Protein AF-A0A7S0AX90-F1 (afdb_monomer_lite)

InterPro domains:
  IPR001841 Zinc finger, RING-type [PS50089] (329-374)
  IPR013083 Zinc finger, RING/FYVE/PHD-type [G3DSA:3.30.40.10] (327-376)
  IPR024766 Zinc finger, RING-H2-type [PF12678] (328-374)

pLDDT: mean 73.93, std 18.88, range [33.38, 97.88]

Foldseek 3Di:
DDDDDDDDDPDDDDPPPDQFWWAQPVVRDTARWDQDPVRFTAGPVPRDSRTDRPPVGCLLVAAKWWKAWPVRWTWIWHAHNVQWIWIGTPPLGIWTWGWDQDPPPDDQQGTWTPGRPSAQWIKTWHQDPVRKIKIWIAHPVPRDIIIIIIDHDPPPNDDLVVLLVRCCSDVVVVVLLVVLLVVLVVVVVVVVVVVPPPPPDDPDDDDDDDDDDPPDPPVVPCPPVVVSVVSVLVSLLCCCCPVSVHDNVSSVVSSVDCLVDPVVVVVVVVVVPDDPVPPPDPDCVRDPDDDDDDDDPCFFDFDPLVLLLQLLVVQWDDDCPPPDQCDAAPQPRHPPPPSKGFQDADPVRDGDHIHHSVRVSVVSNGGCADPPPRDPNSDDPVSSVVD

Structure (mmCIF, N/CA/C/O backbone):
data_AF-A0A7S0AX90-F1
#
_entry.id   AF-A0A7S0AX90-F1
#
loop_
_atom_site.group_PDB
_atom_site.id
_atom_site.type_symbol
_atom_site.label_atom_id
_atom_site.label_alt_id
_atom_site.label_comp_id
_atom_site.label_asym_id
_atom_site.label_entity_id
_atom_site.label_seq_id
_atom_site.pdbx_PDB_ins_code
_atom_site.Cartn_x
_atom_site.Cartn_y
_atom_site.Cartn_z
_atom_site.occupancy
_atom_site.B_iso_or_equiv
_atom_site.auth_seq_id
_atom_site.auth_comp_id
_atom_site.auth_asym_id
_atom_site.auth_atom_id
_atom_site.pdbx_PDB_model_num
ATOM 1 N N . MET A 1 1 ? 54.437 -19.062 28.998 1.00 43.06 1 MET A N 1
ATOM 2 C CA . MET A 1 1 ? 53.218 -18.265 28.759 1.00 43.06 1 MET A CA 1
ATOM 3 C C . MET A 1 1 ? 53.255 -17.820 27.309 1.00 43.06 1 MET A C 1
ATOM 5 O O . MET A 1 1 ? 54.041 -16.946 26.979 1.00 43.06 1 MET A O 1
ATOM 9 N N . LEU A 1 2 ? 52.539 -18.535 26.441 1.00 41.19 2 LEU A N 1
ATOM 10 C CA . LEU A 1 2 ? 52.439 -18.240 25.010 1.00 41.19 2 LEU A CA 1
ATOM 11 C C . LEU A 1 2 ? 51.259 -17.280 24.812 1.00 41.19 2 LEU A C 1
ATOM 13 O O . LEU A 1 2 ? 50.192 -17.517 25.374 1.00 41.19 2 LEU A O 1
ATOM 17 N N . ALA A 1 3 ? 51.478 -16.190 24.078 1.00 38.62 3 ALA A N 1
ATOM 18 C CA . ALA A 1 3 ? 50.433 -15.235 23.721 1.00 38.62 3 ALA A CA 1
ATOM 19 C C . ALA A 1 3 ? 49.403 -15.888 22.773 1.00 38.62 3 ALA A C 1
ATOM 21 O O . ALA A 1 3 ? 49.800 -16.723 21.954 1.00 38.62 3 ALA A O 1
ATOM 22 N N . PRO A 1 4 ? 48.105 -15.542 22.867 1.00 47.47 4 PRO A N 1
ATOM 23 C CA . PRO A 1 4 ? 47.091 -16.077 21.967 1.00 47.47 4 PRO A CA 1
ATOM 24 C C . PRO A 1 4 ? 47.218 -15.464 20.557 1.00 47.47 4 PRO A C 1
ATOM 26 O O . PRO A 1 4 ? 47.722 -14.345 20.419 1.00 47.47 4 PRO A O 1
ATOM 29 N N . PRO A 1 5 ? 46.796 -16.195 19.509 1.00 50.75 5 PRO A N 1
ATOM 30 C CA . PRO A 1 5 ? 46.908 -15.756 18.125 1.00 50.75 5 PRO A CA 1
ATOM 31 C C . PRO A 1 5 ? 45.907 -14.639 17.802 1.00 50.75 5 PRO A C 1
ATOM 33 O O . PRO A 1 5 ? 44.868 -14.506 18.443 1.00 50.75 5 PRO A O 1
ATOM 36 N N . GLY A 1 6 ? 46.297 -13.834 16.811 1.00 42.66 6 GLY A N 1
ATOM 37 C CA . GLY A 1 6 ? 45.734 -12.546 16.418 1.00 42.66 6 GLY A CA 1
ATOM 38 C C . GLY A 1 6 ? 44.212 -12.459 16.363 1.00 42.66 6 GLY A C 1
ATOM 39 O O . GLY A 1 6 ? 43.554 -13.233 15.675 1.00 42.66 6 GLY A O 1
ATOM 40 N N . ALA A 1 7 ? 43.690 -11.431 17.029 1.00 40.12 7 ALA A N 1
ATOM 41 C CA . ALA A 1 7 ? 42.418 -10.831 16.675 1.00 40.12 7 ALA A CA 1
ATOM 42 C C . ALA A 1 7 ? 42.548 -10.252 15.257 1.00 40.12 7 ALA A C 1
ATOM 44 O O . ALA A 1 7 ? 43.368 -9.359 15.022 1.00 40.12 7 ALA A O 1
ATOM 45 N N . GLU A 1 8 ? 41.790 -10.802 14.312 1.00 41.75 8 GLU A N 1
ATOM 46 C CA . GLU A 1 8 ? 41.635 -10.222 12.982 1.00 41.75 8 GLU A CA 1
ATOM 47 C C . GLU A 1 8 ? 41.028 -8.823 13.125 1.00 41.75 8 GLU A C 1
ATOM 49 O O . GLU A 1 8 ? 40.040 -8.618 13.832 1.00 41.75 8 GLU A O 1
ATOM 54 N N . ALA A 1 9 ? 41.667 -7.838 12.495 1.00 38.31 9 ALA A N 1
ATOM 55 C CA . ALA A 1 9 ? 41.138 -6.486 12.439 1.00 38.31 9 ALA A CA 1
ATOM 56 C C . ALA A 1 9 ? 39.803 -6.503 11.670 1.00 38.31 9 ALA A C 1
ATOM 58 O O . ALA A 1 9 ? 39.732 -7.168 10.633 1.00 38.31 9 ALA A O 1
ATOM 59 N N . PRO A 1 10 ? 38.765 -5.777 12.129 1.00 42.56 10 PRO A N 1
ATOM 60 C CA . PRO A 1 10 ? 37.506 -5.697 11.405 1.00 42.56 10 PRO A CA 1
ATOM 61 C C . PRO A 1 10 ? 37.773 -5.159 9.996 1.00 42.56 10 PRO A C 1
ATOM 63 O O . PRO A 1 10 ? 38.324 -4.070 9.817 1.00 42.56 10 PRO A O 1
ATOM 66 N N . SER A 1 11 ? 37.428 -5.970 8.997 1.00 42.53 11 SER A N 1
ATOM 67 C CA . SER A 1 11 ? 37.460 -5.614 7.582 1.00 42.53 11 SER A CA 1
ATOM 68 C C . SER A 1 11 ? 36.711 -4.300 7.374 1.00 42.53 11 SER A C 1
ATOM 70 O O . SER A 1 11 ? 35.565 -4.175 7.802 1.00 42.53 11 SER A O 1
ATOM 72 N N . GLY A 1 12 ? 37.374 -3.322 6.753 1.00 38.59 12 GLY A N 1
ATOM 73 C CA . GLY A 1 12 ? 36.872 -1.959 6.587 1.00 38.59 12 GLY A CA 1
ATOM 74 C C . GLY A 1 12 ? 35.459 -1.919 6.010 1.00 38.59 12 GLY A C 1
ATOM 75 O O . GLY A 1 12 ? 35.257 -2.221 4.835 1.00 38.59 12 GLY A O 1
ATOM 76 N N . GLY A 1 13 ? 34.498 -1.530 6.849 1.00 39.75 13 GLY A N 1
ATOM 77 C CA . GLY A 1 13 ? 33.126 -1.278 6.437 1.00 39.75 13 GLY A CA 1
ATOM 78 C C . GLY A 1 13 ? 33.087 -0.140 5.422 1.00 39.75 13 GLY A C 1
ATOM 79 O O . GLY A 1 13 ? 33.672 0.924 5.635 1.00 39.75 13 GLY A O 1
ATOM 80 N N . VAL A 1 14 ? 32.411 -0.375 4.300 1.00 45.88 14 VAL A N 1
ATOM 81 C CA . VAL A 1 14 ? 32.074 0.681 3.346 1.00 45.88 14 VAL A CA 1
ATOM 82 C C . VAL A 1 14 ? 31.148 1.657 4.078 1.00 45.88 14 VAL A C 1
ATOM 84 O O . VAL A 1 14 ? 30.120 1.220 4.591 1.00 45.88 14 VAL A O 1
ATOM 87 N N . PRO A 1 15 ? 31.479 2.956 4.178 1.00 45.88 15 PRO A N 1
ATOM 88 C CA . PRO A 1 15 ? 30.597 3.912 4.828 1.00 45.88 15 PRO A CA 1
ATOM 89 C C . PRO A 1 15 ? 29.297 4.014 4.025 1.00 45.88 15 PRO A C 1
ATOM 91 O O . PRO A 1 15 ? 29.285 4.576 2.927 1.00 45.88 15 PRO A O 1
ATOM 94 N N . LEU A 1 16 ? 28.208 3.476 4.577 1.00 54.28 16 LEU A N 1
ATOM 95 C CA . LEU A 1 16 ? 26.851 3.653 4.067 1.00 54.28 16 LEU A CA 1
ATOM 96 C C . LEU A 1 16 ? 26.462 5.125 4.261 1.00 54.28 16 LEU A C 1
ATOM 98 O O . LEU A 1 16 ? 25.938 5.533 5.292 1.00 54.28 16 LEU A O 1
ATOM 102 N N . ARG A 1 17 ? 26.798 5.970 3.283 1.00 52.72 17 ARG A N 1
ATOM 103 C CA . ARG A 1 17 ? 26.363 7.371 3.234 1.00 52.72 17 ARG A CA 1
ATOM 104 C C . ARG A 1 17 ? 24.984 7.441 2.584 1.00 52.72 17 ARG A C 1
ATOM 106 O O . ARG A 1 17 ? 24.855 7.898 1.456 1.00 52.72 17 ARG A O 1
ATOM 113 N N . GLY A 1 18 ? 23.974 6.964 3.296 1.00 66.56 18 GLY A N 1
ATOM 114 C CA . GLY A 1 18 ? 22.582 7.025 2.872 1.00 66.56 18 GLY A CA 1
ATOM 115 C C . GLY A 1 18 ? 21.657 6.753 4.048 1.00 66.56 18 GLY A C 1
ATOM 116 O O . GLY A 1 18 ? 21.993 5.983 4.945 1.00 66.56 18 GLY A O 1
ATOM 117 N N . SER A 1 19 ? 20.510 7.424 4.063 1.00 74.94 19 SER A N 1
ATOM 118 C CA . SER A 1 19 ? 19.399 7.078 4.946 1.00 74.94 19 SER A CA 1
ATOM 119 C C . SER A 1 19 ? 18.902 5.685 4.562 1.00 74.94 19 SER A C 1
ATOM 121 O O . SER A 1 19 ? 18.352 5.542 3.478 1.00 74.94 19 SER A O 1
ATOM 123 N N . LEU A 1 20 ? 19.110 4.678 5.414 1.00 80.19 20 LEU A N 1
ATOM 124 C CA . LEU A 1 20 ? 18.710 3.300 5.125 1.00 80.19 20 LEU A CA 1
ATOM 125 C C . LEU A 1 20 ? 17.253 3.089 5.538 1.00 80.19 20 LEU A C 1
ATOM 127 O O . LEU A 1 20 ? 16.896 3.334 6.695 1.00 80.19 20 LEU A O 1
ATOM 131 N N . ARG A 1 21 ? 16.395 2.646 4.620 1.00 80.00 21 ARG A N 1
ATOM 132 C CA . ARG A 1 21 ? 15.046 2.211 4.993 1.00 80.00 21 ARG A CA 1
ATOM 133 C C . ARG A 1 21 ? 15.073 0.819 5.612 1.00 80.00 21 ARG A C 1
ATOM 135 O O . ARG A 1 21 ? 15.726 -0.088 5.110 1.00 80.00 21 ARG A O 1
ATOM 142 N N . GLY A 1 22 ? 14.320 0.658 6.691 1.00 84.88 22 GLY A N 1
ATOM 143 C CA . GLY A 1 22 ? 14.140 -0.611 7.383 1.00 84.88 22 GLY A CA 1
ATOM 144 C C . GLY A 1 22 ? 12.697 -0.793 7.828 1.00 84.88 22 GLY A C 1
ATOM 145 O O . GLY A 1 22 ? 11.881 0.132 7.753 1.00 84.88 22 GLY A O 1
ATOM 146 N N . PHE A 1 23 ? 12.377 -1.988 8.303 1.00 85.12 23 PHE A N 1
ATOM 147 C CA . PHE A 1 23 ? 11.092 -2.282 8.920 1.00 85.12 23 PHE A CA 1
ATOM 148 C C . PHE A 1 23 ? 11.278 -2.444 10.425 1.00 85.12 23 PHE A C 1
ATOM 150 O O . PHE A 1 23 ? 12.093 -3.241 10.882 1.00 85.12 23 PHE A O 1
ATOM 157 N N . CYS A 1 24 ? 10.541 -1.661 11.206 1.00 88.50 24 CYS A N 1
ATOM 158 C CA . CYS A 1 24 ? 10.537 -1.801 12.654 1.00 88.50 24 CYS A CA 1
ATOM 159 C C . CYS A 1 24 ? 9.482 -2.829 13.060 1.00 88.50 24 CYS A C 1
ATOM 161 O O . CYS A 1 24 ? 8.288 -2.580 12.878 1.00 88.50 24 CYS A O 1
ATOM 163 N N . HIS A 1 25 ? 9.926 -3.943 13.644 1.00 82.56 25 HIS A N 1
ATOM 164 C CA . HIS A 1 25 ? 9.047 -5.029 14.090 1.00 82.56 25 HIS A CA 1
ATOM 165 C C . HIS A 1 25 ? 8.111 -4.615 15.230 1.00 82.56 25 HIS A C 1
ATOM 167 O O . HIS A 1 25 ? 6.960 -5.037 15.250 1.00 82.56 25 HIS A O 1
ATOM 173 N N . ASP A 1 26 ? 8.546 -3.712 16.112 1.00 85.25 26 ASP A N 1
ATOM 174 C CA . ASP A 1 26 ? 7.694 -3.227 17.209 1.00 85.25 26 ASP A CA 1
ATOM 175 C C . ASP A 1 26 ? 6.625 -2.240 16.731 1.00 85.25 26 ASP A C 1
ATOM 177 O O . ASP A 1 26 ? 5.489 -2.254 17.202 1.00 85.25 26 ASP A O 1
ATOM 181 N N . CYS A 1 27 ? 6.973 -1.356 15.791 1.00 84.81 27 CYS A N 1
ATOM 182 C CA . CYS A 1 27 ? 6.027 -0.370 15.269 1.00 84.81 27 CYS A CA 1
ATOM 183 C C . CYS A 1 27 ? 5.125 -0.942 14.169 1.00 84.81 27 CYS A C 1
ATOM 185 O O . CYS A 1 27 ? 4.083 -0.354 13.878 1.00 84.81 27 CYS A O 1
ATOM 187 N N . GLY A 1 28 ? 5.547 -2.016 13.497 1.00 79.44 28 GLY A N 1
ATOM 188 C CA . GLY A 1 28 ? 4.917 -2.490 12.265 1.00 79.44 28 GLY A CA 1
ATOM 189 C C . GLY A 1 28 ? 4.972 -1.448 11.139 1.00 79.44 28 GLY A C 1
ATOM 190 O O . GLY A 1 28 ? 4.036 -1.333 10.345 1.00 79.44 28 GLY A O 1
ATOM 191 N N . LEU A 1 29 ? 6.023 -0.619 11.110 1.00 79.56 29 LEU A N 1
ATOM 192 C CA . LEU A 1 29 ? 6.169 0.495 10.169 1.00 79.56 29 LEU A CA 1
ATOM 193 C C . LEU A 1 29 ? 7.475 0.396 9.381 1.00 79.56 29 LEU A C 1
ATOM 195 O O . LEU A 1 29 ? 8.539 0.114 9.929 1.00 79.56 29 LEU A O 1
ATOM 199 N N . GLU A 1 30 ? 7.386 0.743 8.098 1.00 80.75 30 GLU A N 1
ATOM 200 C CA . GLU A 1 30 ? 8.544 1.110 7.286 1.00 80.75 30 GLU A CA 1
ATOM 201 C C . GLU A 1 30 ? 9.080 2.467 7.766 1.00 80.75 30 GLU A C 1
ATOM 203 O O . GLU A 1 30 ? 8.347 3.461 7.798 1.00 80.75 30 GLU A O 1
ATOM 208 N N . ILE A 1 31 ? 10.355 2.512 8.147 1.00 87.06 31 ILE A N 1
ATOM 209 C CA . ILE A 1 31 ? 11.009 3.681 8.739 1.00 87.06 31 ILE A CA 1
ATOM 210 C C . ILE A 1 31 ? 12.346 3.970 8.057 1.00 87.06 31 ILE A C 1
ATOM 212 O O . ILE A 1 31 ? 12.921 3.123 7.379 1.00 87.06 31 ILE A O 1
ATOM 216 N N . ILE A 1 32 ? 12.841 5.196 8.225 1.00 88.50 32 ILE A N 1
ATOM 217 C CA . ILE A 1 32 ? 14.229 5.541 7.910 1.00 88.50 32 ILE A CA 1
ATOM 218 C C . ILE A 1 32 ? 15.039 5.249 9.165 1.00 88.50 32 ILE A C 1
ATOM 220 O O . ILE A 1 32 ? 14.923 5.970 10.156 1.00 88.50 32 ILE A O 1
ATOM 224 N N . ALA A 1 33 ? 15.797 4.163 9.143 1.00 88.12 33 ALA A N 1
ATOM 225 C CA . ALA A 1 33 ? 16.518 3.691 10.303 1.00 88.12 33 ALA A CA 1
ATOM 226 C C . ALA A 1 33 ? 17.676 4.626 10.645 1.00 88.12 33 ALA A C 1
ATOM 228 O O . ALA A 1 33 ? 18.388 5.118 9.764 1.00 88.12 33 ALA A O 1
ATOM 229 N N . ARG A 1 34 ? 17.887 4.863 11.940 1.00 90.31 34 ARG A N 1
ATOM 230 C CA . ARG A 1 34 ? 19.082 5.559 12.412 1.00 90.31 34 ARG A CA 1
ATOM 231 C C . ARG A 1 34 ? 20.188 4.531 12.617 1.00 90.31 34 ARG A C 1
ATOM 233 O O . ARG A 1 34 ? 20.021 3.590 13.383 1.00 90.31 34 ARG A O 1
ATOM 240 N N . HIS A 1 35 ? 21.312 4.716 11.934 1.00 88.06 35 HIS A N 1
ATOM 241 C CA . HIS A 1 35 ? 22.492 3.876 12.121 1.00 88.06 35 HIS A CA 1
ATOM 242 C C . HIS A 1 35 ? 23.149 4.184 13.474 1.00 88.06 35 HIS A C 1
ATOM 244 O O . HIS A 1 35 ? 23.410 5.351 13.783 1.00 88.06 35 HIS A O 1
ATOM 250 N N . LEU A 1 36 ? 23.429 3.150 14.264 1.00 88.94 36 LEU A N 1
ATOM 251 C CA . LEU A 1 36 ? 24.114 3.240 15.554 1.00 88.94 36 LEU A CA 1
ATOM 252 C C . LEU A 1 36 ? 25.620 2.970 15.399 1.00 88.94 36 LEU A C 1
ATOM 254 O O . LEU A 1 36 ? 26.073 2.422 14.396 1.00 88.94 36 LEU A O 1
ATOM 258 N N . GLU A 1 37 ? 26.433 3.387 16.371 1.00 88.88 37 GLU A N 1
ATOM 259 C CA . GLU A 1 37 ? 27.900 3.232 16.301 1.00 88.88 37 GLU A CA 1
ATOM 260 C C . GLU A 1 37 ? 28.360 1.765 16.334 1.00 88.88 37 GLU A C 1
ATOM 262 O O . GLU A 1 37 ? 29.441 1.443 15.844 1.00 88.88 37 GLU A O 1
ATOM 267 N N . ASP A 1 38 ? 27.538 0.873 16.883 1.00 88.19 38 ASP A N 1
ATOM 268 C CA . ASP A 1 38 ? 27.786 -0.568 16.980 1.00 88.19 38 ASP A CA 1
ATOM 269 C C . ASP A 1 38 ? 27.417 -1.345 15.701 1.00 88.19 38 ASP A C 1
ATOM 271 O O . ASP A 1 38 ? 27.611 -2.558 15.645 1.00 88.19 38 ASP A O 1
ATOM 275 N N . GLY A 1 39 ? 26.915 -0.652 14.671 1.00 84.38 39 GLY A N 1
ATOM 276 C CA . GLY A 1 39 ? 26.459 -1.246 13.413 1.00 84.38 39 GLY A CA 1
ATOM 277 C C . GLY A 1 39 ? 25.005 -1.727 13.426 1.00 84.38 39 GLY A C 1
ATOM 278 O O . GLY A 1 39 ? 24.552 -2.268 12.419 1.00 84.38 39 GLY A O 1
ATOM 279 N N . ASN A 1 40 ? 24.270 -1.529 14.525 1.00 88.12 40 ASN A N 1
ATOM 280 C CA . ASN A 1 40 ? 22.835 -1.796 14.584 1.00 88.12 40 ASN A CA 1
ATOM 281 C C . ASN A 1 40 ? 22.014 -0.614 14.048 1.00 88.12 40 ASN A C 1
ATOM 283 O O . ASN A 1 40 ? 22.521 0.476 13.765 1.00 88.12 40 ASN A O 1
ATOM 287 N N . PHE A 1 41 ? 20.708 -0.839 13.929 1.00 90.00 41 PHE A N 1
ATOM 288 C CA . PHE A 1 41 ? 19.746 0.140 13.446 1.00 90.00 41 PHE A CA 1
ATOM 289 C C . PHE A 1 41 ? 18.676 0.413 14.503 1.00 90.00 41 PHE A C 1
ATOM 291 O O . PHE A 1 41 ? 18.129 -0.510 15.099 1.00 90.00 41 PHE A O 1
ATOM 298 N N . GLU A 1 42 ? 18.372 1.688 14.722 1.00 94.38 42 GLU A N 1
ATOM 299 C CA . GLU A 1 42 ? 17.362 2.164 15.668 1.00 94.38 42 GLU A CA 1
ATOM 300 C C . GLU A 1 42 ? 16.145 2.712 14.916 1.00 94.38 42 GLU A C 1
ATOM 302 O O . GLU A 1 42 ? 16.271 3.453 13.930 1.00 94.38 42 GLU A O 1
ATOM 307 N N . CYS A 1 43 ? 14.947 2.380 15.399 1.00 93.50 43 CYS A N 1
ATOM 308 C CA . CYS A 1 43 ? 13.714 2.963 14.896 1.00 93.50 43 CYS A CA 1
ATOM 309 C C . CYS A 1 43 ? 13.562 4.387 15.450 1.00 93.50 43 CYS A C 1
ATOM 311 O O . CYS A 1 43 ? 13.427 4.551 16.660 1.00 93.50 43 CYS A O 1
ATOM 313 N N . PRO A 1 44 ? 13.480 5.439 14.616 1.00 91.88 44 PRO A N 1
ATOM 314 C CA . PRO A 1 44 ? 13.326 6.807 15.113 1.00 91.88 44 PRO A CA 1
ATOM 315 C C . PRO A 1 44 ? 11.961 7.062 15.772 1.00 91.88 44 PRO A C 1
ATOM 317 O O . PRO A 1 44 ? 11.775 8.107 16.391 1.00 91.88 44 PRO A O 1
ATOM 320 N N . THR A 1 45 ? 10.994 6.152 15.601 1.00 90.44 45 THR A N 1
ATOM 321 C CA . THR A 1 45 ? 9.643 6.278 16.158 1.00 90.44 45 THR A CA 1
ATOM 322 C C . THR A 1 45 ? 9.543 5.717 17.574 1.00 90.44 45 THR A C 1
ATOM 324 O O . THR A 1 45 ? 9.004 6.408 18.434 1.00 90.44 45 THR A O 1
ATOM 327 N N . CYS A 1 46 ? 10.051 4.507 17.836 1.00 93.50 46 CYS A N 1
ATOM 328 C CA . CYS A 1 46 ? 10.005 3.900 19.176 1.00 93.50 46 CYS A CA 1
ATOM 329 C C . CYS A 1 46 ? 11.335 3.951 19.943 1.00 93.50 46 CYS A C 1
ATOM 331 O O . CYS A 1 46 ? 11.313 3.799 21.158 1.00 93.50 46 CYS A O 1
ATOM 333 N N . GLY A 1 47 ? 12.467 4.188 19.274 1.00 93.31 47 GLY A N 1
ATOM 334 C CA . GLY A 1 47 ? 13.806 4.164 19.879 1.00 93.31 47 GLY A CA 1
ATOM 335 C C . GLY A 1 47 ? 14.393 2.761 20.072 1.00 93.31 47 GLY A C 1
ATOM 336 O O . GLY A 1 47 ? 15.493 2.624 20.593 1.00 93.31 47 GLY A O 1
ATOM 337 N N . GLU A 1 48 ? 13.679 1.715 19.654 1.00 94.12 48 GLU A N 1
ATOM 338 C CA . GLU A 1 48 ? 14.125 0.330 19.816 1.00 94.12 48 GLU A CA 1
ATOM 339 C C . GLU A 1 48 ? 15.028 -0.117 18.655 1.00 94.12 48 GLU A C 1
ATOM 341 O O . GLU A 1 48 ? 14.880 0.324 17.507 1.00 94.12 48 GLU A O 1
ATOM 346 N N . SER A 1 49 ? 15.950 -1.040 18.945 1.00 88.06 49 SER A N 1
ATOM 347 C CA . SER A 1 49 ? 16.879 -1.641 17.970 1.00 88.06 49 SER A CA 1
ATOM 348 C C . SER A 1 49 ? 16.303 -2.876 17.263 1.00 88.06 49 SER A C 1
ATOM 350 O O . SER A 1 49 ? 17.028 -3.781 16.863 1.00 88.06 49 SER A O 1
ATOM 352 N N . CYS A 1 50 ? 14.981 -2.933 17.121 1.00 85.56 50 CYS A N 1
ATOM 353 C CA . CYS A 1 50 ? 14.236 -4.007 16.460 1.00 85.56 50 CYS A CA 1
ATOM 354 C C . CYS A 1 50 ? 14.013 -3.730 14.962 1.00 85.56 50 CYS A C 1
ATOM 356 O O . CYS A 1 50 ? 13.016 -4.164 14.375 1.00 85.56 50 CYS A O 1
ATOM 358 N N . VAL A 1 51 ? 14.898 -2.939 14.349 1.00 86.69 51 VAL A N 1
ATOM 359 C CA . VAL A 1 51 ? 14.792 -2.597 12.933 1.00 86.69 51 VAL A CA 1
ATOM 360 C C . VAL A 1 51 ? 15.492 -3.655 12.109 1.00 86.69 51 VAL A C 1
ATOM 362 O O . VAL A 1 51 ? 16.715 -3.787 12.139 1.00 86.69 51 VAL A O 1
ATOM 365 N N . GLU A 1 52 ? 14.706 -4.368 11.317 1.00 84.88 52 GLU A N 1
ATOM 366 C CA . GLU A 1 52 ? 15.242 -5.172 10.241 1.00 84.88 52 GLU A CA 1
ATOM 367 C C . GLU A 1 52 ? 15.542 -4.253 9.062 1.00 84.88 52 GLU A C 1
ATOM 369 O O . GLU A 1 52 ? 14.661 -3.799 8.326 1.00 84.88 52 GLU A O 1
ATOM 374 N N . CYS A 1 53 ? 16.821 -3.936 8.929 1.00 76.00 53 CYS A N 1
ATOM 375 C CA . CYS A 1 53 ? 17.365 -3.332 7.734 1.00 76.00 53 CYS A CA 1
ATOM 376 C C . CYS A 1 53 ? 17.906 -4.463 6.868 1.00 76.00 53 CYS A C 1
ATOM 378 O O . CYS A 1 53 ? 18.963 -5.017 7.190 1.00 76.00 53 CYS A O 1
ATOM 380 N N . PRO A 1 54 ? 17.209 -4.852 5.793 1.00 63.69 54 PRO A N 1
ATOM 381 C CA . PRO A 1 54 ? 17.795 -5.797 4.870 1.00 63.69 54 PRO A CA 1
ATOM 382 C C . PRO A 1 54 ? 19.085 -5.181 4.328 1.00 63.69 54 PRO A C 1
ATOM 384 O O . PRO A 1 54 ? 19.095 -4.049 3.848 1.00 63.69 54 PRO A O 1
ATOM 387 N N . TYR A 1 55 ? 20.168 -5.958 4.325 1.00 57.50 55 TYR A N 1
ATOM 388 C CA . TYR A 1 55 ? 21.332 -5.659 3.481 1.00 57.50 55 TYR A CA 1
ATOM 389 C C . TYR A 1 55 ? 20.930 -5.537 1.987 1.00 57.50 55 TYR A C 1
ATOM 391 O O . TYR A 1 55 ? 21.698 -5.040 1.172 1.00 57.50 55 TYR A O 1
ATOM 399 N N . GLU A 1 56 ? 19.707 -5.964 1.646 1.00 58.06 56 GLU A N 1
ATOM 400 C CA . GLU A 1 56 ? 19.015 -5.848 0.361 1.00 58.06 56 GLU A CA 1
ATOM 401 C C . GLU A 1 56 ? 17.925 -4.756 0.359 1.00 58.06 56 GLU A C 1
ATOM 403 O O . GLU A 1 56 ? 16.854 -4.940 -0.229 1.00 58.06 56 GLU A O 1
ATOM 408 N N . SER A 1 57 ? 18.141 -3.623 1.027 1.00 65.12 57 SER A N 1
ATOM 409 C CA . SER A 1 57 ? 17.234 -2.481 0.894 1.00 65.12 57 SER A CA 1
ATOM 410 C C . SER A 1 57 ? 17.092 -2.086 -0.585 1.00 65.12 57 SER A C 1
ATOM 412 O O . SER A 1 57 ? 18.016 -2.236 -1.393 1.00 65.12 57 SER A O 1
ATOM 414 N N . PHE A 1 58 ? 15.908 -1.607 -0.984 1.00 68.44 58 PHE A N 1
ATOM 415 C CA . PHE A 1 58 ? 15.626 -1.298 -2.394 1.00 68.44 58 PHE A CA 1
ATOM 416 C C . PHE A 1 58 ? 16.532 -0.197 -2.967 1.00 68.44 58 PHE A C 1
ATOM 418 O O . PHE A 1 58 ? 16.568 -0.003 -4.181 1.00 68.44 58 PHE A O 1
ATOM 425 N N . GLU A 1 59 ? 17.276 0.517 -2.119 1.00 69.69 59 GLU A N 1
ATOM 426 C CA . GLU A 1 59 ? 18.304 1.466 -2.545 1.00 69.69 59 GLU A CA 1
ATOM 427 C C . GLU A 1 59 ? 19.363 0.776 -3.433 1.00 69.69 59 GLU A C 1
ATOM 429 O O . GLU A 1 59 ? 19.893 1.387 -4.357 1.00 69.69 59 GLU A O 1
ATOM 434 N N . HIS A 1 60 ? 19.591 -0.532 -3.253 1.00 74.75 60 HIS A N 1
ATOM 435 C CA . HIS A 1 60 ? 20.450 -1.349 -4.122 1.00 74.75 60 HIS A CA 1
ATOM 436 C C . HIS A 1 60 ? 19.756 -1.882 -5.383 1.00 74.75 60 HIS A C 1
ATOM 438 O O . HIS A 1 60 ? 20.401 -2.458 -6.256 1.00 74.75 60 HIS A O 1
ATOM 444 N N . TRP A 1 61 ? 18.444 -1.689 -5.492 1.00 84.44 61 TRP A N 1
ATOM 445 C CA . TRP A 1 61 ? 17.631 -2.155 -6.610 1.00 84.44 61 TRP A CA 1
ATOM 446 C C . TRP A 1 61 ? 17.389 -1.045 -7.636 1.00 84.44 61 TRP A C 1
ATOM 448 O O . TRP A 1 61 ? 16.712 -1.270 -8.642 1.00 84.44 61 TRP A O 1
ATOM 458 N N . GLN A 1 62 ? 17.910 0.162 -7.391 1.00 88.44 62 GLN A N 1
ATOM 459 C CA . GLN A 1 62 ? 17.744 1.296 -8.286 1.00 88.44 62 GLN A CA 1
ATOM 460 C C . GLN A 1 62 ? 18.258 0.961 -9.686 1.00 88.44 62 GLN A C 1
ATOM 462 O O . GLN A 1 62 ? 19.363 0.454 -9.875 1.00 88.44 62 GLN A O 1
ATOM 467 N N . GLY A 1 63 ? 17.459 1.306 -10.689 1.00 91.62 63 GLY A N 1
ATOM 468 C CA . GLY A 1 63 ? 17.837 1.129 -12.079 1.00 91.62 63 GLY A CA 1
ATOM 469 C C . GLY A 1 63 ? 16.677 0.680 -12.939 1.00 91.62 63 GLY A C 1
ATOM 470 O O . GLY A 1 63 ? 15.509 0.775 -12.570 1.00 91.62 63 GLY A O 1
ATOM 471 N N . THR A 1 64 ? 17.015 0.232 -14.137 1.00 92.88 64 THR A N 1
ATOM 472 C CA . THR A 1 64 ? 16.064 -0.353 -15.076 1.00 92.88 64 THR A CA 1
ATOM 473 C C . THR A 1 64 ? 16.408 -1.822 -15.245 1.00 92.88 64 THR A C 1
ATOM 475 O O . THR A 1 64 ? 17.584 -2.165 -15.354 1.00 92.88 64 THR A O 1
ATOM 478 N N . TRP A 1 65 ? 15.386 -2.666 -15.243 1.00 94.44 65 TRP A N 1
ATOM 479 C CA . TRP A 1 65 ? 15.496 -4.113 -15.240 1.00 94.44 65 TRP A CA 1
ATOM 480 C C . TRP A 1 65 ? 14.696 -4.689 -16.404 1.00 94.44 65 TRP A C 1
ATOM 482 O O . TRP A 1 65 ? 13.484 -4.480 -16.496 1.00 94.44 65 TRP A O 1
ATOM 492 N N . ASP A 1 66 ? 15.370 -5.434 -17.274 1.00 94.75 66 ASP A N 1
ATOM 493 C CA . ASP A 1 66 ? 14.753 -6.215 -18.339 1.00 94.75 66 ASP A CA 1
ATOM 494 C C . ASP A 1 66 ? 14.176 -7.495 -17.714 1.00 94.75 66 ASP A C 1
ATOM 496 O O . ASP A 1 66 ? 14.920 -8.371 -17.267 1.00 94.75 66 ASP A O 1
ATOM 500 N N . ILE A 1 67 ? 12.847 -7.590 -17.644 1.00 95.12 67 ILE A N 1
ATOM 501 C CA . ILE A 1 67 ? 12.118 -8.709 -17.040 1.00 95.12 67 ILE A CA 1
ATOM 502 C C . ILE A 1 67 ? 11.767 -9.742 -18.100 1.00 95.12 67 ILE A C 1
ATOM 504 O O . ILE A 1 67 ? 11.206 -9.404 -19.140 1.00 95.12 67 ILE A O 1
ATOM 508 N N . THR A 1 68 ? 12.007 -11.013 -17.788 1.00 95.25 68 THR A N 1
ATOM 509 C CA . THR A 1 68 ? 11.495 -12.166 -18.535 1.00 95.25 68 THR A CA 1
ATOM 510 C C . THR A 1 68 ? 10.856 -13.166 -17.573 1.00 95.25 68 THR A C 1
ATOM 512 O O . THR A 1 68 ? 11.482 -13.579 -16.597 1.00 95.25 68 THR A O 1
ATOM 515 N N . LEU A 1 69 ? 9.611 -13.553 -17.841 1.00 95.38 69 LEU A N 1
ATOM 516 C CA . LEU A 1 69 ? 8.876 -14.583 -17.107 1.00 95.38 69 LEU A CA 1
ATOM 517 C C . LEU A 1 69 ? 8.888 -15.915 -17.874 1.00 95.38 69 LEU A C 1
ATOM 519 O O . LEU A 1 69 ? 9.052 -15.942 -19.093 1.00 95.38 69 LEU A O 1
ATOM 523 N N . GLU A 1 70 ? 8.685 -17.025 -17.167 1.00 95.81 70 GLU A N 1
ATOM 524 C CA . GLU A 1 70 ? 8.678 -18.382 -17.739 1.00 95.81 70 GLU A CA 1
ATOM 525 C C . GLU A 1 70 ? 7.554 -18.625 -18.753 1.00 95.81 70 GLU A C 1
ATOM 527 O O . GLU A 1 70 ? 7.691 -19.469 -19.637 1.00 95.81 70 GLU A O 1
ATOM 532 N N . ASP A 1 71 ? 6.466 -17.859 -18.679 1.00 93.81 71 ASP A N 1
ATOM 533 C CA . ASP A 1 71 ? 5.379 -17.904 -19.662 1.00 93.81 71 ASP A CA 1
ATOM 534 C C . ASP A 1 71 ? 5.699 -17.142 -20.965 1.00 93.81 71 ASP A C 1
ATOM 536 O O . ASP A 1 71 ? 4.845 -17.022 -21.844 1.00 93.81 71 ASP A O 1
ATOM 540 N N . GLY A 1 72 ? 6.922 -16.617 -21.094 1.00 94.56 72 GLY A N 1
ATOM 541 C CA . GLY A 1 72 ? 7.387 -15.838 -22.239 1.00 94.56 72 GLY A CA 1
ATOM 542 C C . GLY A 1 72 ? 7.028 -14.353 -22.178 1.00 94.56 72 GLY A C 1
ATOM 543 O O . GLY A 1 72 ? 7.411 -13.604 -23.079 1.00 94.56 72 GLY A O 1
ATOM 544 N N . SER A 1 73 ? 6.324 -13.897 -21.136 1.00 91.56 73 SER A N 1
ATOM 545 C CA . SER A 1 73 ? 6.063 -12.471 -20.932 1.00 91.56 73 SER A CA 1
ATOM 546 C C . SER A 1 73 ? 7.369 -11.726 -20.669 1.00 91.56 73 SER A C 1
ATOM 548 O O . SER A 1 73 ? 8.182 -12.147 -19.847 1.00 91.56 73 SER A O 1
ATOM 550 N N . ALA A 1 74 ? 7.547 -10.580 -21.323 1.00 93.56 74 ALA A N 1
ATOM 551 C CA . ALA A 1 74 ? 8.706 -9.719 -21.130 1.00 93.56 74 ALA A CA 1
ATOM 552 C C . ALA A 1 74 ? 8.286 -8.273 -20.858 1.00 93.56 74 ALA A C 1
ATOM 554 O O . ALA A 1 74 ? 7.287 -7.782 -21.397 1.00 93.56 74 ALA A O 1
ATOM 555 N N . GLY A 1 75 ? 9.056 -7.591 -20.017 1.00 93.00 75 GLY A N 1
ATOM 556 C CA . GLY A 1 75 ? 8.753 -6.239 -19.573 1.00 93.00 75 GLY A CA 1
ATOM 557 C C . GLY A 1 75 ? 9.983 -5.469 -19.123 1.00 93.00 75 GLY A C 1
ATOM 558 O O . GLY A 1 75 ? 11.102 -5.972 -19.146 1.00 93.00 75 GLY A O 1
ATOM 559 N N . LEU A 1 76 ? 9.752 -4.230 -18.713 1.00 94.31 76 LEU A N 1
ATOM 560 C CA . LEU A 1 76 ? 10.752 -3.332 -18.164 1.00 94.31 76 LEU A CA 1
ATOM 561 C C . LEU A 1 76 ? 10.276 -2.859 -16.794 1.00 94.31 76 LEU A C 1
ATOM 563 O O . LEU A 1 76 ? 9.177 -2.314 -16.686 1.00 94.31 76 LEU A O 1
ATOM 567 N N . LEU A 1 77 ? 11.097 -3.039 -15.768 1.00 94.56 77 LEU A N 1
ATOM 568 C CA . LEU A 1 77 ? 10.855 -2.507 -14.432 1.00 94.56 77 LEU A CA 1
ATOM 569 C C . LEU A 1 77 ? 11.889 -1.433 -14.132 1.00 94.56 77 LEU A C 1
ATOM 571 O O . LEU A 1 77 ? 13.078 -1.715 -14.074 1.00 94.56 77 LEU A O 1
ATOM 575 N N . ALA A 1 78 ? 11.443 -0.200 -13.945 1.00 92.88 78 ALA A N 1
ATOM 576 C CA . ALA A 1 78 ? 12.285 0.882 -13.464 1.00 92.88 78 ALA A CA 1
ATOM 577 C C . ALA A 1 78 ? 12.025 1.089 -11.972 1.00 92.88 78 ALA A C 1
ATOM 579 O O . ALA A 1 78 ? 10.875 1.255 -11.577 1.00 92.88 78 ALA A O 1
ATOM 580 N N . ILE A 1 79 ? 13.077 1.085 -11.159 1.00 91.75 79 ILE A N 1
ATOM 581 C CA . ILE A 1 79 ? 13.025 1.302 -9.711 1.00 91.75 79 ILE A CA 1
ATOM 582 C C . ILE A 1 79 ? 13.801 2.581 -9.406 1.00 91.75 79 ILE A C 1
ATOM 584 O O . ILE A 1 79 ? 14.978 2.703 -9.753 1.00 91.75 79 ILE A O 1
ATOM 588 N N . ALA A 1 80 ? 13.132 3.545 -8.782 1.00 87.44 80 ALA A N 1
ATOM 589 C CA . ALA A 1 80 ? 13.741 4.779 -8.309 1.00 87.44 80 ALA A CA 1
ATOM 590 C C . ALA A 1 80 ? 14.347 4.596 -6.909 1.00 87.44 80 ALA A C 1
ATOM 592 O O . ALA A 1 80 ? 13.939 3.713 -6.155 1.00 87.44 80 ALA A O 1
ATOM 593 N N . GLU A 1 81 ? 15.255 5.498 -6.535 1.00 80.06 81 GLU A N 1
ATOM 594 C CA . GLU A 1 81 ? 15.944 5.513 -5.234 1.00 80.06 81 GLU A CA 1
ATOM 595 C C . GLU A 1 81 ? 14.985 5.537 -4.032 1.00 80.06 81 GLU A C 1
ATOM 597 O O . GLU A 1 81 ? 15.343 5.067 -2.968 1.00 80.06 81 GLU A O 1
ATOM 602 N N . GLY A 1 82 ? 13.750 6.032 -4.197 1.00 76.75 82 GLY A N 1
ATOM 603 C CA . GLY A 1 82 ? 12.717 6.057 -3.151 1.00 76.75 82 GLY A CA 1
ATOM 604 C C . GLY A 1 82 ? 11.754 4.861 -3.140 1.00 76.75 82 GLY A C 1
ATOM 605 O O . GLY A 1 82 ? 10.698 4.952 -2.517 1.00 76.75 82 GLY A O 1
ATOM 606 N N . GLY A 1 83 ? 12.033 3.786 -3.888 1.00 81.94 83 GLY A N 1
ATOM 607 C CA . GLY A 1 83 ? 11.181 2.586 -3.961 1.00 81.94 83 GLY A CA 1
ATOM 608 C C . GLY A 1 83 ? 9.922 2.749 -4.825 1.00 81.94 83 GLY A C 1
ATOM 609 O O . GLY A 1 83 ? 9.135 1.814 -4.990 1.00 81.94 83 GLY A O 1
ATOM 610 N N . SER A 1 84 ? 9.728 3.931 -5.419 1.00 85.62 84 SER A N 1
ATOM 611 C CA . SER A 1 84 ? 8.755 4.113 -6.500 1.00 85.62 84 SER A CA 1
ATOM 612 C C . SER A 1 84 ? 9.204 3.296 -7.705 1.00 85.62 84 SER A C 1
ATOM 614 O O . SER A 1 84 ? 10.381 3.319 -8.065 1.00 85.62 84 SER A O 1
ATOM 616 N N . ALA A 1 85 ? 8.275 2.577 -8.322 1.00 91.00 85 ALA A N 1
ATOM 617 C CA . ALA A 1 85 ? 8.576 1.681 -9.419 1.00 91.00 85 ALA A CA 1
ATOM 618 C C . ALA A 1 85 ? 7.635 1.920 -10.600 1.00 91.00 85 ALA A C 1
ATOM 620 O O . ALA A 1 85 ? 6.514 2.401 -10.460 1.00 91.00 85 ALA A O 1
ATOM 621 N N . VAL A 1 86 ? 8.092 1.580 -11.793 1.00 90.56 86 VAL A N 1
ATOM 622 C CA . VAL A 1 86 ? 7.298 1.659 -13.013 1.00 90.56 86 VAL A CA 1
ATOM 623 C C . VAL A 1 86 ? 7.490 0.368 -13.775 1.00 90.56 86 VAL A C 1
ATOM 625 O O . VAL A 1 86 ? 8.615 0.006 -14.107 1.00 90.56 86 VAL A O 1
ATOM 628 N N . LEU A 1 87 ? 6.389 -0.315 -14.058 1.00 91.44 87 LEU A N 1
ATOM 629 C CA . LEU A 1 87 ? 6.388 -1.580 -14.774 1.00 91.44 87 LEU A CA 1
ATOM 630 C C . LEU A 1 87 ? 5.747 -1.390 -16.146 1.00 91.44 87 LEU A C 1
ATOM 632 O O . LEU A 1 87 ? 4.617 -0.914 -16.250 1.00 91.44 87 LEU A O 1
ATOM 636 N N . THR A 1 88 ? 6.468 -1.763 -17.197 1.00 90.81 88 THR A N 1
ATOM 637 C CA . THR A 1 88 ? 6.005 -1.703 -18.588 1.00 90.81 88 THR A CA 1
ATOM 638 C C . THR A 1 88 ? 6.001 -3.104 -19.178 1.00 90.81 88 THR A C 1
ATOM 640 O O . THR A 1 88 ? 7.038 -3.759 -19.203 1.00 90.81 88 THR A O 1
ATOM 643 N N . TRP A 1 89 ? 4.859 -3.566 -19.684 1.00 89.81 89 TRP A N 1
ATOM 644 C CA . TRP A 1 89 ? 4.723 -4.904 -20.273 1.00 89.81 89 TRP A CA 1
ATOM 645 C C . TRP A 1 89 ? 4.483 -4.815 -21.777 1.00 89.81 89 TRP A C 1
ATOM 647 O O . TRP A 1 89 ? 3.349 -4.597 -22.200 1.00 89.81 89 TRP A O 1
ATOM 657 N N . GLY A 1 90 ? 5.520 -5.018 -22.595 1.00 83.69 90 GLY A N 1
ATOM 658 C CA . GLY A 1 90 ? 5.401 -5.009 -24.059 1.00 83.69 90 GLY A CA 1
ATOM 659 C C . GLY A 1 90 ? 4.533 -3.855 -24.587 1.00 83.69 90 GLY A C 1
ATOM 660 O O . GLY A 1 90 ? 4.795 -2.690 -24.306 1.00 83.69 90 GLY A O 1
ATOM 661 N N . SER A 1 91 ? 3.464 -4.181 -25.321 1.00 77.88 91 SER A N 1
ATOM 662 C CA . SER A 1 91 ? 2.494 -3.210 -25.855 1.00 77.88 91 SER A CA 1
ATOM 663 C C . SER A 1 91 ? 1.323 -2.881 -24.918 1.00 77.88 91 SER A C 1
ATOM 665 O O . SER A 1 91 ? 0.430 -2.134 -25.309 1.00 77.88 91 SER A O 1
ATOM 667 N N . ARG A 1 92 ? 1.261 -3.470 -23.717 1.00 77.12 92 ARG A N 1
ATOM 668 C CA . ARG A 1 92 ? 0.118 -3.333 -22.793 1.00 77.12 92 ARG A CA 1
ATOM 669 C C . ARG A 1 92 ? 0.107 -2.007 -22.039 1.00 77.12 92 ARG A C 1
ATOM 671 O O . ARG A 1 92 ? -0.907 -1.672 -21.439 1.00 77.12 92 ARG A O 1
ATOM 678 N N . GLY A 1 93 ? 1.190 -1.242 -22.138 1.00 82.81 93 GLY A N 1
ATOM 679 C CA . GLY A 1 93 ? 1.337 0.059 -21.510 1.00 82.81 93 GLY A CA 1
ATOM 680 C C . GLY A 1 93 ? 2.218 0.013 -20.269 1.00 82.81 93 GLY A C 1
ATOM 681 O O . GLY A 1 93 ? 2.893 -0.981 -19.979 1.00 82.81 93 GLY A O 1
ATOM 682 N N . THR A 1 94 ? 2.231 1.146 -19.581 1.00 85.25 94 THR A N 1
ATOM 683 C CA . THR A 1 94 ? 3.075 1.411 -18.425 1.00 85.25 94 THR A CA 1
ATOM 684 C C . THR A 1 94 ? 2.192 1.661 -17.214 1.00 85.25 94 THR A C 1
ATOM 686 O O . THR A 1 94 ? 1.306 2.514 -17.251 1.00 85.25 94 THR A O 1
ATOM 689 N N . THR A 1 95 ? 2.465 0.949 -16.127 1.00 86.69 95 THR A N 1
ATOM 690 C CA . THR A 1 95 ? 1.807 1.136 -14.833 1.00 86.69 95 THR A CA 1
ATOM 691 C C . THR A 1 95 ? 2.789 1.657 -13.805 1.00 86.69 95 THR A C 1
ATOM 693 O O . THR A 1 95 ? 3.864 1.080 -13.620 1.00 86.69 95 THR A O 1
ATOM 696 N N . ALA A 1 96 ? 2.394 2.724 -13.114 1.00 86.25 96 ALA A N 1
ATOM 697 C CA . ALA A 1 96 ? 3.042 3.124 -11.876 1.00 86.25 96 ALA A CA 1
ATOM 698 C C . ALA A 1 96 ? 2.825 2.036 -10.821 1.00 86.25 96 ALA A C 1
ATOM 700 O O . ALA A 1 96 ? 1.764 1.419 -10.755 1.00 86.25 96 ALA A O 1
ATOM 701 N N . ALA A 1 97 ? 3.844 1.802 -10.013 1.00 88.50 97 ALA A N 1
ATOM 702 C CA . ALA A 1 97 ? 3.836 0.813 -8.963 1.00 88.50 97 ALA A CA 1
ATOM 703 C C . ALA A 1 97 ? 4.694 1.281 -7.782 1.00 88.50 97 ALA A C 1
ATOM 705 O O . ALA A 1 97 ? 5.437 2.262 -7.858 1.00 88.50 97 ALA A O 1
ATOM 706 N N . ARG A 1 98 ? 4.603 0.568 -6.668 1.00 86.62 98 ARG A N 1
ATOM 707 C CA . ARG A 1 98 ? 5.419 0.823 -5.484 1.00 86.62 98 ARG A CA 1
ATOM 708 C C . ARG A 1 98 ? 5.976 -0.484 -4.953 1.00 86.62 98 ARG A C 1
ATOM 710 O O . ARG A 1 98 ? 5.236 -1.455 -4.829 1.00 86.62 98 ARG A O 1
ATOM 717 N N . LEU A 1 99 ? 7.269 -0.499 -4.650 1.00 86.75 99 LEU A N 1
ATOM 718 C CA . LEU A 1 99 ? 7.879 -1.586 -3.894 1.00 86.75 99 LEU A CA 1
ATOM 719 C C . LEU A 1 99 ? 7.522 -1.416 -2.422 1.00 86.75 99 LEU A C 1
ATOM 721 O O . LEU A 1 99 ? 7.734 -0.353 -1.838 1.00 86.75 99 LEU A O 1
ATOM 725 N N . LEU A 1 100 ? 6.954 -2.467 -1.851 1.00 84.06 100 LEU A N 1
ATOM 726 C CA . LEU A 1 100 ? 6.641 -2.583 -0.440 1.00 84.06 100 LEU A CA 1
ATOM 727 C C . LEU A 1 100 ? 7.427 -3.744 0.147 1.00 84.06 100 LEU A C 1
ATOM 729 O O . LEU A 1 100 ? 7.508 -4.807 -0.464 1.00 84.06 100 LEU A O 1
ATOM 733 N N . TRP A 1 101 ? 7.957 -3.544 1.346 1.00 81.81 101 TRP A N 1
ATOM 734 C CA . TRP A 1 101 ? 8.529 -4.626 2.136 1.00 81.81 101 TRP A CA 1
ATOM 735 C C . TRP A 1 101 ? 7.431 -5.628 2.515 1.00 81.81 101 TRP A C 1
ATOM 737 O O . TRP A 1 101 ? 6.375 -5.220 3.005 1.00 81.81 101 TRP A O 1
ATOM 747 N N . ALA A 1 102 ? 7.658 -6.913 2.244 1.00 81.81 102 ALA A N 1
ATOM 748 C CA . ALA A 1 102 ? 6.674 -7.977 2.446 1.00 81.81 102 ALA A CA 1
ATOM 749 C C . ALA A 1 102 ? 7.340 -9.337 2.766 1.00 81.81 102 ALA A C 1
ATOM 751 O O . ALA A 1 102 ? 7.151 -10.298 2.019 1.00 81.81 102 ALA A O 1
ATOM 752 N N . PRO A 1 103 ? 8.137 -9.434 3.847 1.00 72.38 103 PRO A N 1
ATOM 753 C CA . PRO A 1 103 ? 8.945 -10.617 4.160 1.00 72.38 103 PRO A CA 1
ATOM 754 C C . PRO A 1 103 ? 8.094 -11.844 4.512 1.00 72.38 103 PRO A C 1
ATOM 756 O O . PRO A 1 103 ? 8.517 -12.973 4.275 1.00 72.38 103 PRO A O 1
ATOM 759 N N . ASP A 1 104 ? 6.889 -11.618 5.036 1.00 76.44 104 ASP A N 1
ATOM 760 C CA . ASP A 1 104 ? 5.973 -12.673 5.472 1.00 76.44 104 ASP A CA 1
ATOM 761 C C . ASP A 1 104 ? 5.082 -13.206 4.343 1.00 76.44 104 ASP A C 1
ATOM 763 O O . ASP A 1 104 ? 4.410 -14.221 4.520 1.00 76.44 104 ASP A O 1
ATOM 767 N N . ASP A 1 105 ? 5.055 -12.540 3.181 1.00 69.94 105 ASP A N 1
ATOM 768 C CA . ASP A 1 105 ? 4.124 -12.909 2.115 1.00 69.94 105 ASP A CA 1
ATOM 769 C C . ASP A 1 105 ? 4.536 -14.244 1.469 1.00 69.94 105 ASP A C 1
ATOM 771 O O . ASP A 1 105 ? 3.692 -15.126 1.305 1.00 69.94 105 ASP A O 1
ATOM 775 N N . HIS A 1 106 ? 5.819 -14.431 1.114 1.00 69.19 106 HIS A N 1
ATOM 776 C CA . HIS A 1 106 ? 6.290 -15.664 0.465 1.00 69.19 106 HIS A CA 1
ATOM 777 C C . HIS A 1 106 ? 7.766 -15.986 0.724 1.00 69.19 106 HIS A C 1
ATOM 779 O O . HIS A 1 106 ? 8.617 -15.102 0.690 1.00 69.19 106 HIS A O 1
ATOM 785 N N . GLU A 1 107 ? 8.068 -17.284 0.867 1.00 74.44 107 GLU A N 1
ATOM 786 C CA . GLU A 1 107 ? 9.387 -17.855 1.189 1.00 74.44 107 GLU A CA 1
ATOM 787 C C . GLU A 1 107 ? 10.552 -17.197 0.424 1.00 74.44 107 GLU A C 1
ATOM 789 O O . GLU A 1 107 ? 10.864 -17.524 -0.724 1.00 74.44 107 GLU A O 1
ATOM 794 N N . GLY A 1 108 ? 11.213 -16.256 1.099 1.00 76.38 108 GLY A N 1
ATOM 795 C CA . GLY A 1 108 ? 12.408 -15.571 0.625 1.00 76.38 108 GLY A CA 1
ATOM 796 C C . GLY A 1 108 ? 12.166 -14.382 -0.303 1.00 76.38 108 GLY A C 1
ATOM 797 O O . GLY A 1 108 ? 13.135 -13.694 -0.597 1.00 76.38 108 GLY A O 1
ATOM 798 N N . PHE A 1 109 ? 10.944 -14.098 -0.760 1.00 79.56 109 PHE A N 1
ATOM 799 C CA . PHE A 1 109 ? 10.675 -12.882 -1.533 1.00 79.56 109 PHE A CA 1
ATOM 800 C C . PHE A 1 109 ? 10.393 -11.719 -0.595 1.00 79.56 109 PHE A C 1
ATOM 802 O O . PHE A 1 109 ? 9.365 -11.668 0.066 1.00 79.56 109 PHE A O 1
ATOM 809 N N . THR A 1 110 ? 11.318 -10.774 -0.564 1.00 82.94 110 THR A N 1
ATOM 810 C CA . THR A 1 110 ? 11.341 -9.704 0.430 1.00 82.94 110 THR A CA 1
ATOM 811 C C . THR A 1 110 ? 10.502 -8.491 0.035 1.00 82.94 110 THR A C 1
ATOM 813 O O . THR A 1 110 ? 10.114 -7.695 0.891 1.00 82.94 110 THR A O 1
ATOM 816 N N . MET A 1 111 ? 10.181 -8.354 -1.254 1.00 86.75 111 MET A N 1
ATOM 817 C CA . MET A 1 111 ? 9.470 -7.197 -1.794 1.00 86.75 111 MET A CA 1
ATOM 818 C C . MET A 1 111 ? 8.184 -7.600 -2.512 1.00 86.75 111 MET A C 1
ATOM 820 O O . MET A 1 111 ? 8.156 -8.586 -3.245 1.00 86.75 111 MET A O 1
ATOM 824 N N . ARG A 1 112 ? 7.142 -6.775 -2.390 1.00 90.94 112 ARG A N 1
ATOM 825 C CA . ARG A 1 112 ? 5.898 -6.840 -3.165 1.00 90.94 112 ARG A CA 1
ATOM 826 C C . ARG A 1 112 ? 5.736 -5.580 -4.009 1.00 90.94 112 ARG A C 1
ATOM 828 O O . ARG A 1 112 ? 5.910 -4.470 -3.517 1.00 90.94 112 ARG A O 1
ATOM 835 N N . LEU A 1 113 ? 5.365 -5.738 -5.274 1.00 90.38 113 LEU A N 1
ATOM 836 C CA . LEU A 1 113 ? 5.067 -4.632 -6.179 1.00 90.38 113 LEU A CA 1
ATOM 837 C C . LEU A 1 113 ? 3.561 -4.347 -6.185 1.00 90.38 113 LEU A C 1
ATOM 839 O O . LEU A 1 113 ? 2.775 -5.118 -6.734 1.00 90.38 113 LEU A O 1
ATOM 843 N N . GLU A 1 114 ? 3.148 -3.228 -5.601 1.00 88.69 114 GLU A N 1
ATOM 844 C CA . GLU A 1 114 ? 1.743 -2.821 -5.501 1.00 88.69 114 GLU A CA 1
ATOM 845 C C . GLU A 1 114 ? 1.380 -1.764 -6.557 1.00 88.69 114 GLU A C 1
ATOM 847 O O . GLU A 1 114 ? 2.228 -0.983 -6.982 1.00 88.69 114 GLU A O 1
ATOM 852 N N . GLY A 1 115 ? 0.117 -1.729 -6.992 1.00 83.56 115 GLY A N 1
ATOM 853 C CA . GLY A 1 115 ? -0.411 -0.681 -7.877 1.00 83.56 115 GLY A CA 1
ATOM 854 C C . GLY A 1 115 ? -0.261 -0.939 -9.379 1.00 83.56 115 GLY A C 1
ATOM 855 O O . GLY A 1 115 ? -0.783 -0.163 -10.174 1.00 83.56 115 GLY A O 1
ATOM 856 N N . HIS A 1 116 ? 0.370 -2.041 -9.793 1.00 81.69 116 HIS A N 1
ATOM 857 C CA . HIS A 1 116 ? 0.407 -2.432 -11.201 1.00 81.69 116 HIS A CA 1
ATOM 858 C C . HIS A 1 116 ? -0.952 -3.037 -11.610 1.00 81.69 116 HIS A C 1
ATOM 860 O O . HIS A 1 116 ? -1.351 -4.090 -11.128 1.00 81.69 116 HIS A O 1
ATOM 866 N N . THR A 1 117 ? -1.720 -2.340 -12.453 1.00 65.75 117 THR A N 1
ATOM 867 C CA . THR A 1 117 ? -3.168 -2.598 -12.633 1.00 65.75 117 THR A CA 1
ATOM 868 C C . THR A 1 117 ? -3.545 -3.438 -13.850 1.00 65.75 117 THR A C 1
ATOM 870 O O . THR A 1 117 ? -4.728 -3.706 -14.057 1.00 65.75 117 THR A O 1
ATOM 873 N N . HIS A 1 118 ? -2.591 -3.847 -14.688 1.00 70.25 118 HIS A N 1
ATOM 874 C CA . HIS A 1 118 ? -2.942 -4.490 -15.959 1.00 70.25 118 HIS A CA 1
ATOM 875 C C . HIS A 1 118 ? -3.539 -5.893 -15.801 1.00 70.25 118 HIS A C 1
ATOM 877 O O . HIS A 1 118 ? -4.315 -6.314 -16.657 1.00 70.25 118 HIS A O 1
ATOM 883 N N . GLU A 1 119 ? -3.217 -6.602 -14.720 1.00 76.69 119 GLU A N 1
ATOM 884 C CA . GLU A 1 119 ? -3.774 -7.917 -14.405 1.00 76.69 119 GLU A CA 1
ATOM 885 C C . GLU A 1 119 ? -3.979 -8.033 -12.889 1.00 76.69 119 GLU A C 1
ATOM 887 O O . GLU A 1 119 ? -3.184 -7.472 -12.135 1.00 76.69 119 GLU A O 1
ATOM 892 N N . PRO A 1 120 ? -5.016 -8.753 -12.415 1.00 84.62 120 PRO A N 1
ATOM 893 C CA . PRO A 1 120 ? -5.186 -9.055 -10.999 1.00 84.62 120 PRO A CA 1
ATOM 894 C C . PRO A 1 120 ? -4.136 -10.095 -10.593 1.00 84.62 120 PRO A C 1
ATOM 896 O O . PRO A 1 120 ? -4.425 -11.286 -10.483 1.00 84.62 120 PRO A O 1
ATOM 899 N N . ALA A 1 121 ? -2.895 -9.651 -10.445 1.00 88.31 121 ALA A N 1
ATOM 900 C CA . ALA A 1 121 ? -1.762 -10.456 -10.036 1.00 88.31 121 ALA A CA 1
ATOM 901 C C . ALA A 1 121 ? -0.992 -9.739 -8.926 1.00 88.31 121 ALA A C 1
ATOM 903 O O . ALA A 1 121 ? -0.951 -8.512 -8.863 1.00 88.31 121 ALA A O 1
ATOM 904 N N . GLN A 1 122 ? -0.384 -10.523 -8.048 1.00 91.88 122 GLN A N 1
ATOM 905 C CA . GLN A 1 122 ? 0.598 -10.053 -7.088 1.00 91.88 122 GLN A CA 1
ATOM 906 C C . GLN A 1 122 ? 1.984 -10.388 -7.625 1.00 91.88 122 GLN A C 1
ATOM 908 O O . GLN A 1 122 ? 2.223 -11.483 -8.135 1.00 91.88 122 GLN A O 1
ATOM 913 N N . MET A 1 123 ? 2.897 -9.427 -7.548 1.00 93.06 123 MET A N 1
ATOM 914 C CA . MET A 1 123 ? 4.282 -9.617 -7.954 1.00 93.06 123 MET A CA 1
ATOM 915 C C . MET A 1 123 ? 5.177 -9.468 -6.740 1.00 93.06 123 MET A C 1
ATOM 917 O O . MET A 1 123 ? 5.160 -8.433 -6.078 1.00 93.06 123 MET A O 1
ATOM 921 N N . HIS A 1 124 ? 5.972 -10.497 -6.496 1.00 92.88 124 HIS A N 1
ATOM 922 C CA . HIS A 1 124 ? 6.959 -10.556 -5.439 1.00 92.88 124 HIS A CA 1
ATOM 923 C C . HIS A 1 124 ? 8.347 -10.606 -6.054 1.00 92.88 124 HIS A C 1
ATOM 925 O O . HIS A 1 124 ? 8.556 -11.228 -7.101 1.00 92.88 124 HIS A O 1
ATOM 931 N N . LEU A 1 125 ? 9.290 -9.920 -5.425 1.00 92.62 125 LEU A N 1
ATOM 932 C CA . LEU A 1 125 ? 10.635 -9.750 -5.934 1.00 92.62 125 LEU A CA 1
ATOM 933 C C . LEU A 1 125 ? 11.657 -10.041 -4.837 1.00 92.62 125 LEU A C 1
ATOM 935 O O . LEU A 1 125 ? 11.404 -9.808 -3.656 1.00 92.62 125 LEU A O 1
ATOM 939 N N . ARG A 1 126 ? 12.816 -10.546 -5.252 1.00 91.69 126 ARG A N 1
ATOM 940 C CA . ARG A 1 126 ? 13.988 -10.791 -4.404 1.00 91.69 126 ARG A CA 1
ATOM 941 C C . ARG A 1 126 ? 15.244 -10.458 -5.197 1.00 91.69 126 ARG A C 1
ATOM 943 O O . ARG A 1 126 ? 15.280 -10.785 -6.383 1.00 91.69 126 ARG A O 1
ATOM 950 N N . LEU A 1 127 ? 16.276 -9.885 -4.583 1.00 88.69 127 LEU A N 1
ATOM 951 C CA . LEU A 1 127 ? 17.582 -9.856 -5.241 1.00 88.69 127 LEU A CA 1
ATOM 952 C C . LEU A 1 127 ? 18.140 -11.277 -5.347 1.00 88.69 127 LEU A C 1
ATOM 954 O O . LEU A 1 127 ? 17.979 -12.116 -4.463 1.00 88.69 127 LEU A O 1
ATOM 958 N N . ASP A 1 128 ? 18.765 -11.565 -6.476 1.00 86.88 128 ASP A N 1
ATOM 959 C CA . ASP A 1 128 ? 19.549 -12.776 -6.669 1.00 86.88 128 ASP A CA 1
ATOM 960 C C . ASP A 1 128 ? 21.032 -12.408 -6.561 1.00 86.88 128 ASP A C 1
ATOM 962 O O . ASP A 1 128 ? 21.439 -11.326 -6.996 1.00 86.88 128 ASP A O 1
ATOM 966 N N . GLY A 1 129 ? 21.853 -13.303 -6.006 1.00 77.62 129 GLY A N 1
ATOM 967 C CA . GLY A 1 129 ? 23.273 -13.037 -5.719 1.00 77.62 129 GLY A CA 1
ATOM 968 C C . GLY A 1 129 ? 24.105 -12.632 -6.947 1.00 77.62 129 GLY A C 1
ATOM 969 O O . GLY A 1 129 ? 25.151 -12.003 -6.809 1.00 77.62 129 GLY A O 1
ATOM 970 N N . ASP A 1 130 ? 23.603 -12.919 -8.151 1.00 78.31 130 ASP A N 1
ATOM 971 C CA . ASP A 1 130 ? 24.195 -12.555 -9.443 1.00 78.31 130 ASP A CA 1
ATOM 972 C C . ASP A 1 130 ? 23.847 -11.119 -9.907 1.00 78.31 130 ASP A C 1
ATOM 974 O O . ASP A 1 130 ? 23.906 -10.818 -11.102 1.00 78.31 130 ASP A O 1
ATOM 978 N N . ALA A 1 131 ? 23.447 -10.230 -8.988 1.00 78.94 131 ALA A N 1
ATOM 979 C CA . ALA A 1 131 ? 22.952 -8.876 -9.279 1.00 78.94 131 ALA A CA 1
ATOM 980 C C . ALA A 1 131 ? 21.707 -8.847 -10.193 1.00 78.94 131 ALA A C 1
ATOM 982 O O . ALA A 1 131 ? 21.467 -7.873 -10.910 1.00 78.94 131 ALA A O 1
ATOM 983 N N . GLY A 1 132 ? 20.925 -9.930 -10.190 1.00 91.06 132 GLY A N 1
ATOM 984 C CA . GLY A 1 132 ? 19.619 -10.024 -10.842 1.00 91.06 132 GLY A CA 1
ATOM 985 C C . GLY A 1 132 ? 18.477 -9.828 -9.846 1.00 91.06 132 GLY A C 1
ATOM 986 O O . GLY A 1 132 ? 18.695 -9.788 -8.640 1.00 91.06 132 GLY A O 1
ATOM 987 N N . ILE A 1 133 ? 17.244 -9.759 -10.343 1.00 93.06 133 ILE A N 1
ATOM 988 C CA . ILE A 1 133 ? 16.035 -9.831 -9.513 1.00 93.06 133 ILE A CA 1
ATOM 989 C C . ILE A 1 133 ? 15.301 -11.129 -9.847 1.00 93.06 133 ILE A C 1
ATOM 991 O O . ILE A 1 133 ? 14.932 -11.355 -10.997 1.00 93.06 133 ILE A O 1
ATOM 995 N N . ALA A 1 134 ? 15.054 -11.981 -8.860 1.00 93.69 134 ALA A N 1
ATOM 996 C CA . ALA A 1 134 ? 14.104 -13.078 -8.985 1.00 93.69 134 ALA A CA 1
ATOM 997 C C . ALA A 1 134 ? 12.678 -12.531 -8.853 1.00 93.69 134 ALA A C 1
ATOM 999 O O . ALA A 1 134 ? 12.393 -11.718 -7.973 1.00 93.69 134 ALA A O 1
ATOM 1000 N N . ILE A 1 135 ? 11.777 -12.974 -9.728 1.00 94.31 135 ILE A N 1
ATOM 1001 C CA . ILE A 1 135 ? 10.403 -12.473 -9.806 1.00 94.31 135 ILE A CA 1
ATOM 1002 C C . ILE A 1 135 ? 9.444 -13.648 -9.667 1.00 94.31 135 ILE A C 1
ATOM 1004 O O . ILE A 1 135 ? 9.577 -14.652 -10.364 1.00 94.31 135 ILE A O 1
ATOM 1008 N N . ARG A 1 136 ? 8.450 -13.505 -8.796 1.00 94.38 136 ARG A N 1
ATOM 1009 C CA . ARG A 1 136 ? 7.322 -14.424 -8.639 1.00 94.38 136 ARG A CA 1
ATOM 1010 C C . ARG A 1 136 ? 6.040 -13.648 -8.891 1.00 94.38 136 ARG A C 1
ATOM 1012 O O . ARG A 1 136 ? 5.740 -12.704 -8.170 1.00 94.38 136 ARG A O 1
ATOM 1019 N N . ARG A 1 137 ? 5.279 -14.033 -9.910 1.00 93.56 137 ARG A N 1
ATOM 1020 C CA . ARG A 1 137 ? 3.975 -13.448 -10.234 1.00 93.56 137 ARG A CA 1
ATOM 1021 C C . ARG A 1 137 ? 2.881 -14.466 -9.943 1.00 93.56 137 ARG A C 1
ATOM 1023 O O . ARG A 1 137 ? 2.850 -15.514 -10.575 1.00 93.56 137 ARG A O 1
ATOM 1030 N N . GLU A 1 138 ? 1.975 -14.147 -9.033 1.00 92.81 138 GLU A N 1
ATOM 1031 C CA . GLU A 1 138 ? 0.827 -14.979 -8.672 1.00 92.81 138 GLU A CA 1
ATOM 1032 C C . GLU A 1 138 ? -0.468 -14.329 -9.161 1.00 92.81 138 GLU A C 1
ATOM 1034 O O . GLU A 1 138 ? -0.775 -13.192 -8.808 1.00 92.81 138 GLU A O 1
ATOM 1039 N N . ARG A 1 139 ? -1.238 -15.025 -10.000 1.00 92.00 139 ARG A N 1
ATOM 1040 C CA . ARG A 1 139 ? -2.542 -14.535 -10.467 1.00 92.00 139 ARG A CA 1
ATOM 1041 C C . ARG A 1 139 ? -3.591 -14.726 -9.374 1.00 92.00 139 ARG A C 1
ATOM 1043 O O . ARG A 1 139 ? -3.854 -15.844 -8.955 1.00 92.00 139 ARG A O 1
ATOM 1050 N N . ILE A 1 140 ? -4.273 -13.649 -8.990 1.00 87.50 140 ILE A N 1
ATOM 1051 C CA . ILE A 1 140 ? -5.286 -13.640 -7.920 1.00 87.50 140 ILE A CA 1
ATOM 1052 C C . ILE A 1 140 ? -6.498 -14.517 -8.280 1.00 87.50 140 ILE A C 1
ATOM 1054 O O . ILE A 1 140 ? -7.137 -15.087 -7.405 1.00 87.50 140 ILE A O 1
ATOM 1058 N N . GLN A 1 141 ? -6.837 -14.624 -9.569 1.00 90.88 141 GLN A N 1
ATOM 1059 C CA . GLN A 1 141 ? -8.039 -15.341 -10.015 1.00 90.88 141 GLN A CA 1
ATOM 1060 C C . GLN A 1 141 ? -7.957 -16.859 -9.836 1.00 90.88 141 GLN A C 1
ATOM 1062 O O . GLN A 1 141 ? -8.966 -17.484 -9.524 1.00 90.88 141 GLN A O 1
ATOM 1067 N N . ASP A 1 142 ? -6.791 -17.449 -10.096 1.00 93.06 142 ASP A N 1
ATOM 1068 C CA . ASP A 1 142 ? -6.617 -18.904 -10.172 1.00 93.06 142 ASP A CA 1
ATOM 1069 C C . ASP A 1 142 ? -5.428 -19.424 -9.349 1.00 93.06 142 ASP A C 1
ATOM 1071 O O . ASP A 1 142 ? -5.184 -20.628 -9.330 1.00 93.06 142 ASP A O 1
ATOM 1075 N N . GLY A 1 143 ? -4.698 -18.540 -8.660 1.00 92.56 143 GLY A N 1
ATOM 1076 C CA . GLY A 1 143 ? -3.508 -18.886 -7.883 1.00 92.56 143 GLY A CA 1
ATOM 1077 C C . GLY A 1 143 ? -2.326 -19.334 -8.743 1.00 92.56 143 GLY A C 1
ATOM 1078 O O . GLY A 1 143 ? -1.354 -19.871 -8.215 1.00 92.56 143 GLY A O 1
ATOM 1079 N N . THR A 1 144 ? -2.383 -19.162 -10.070 1.00 94.12 144 THR A N 1
ATOM 1080 C CA . THR A 1 144 ? -1.293 -19.595 -10.950 1.00 94.12 144 THR A CA 1
ATOM 1081 C C . THR A 1 144 ? -0.051 -18.770 -10.664 1.00 94.12 144 THR A C 1
ATOM 1083 O O . THR A 1 144 ? -0.065 -17.542 -10.786 1.00 94.12 144 THR A O 1
ATOM 1086 N N . VAL A 1 145 ? 1.039 -19.459 -10.343 1.00 94.12 145 VAL A N 1
ATOM 1087 C CA . VAL A 1 145 ? 2.344 -18.852 -10.098 1.00 94.12 145 VAL A CA 1
ATOM 1088 C C . VAL A 1 145 ? 3.203 -18.976 -11.352 1.00 94.12 145 VAL A C 1
ATOM 1090 O O . VAL A 1 145 ? 3.352 -20.060 -11.908 1.00 94.12 145 VAL A O 1
ATOM 1093 N N . VAL A 1 146 ? 3.781 -17.858 -11.782 1.00 94.31 146 VAL A N 1
ATOM 1094 C CA . VAL A 1 146 ? 4.779 -17.781 -12.850 1.00 94.31 146 VAL A CA 1
ATOM 1095 C C . VAL A 1 146 ? 6.030 -17.134 -12.281 1.00 94.31 146 VAL A C 1
ATOM 1097 O O . VAL A 1 146 ? 5.976 -16.021 -11.754 1.00 94.31 146 VAL A O 1
ATOM 1100 N N . THR A 1 147 ? 7.160 -17.817 -12.390 1.00 96.06 147 THR A N 1
ATOM 1101 C CA . THR A 1 147 ? 8.463 -17.288 -11.988 1.00 96.06 147 THR A CA 1
ATOM 1102 C C . THR A 1 147 ? 9.183 -16.628 -13.158 1.00 96.06 147 THR A C 1
ATOM 1104 O O . THR A 1 147 ? 8.830 -16.799 -14.325 1.00 96.06 147 THR A O 1
ATOM 1107 N N . GLY A 1 148 ? 10.173 -15.800 -12.849 1.00 95.12 148 GLY A N 1
ATOM 1108 C CA . GLY A 1 148 ? 10.951 -15.079 -13.840 1.00 95.12 148 GLY A CA 1
ATOM 1109 C C . GLY A 1 148 ? 12.183 -14.418 -13.253 1.00 95.12 148 GLY A C 1
ATOM 1110 O O . GLY A 1 148 ? 12.488 -14.551 -12.065 1.00 95.12 148 GLY A O 1
ATOM 1111 N N . ARG A 1 149 ? 12.901 -13.700 -14.113 1.00 96.25 149 ARG A N 1
ATOM 1112 C CA . ARG A 1 149 ? 14.121 -12.976 -13.760 1.00 96.25 149 ARG A CA 1
ATOM 1113 C C . ARG A 1 149 ? 14.126 -11.583 -14.377 1.00 96.25 149 ARG A C 1
ATOM 1115 O O . ARG A 1 149 ? 13.688 -11.394 -15.509 1.00 96.25 149 ARG A O 1
ATOM 1122 N N . GLY A 1 150 ? 14.630 -10.623 -13.618 1.00 95.19 150 GLY A N 1
ATOM 1123 C CA . GLY A 1 150 ? 15.008 -9.291 -14.056 1.00 95.19 150 GLY A CA 1
ATOM 1124 C C . GLY A 1 150 ? 16.525 -9.198 -14.144 1.00 95.19 150 GLY A C 1
ATOM 1125 O O . GLY A 1 150 ? 17.223 -9.542 -13.191 1.00 95.19 150 GLY A O 1
ATOM 1126 N N . HIS A 1 151 ? 17.041 -8.722 -15.270 1.00 95.19 151 HIS A N 1
ATOM 1127 C CA . HIS A 1 151 ? 18.458 -8.401 -15.425 1.00 95.19 151 HIS A CA 1
ATOM 1128 C C . HIS A 1 151 ? 18.634 -6.888 -15.535 1.00 95.19 151 HIS A C 1
ATOM 1130 O O . HIS A 1 151 ? 17.791 -6.251 -16.165 1.00 95.19 151 HIS A O 1
ATOM 1136 N N . PRO A 1 152 ? 19.708 -6.295 -14.985 1.00 93.62 152 PRO A N 1
ATOM 1137 C CA . PRO A 1 152 ? 19.983 -4.879 -15.192 1.00 93.62 152 PRO A CA 1
ATOM 1138 C C . PRO A 1 152 ? 20.017 -4.560 -16.689 1.00 93.62 152 PRO A C 1
ATOM 1140 O O . PRO A 1 152 ? 20.806 -5.144 -17.442 1.00 93.62 152 PRO A O 1
ATOM 1143 N N . SER A 1 153 ? 19.160 -3.642 -17.133 1.00 91.50 153 SER A N 1
ATOM 1144 C CA . SER A 1 153 ? 19.130 -3.204 -18.523 1.00 91.50 153 SER A CA 1
ATOM 1145 C C . SER A 1 153 ? 20.483 -2.588 -18.859 1.00 91.50 153 SER A C 1
ATOM 1147 O O . SER A 1 153 ? 20.963 -1.673 -18.183 1.00 91.50 153 SER A O 1
ATOM 1149 N N . ARG A 1 154 ? 21.127 -3.075 -19.923 1.00 87.31 154 ARG A N 1
ATOM 1150 C CA . ARG A 1 154 ? 22.386 -2.484 -20.388 1.00 87.31 154 ARG A CA 1
ATOM 1151 C C . ARG A 1 154 ? 22.138 -1.018 -20.726 1.00 87.31 154 ARG A C 1
ATOM 1153 O O . ARG A 1 154 ? 21.197 -0.709 -21.453 1.00 87.31 154 ARG A O 1
ATOM 1160 N N . AL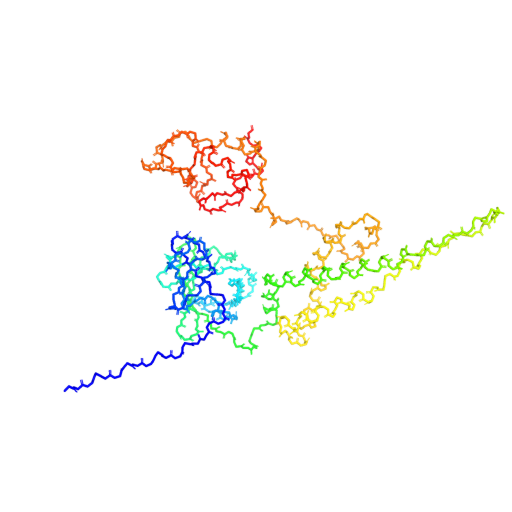A A 1 155 ? 22.996 -0.120 -20.241 1.00 66.75 155 ALA A N 1
ATOM 1161 C CA . ALA A 1 155 ? 22.933 1.299 -20.575 1.00 66.75 155 ALA A CA 1
ATOM 1162 C C . ALA A 1 155 ? 22.913 1.472 -22.111 1.00 66.75 155 ALA A C 1
ATOM 1164 O O . ALA A 1 155 ? 23.933 1.311 -22.777 1.00 66.75 155 ALA A O 1
ATOM 1165 N N . GLY A 1 156 ? 21.723 1.719 -22.675 1.00 60.22 156 GLY A N 1
ATOM 1166 C CA . GLY A 1 156 ? 21.479 1.814 -24.120 1.00 60.22 156 GLY A CA 1
ATOM 1167 C C . GLY A 1 156 ? 20.433 0.857 -24.717 1.00 60.22 156 GLY A C 1
ATOM 1168 O O . GLY A 1 156 ? 20.061 1.076 -25.867 1.00 60.22 156 GLY A O 1
ATOM 1169 N N . SER A 1 157 ? 19.935 -0.158 -23.994 1.00 56.06 157 SER A N 1
ATOM 1170 C CA . SER A 1 157 ? 18.901 -1.085 -24.508 1.00 56.06 157 SER A CA 1
ATOM 1171 C C . SER A 1 157 ? 17.466 -0.585 -24.318 1.00 56.06 157 SER A C 1
ATOM 1173 O O . SER A 1 157 ? 16.594 -0.911 -25.121 1.00 56.06 157 SER A O 1
ATOM 1175 N N . ALA A 1 158 ? 17.211 0.235 -23.295 1.00 56.38 158 ALA A N 1
ATOM 1176 C CA . ALA A 1 158 ? 15.878 0.773 -23.045 1.00 56.38 158 ALA A CA 1
ATOM 1177 C C . ALA A 1 158 ? 15.508 1.845 -24.085 1.00 56.38 158 ALA A C 1
ATOM 1179 O O . ALA A 1 158 ? 16.264 2.806 -24.309 1.00 56.38 158 ALA A O 1
ATOM 1180 N N . SER A 1 159 ? 14.320 1.715 -24.689 1.00 60.25 159 SER A N 1
ATOM 1181 C CA . SER A 1 159 ? 13.799 2.733 -25.606 1.00 60.25 159 SER A CA 1
ATOM 1182 C C . SER A 1 159 ? 13.766 4.098 -24.907 1.00 60.25 159 SER A C 1
ATOM 1184 O O . SER A 1 159 ? 13.576 4.194 -23.689 1.00 60.25 159 SER A O 1
ATOM 1186 N N . ALA A 1 160 ? 14.011 5.167 -25.666 1.00 55.75 160 ALA A N 1
ATOM 1187 C CA . ALA A 1 160 ? 13.956 6.529 -25.136 1.00 55.75 160 ALA A CA 1
ATOM 1188 C C . ALA A 1 160 ? 12.595 6.818 -24.471 1.00 55.75 160 ALA A C 1
ATOM 1190 O O . ALA A 1 160 ? 12.550 7.465 -23.427 1.00 55.75 160 ALA A O 1
ATOM 1191 N N . ASP A 1 161 ? 11.517 6.248 -25.015 1.00 54.19 161 ASP A N 1
ATOM 1192 C CA . ASP A 1 161 ? 10.148 6.406 -24.518 1.00 54.19 161 ASP A CA 1
ATOM 1193 C C . ASP A 1 161 ? 9.942 5.760 -23.144 1.00 54.19 161 ASP A C 1
ATOM 1195 O O . ASP A 1 161 ? 9.322 6.358 -22.264 1.00 54.19 161 ASP A O 1
ATOM 1199 N N . ALA A 1 162 ? 10.505 4.570 -22.914 1.00 56.06 162 ALA A N 1
ATOM 1200 C CA . ALA A 1 162 ? 10.393 3.893 -21.625 1.00 56.06 162 ALA A CA 1
ATOM 1201 C C . ALA A 1 162 ? 11.151 4.651 -20.522 1.00 56.06 162 ALA A C 1
ATOM 1203 O O . ALA A 1 162 ? 10.650 4.800 -19.407 1.00 56.06 162 ALA A O 1
ATOM 1204 N N . ARG A 1 163 ? 12.323 5.211 -20.857 1.00 58.16 163 ARG A N 1
ATOM 1205 C CA . ARG A 1 163 ? 13.107 6.057 -19.942 1.00 58.16 163 ARG A CA 1
ATOM 1206 C C . ARG A 1 163 ? 12.408 7.384 -19.643 1.00 58.16 163 ARG A C 1
ATOM 1208 O O . ARG A 1 163 ? 12.338 7.778 -18.484 1.00 58.16 163 ARG A O 1
ATOM 1215 N N . ALA A 1 164 ? 11.834 8.035 -20.655 1.00 56.56 164 ALA A N 1
ATOM 1216 C CA . ALA A 1 164 ? 11.066 9.268 -20.480 1.00 56.56 164 ALA A CA 1
ATOM 1217 C C . ALA A 1 164 ? 9.788 9.053 -19.646 1.00 56.56 164 ALA A C 1
ATOM 1219 O O . ALA A 1 164 ? 9.438 9.894 -18.820 1.00 56.56 164 ALA A O 1
ATOM 1220 N N . THR A 1 165 ? 9.118 7.910 -19.813 1.00 55.88 165 THR A N 1
ATOM 1221 C CA . THR A 1 165 ? 7.902 7.571 -19.055 1.00 55.88 165 THR A CA 1
ATOM 1222 C C . THR A 1 165 ? 8.219 7.244 -17.594 1.00 55.88 165 THR A C 1
ATOM 1224 O O . THR A 1 165 ? 7.543 7.742 -16.696 1.00 55.88 165 THR A O 1
ATOM 1227 N N . ALA A 1 166 ? 9.283 6.474 -17.335 1.00 53.94 166 ALA A N 1
ATOM 1228 C CA . ALA A 1 166 ? 9.748 6.198 -15.974 1.00 53.94 166 ALA A CA 1
ATOM 1229 C C . ALA A 1 166 ? 10.182 7.481 -15.241 1.00 53.94 166 ALA A C 1
ATOM 1231 O O . ALA A 1 166 ? 9.856 7.675 -14.073 1.00 53.94 166 ALA A O 1
ATOM 1232 N N . ALA A 1 167 ? 10.852 8.389 -15.953 1.00 56.66 167 ALA A N 1
ATOM 1233 C CA . ALA A 1 167 ? 11.216 9.710 -15.455 1.00 56.66 167 ALA A CA 1
ATOM 1234 C C . ALA A 1 167 ? 9.999 10.568 -15.064 1.00 56.66 167 ALA A C 1
ATOM 1236 O O . ALA A 1 167 ? 10.009 11.194 -14.006 1.00 56.66 167 ALA A O 1
ATOM 1237 N N . ALA A 1 168 ? 8.944 10.580 -15.884 1.00 55.22 168 ALA A N 1
ATOM 1238 C CA . ALA A 1 168 ? 7.730 11.358 -15.621 1.00 55.22 168 ALA A CA 1
ATOM 1239 C C . ALA A 1 168 ? 6.917 10.848 -14.414 1.00 55.22 168 ALA A C 1
ATOM 1241 O O . ALA A 1 168 ? 6.147 11.603 -13.827 1.00 55.22 168 ALA A O 1
ATOM 1242 N N . ALA A 1 169 ? 7.092 9.583 -14.021 1.00 51.59 169 ALA A N 1
ATOM 1243 C CA . ALA A 1 169 ? 6.443 8.999 -12.847 1.00 51.59 169 ALA A CA 1
ATOM 1244 C C . ALA A 1 169 ? 7.215 9.234 -11.530 1.00 51.59 169 ALA A C 1
ATOM 1246 O O . ALA A 1 169 ? 6.735 8.852 -10.463 1.00 51.59 169 ALA A O 1
ATOM 1247 N N . ASN A 1 170 ? 8.405 9.847 -11.578 1.00 55.22 170 ASN A N 1
ATOM 1248 C CA . ASN A 1 170 ? 9.211 10.112 -10.389 1.00 55.22 170 ASN A CA 1
ATOM 1249 C C . ASN A 1 170 ? 8.594 11.264 -9.552 1.00 55.22 170 ASN A C 1
ATOM 1251 O O . ASN A 1 170 ? 8.407 12.362 -10.066 1.00 55.22 170 ASN A O 1
ATOM 1255 N N . PRO A 1 171 ? 8.311 11.108 -8.247 1.00 49.84 171 PRO A N 1
ATOM 1256 C CA . PRO A 1 171 ? 7.808 12.210 -7.416 1.00 49.84 171 PRO A CA 1
ATOM 1257 C C . PRO A 1 171 ? 8.774 13.410 -7.301 1.00 49.84 171 PRO A C 1
ATOM 1259 O O . PRO A 1 171 ? 8.342 14.531 -7.030 1.00 49.84 171 PRO A O 1
ATOM 1262 N N . GLU A 1 172 ? 10.075 13.228 -7.547 1.00 51.62 172 GLU A N 1
ATOM 1263 C CA . GLU A 1 172 ? 11.029 14.340 -7.701 1.00 51.62 172 GLU A CA 1
ATOM 1264 C C . GLU A 1 172 ? 10.841 15.135 -8.984 1.00 51.62 172 GLU A C 1
ATOM 1266 O O . GLU A 1 172 ? 11.081 16.344 -8.989 1.00 51.62 172 GLU A O 1
ATOM 1271 N N . TRP A 1 173 ? 10.337 14.493 -10.037 1.00 61.44 173 TRP A N 1
ATOM 1272 C CA . TRP A 1 173 ? 9.912 15.181 -11.248 1.00 61.44 173 TRP A CA 1
ATOM 1273 C C . TRP A 1 173 ? 8.757 16.134 -10.931 1.00 61.44 173 TRP A C 1
ATOM 1275 O O . TRP A 1 173 ? 8.840 17.313 -11.259 1.00 61.44 173 TRP A O 1
ATOM 1285 N N . ALA A 1 174 ? 7.741 15.683 -10.187 1.00 56.31 174 ALA A N 1
ATOM 1286 C CA . ALA A 1 174 ? 6.634 16.547 -9.770 1.00 56.31 174 ALA A CA 1
ATOM 1287 C C . ALA A 1 174 ? 7.108 17.721 -8.887 1.00 56.31 174 ALA A C 1
ATOM 1289 O O . ALA A 1 174 ? 6.675 18.856 -9.084 1.00 56.31 174 ALA A O 1
ATOM 1290 N N . ARG A 1 175 ? 8.045 17.482 -7.955 1.00 54.06 175 ARG A N 1
ATOM 1291 C CA . ARG A 1 175 ? 8.649 18.545 -7.126 1.00 54.06 175 ARG A CA 1
ATOM 1292 C C . ARG A 1 175 ? 9.459 19.549 -7.953 1.00 54.06 175 ARG A C 1
ATOM 1294 O O . ARG A 1 175 ? 9.293 20.751 -7.757 1.00 54.06 175 ARG A O 1
ATOM 1301 N N . SER A 1 176 ? 10.283 19.080 -8.890 1.00 59.25 176 SER A N 1
ATOM 1302 C CA . SER A 1 176 ? 11.043 19.952 -9.799 1.00 59.25 176 SER A CA 1
ATOM 1303 C C . SER A 1 176 ? 10.125 20.762 -10.709 1.00 59.25 176 SER A C 1
ATOM 1305 O O . SER A 1 176 ? 10.333 21.961 -10.867 1.00 59.25 176 SER A O 1
ATOM 1307 N N . MET A 1 177 ? 9.069 20.145 -11.245 1.00 62.41 177 MET A N 1
ATOM 1308 C CA . MET A 1 177 ? 8.061 20.835 -12.050 1.00 62.41 177 MET A CA 1
ATOM 1309 C C . MET A 1 177 ? 7.342 21.918 -11.243 1.00 62.41 177 MET A C 1
ATOM 1311 O O . MET A 1 177 ? 7.219 23.045 -11.713 1.00 62.41 177 MET A O 1
ATOM 1315 N N . ASN A 1 178 ? 6.944 21.624 -10.003 1.00 58.72 178 ASN A N 1
ATOM 1316 C CA . ASN A 1 178 ? 6.326 22.613 -9.119 1.00 58.72 178 ASN A CA 1
ATOM 1317 C C . ASN A 1 178 ? 7.278 23.771 -8.786 1.00 58.72 178 ASN A C 1
ATOM 1319 O O . ASN A 1 178 ? 6.849 24.921 -8.781 1.00 58.72 178 ASN A O 1
ATOM 1323 N N . SER A 1 179 ? 8.568 23.499 -8.560 1.00 61.00 179 SER A N 1
ATOM 1324 C CA . SER A 1 179 ? 9.571 24.551 -8.348 1.00 61.00 179 SER A CA 1
ATOM 1325 C C . SER A 1 179 ? 9.793 25.395 -9.605 1.00 61.00 179 SER A C 1
ATOM 1327 O O . SER A 1 179 ? 9.883 26.617 -9.504 1.00 61.00 179 SER A O 1
ATOM 1329 N N . MET A 1 180 ? 9.821 24.775 -10.789 1.00 69.25 180 MET A N 1
ATOM 1330 C CA . MET A 1 180 ? 9.908 25.486 -12.065 1.00 69.25 180 MET A CA 1
ATOM 1331 C C . MET A 1 180 ? 8.700 26.408 -12.264 1.00 69.25 180 MET A C 1
ATOM 1333 O O . MET A 1 180 ? 8.872 27.576 -12.601 1.00 69.25 180 MET A O 1
ATOM 1337 N N . PHE A 1 181 ? 7.485 25.918 -12.004 1.00 64.75 181 PHE A N 1
ATOM 1338 C CA . PHE A 1 181 ? 6.273 26.729 -12.114 1.00 64.75 181 PHE A CA 1
ATOM 1339 C C . PHE A 1 181 ? 6.205 27.844 -11.074 1.00 64.75 181 PHE A C 1
ATOM 1341 O O . PHE A 1 181 ? 5.799 28.947 -11.423 1.00 64.75 181 PHE A O 1
ATOM 1348 N N . ALA A 1 182 ? 6.664 27.604 -9.844 1.00 60.88 182 ALA A N 1
ATOM 1349 C CA . ALA A 1 182 ? 6.776 28.648 -8.829 1.00 60.88 182 ALA A CA 1
ATOM 1350 C C . ALA A 1 182 ? 7.749 29.759 -9.259 1.00 60.88 182 ALA A C 1
ATOM 1352 O O . ALA A 1 182 ? 7.445 30.935 -9.088 1.00 60.88 182 ALA A O 1
ATOM 1353 N N . ASN A 1 183 ? 8.877 29.403 -9.883 1.00 61.53 183 ASN A N 1
ATOM 1354 C CA . ASN A 1 183 ? 9.837 30.378 -10.403 1.00 61.53 183 ASN A CA 1
ATOM 1355 C C . ASN A 1 183 ? 9.276 31.164 -11.599 1.00 61.53 183 ASN A C 1
ATOM 1357 O O . ASN A 1 183 ? 9.481 32.371 -11.678 1.00 61.53 183 ASN A O 1
ATOM 1361 N N . ILE A 1 184 ? 8.536 30.510 -12.502 1.00 62.94 184 ILE A N 1
ATOM 1362 C CA . ILE A 1 184 ? 7.848 31.187 -13.614 1.00 62.94 184 ILE A CA 1
ATOM 1363 C C . ILE A 1 184 ? 6.773 32.140 -13.074 1.00 62.94 184 ILE A C 1
ATOM 1365 O O . ILE A 1 184 ? 6.690 33.279 -13.520 1.00 62.94 184 ILE A O 1
ATOM 1369 N N . ALA A 1 185 ? 5.982 31.708 -12.090 1.00 59.91 185 ALA A N 1
ATOM 1370 C CA . ALA A 1 185 ? 4.972 32.547 -11.452 1.00 59.91 185 ALA A CA 1
ATOM 1371 C C . ALA A 1 185 ? 5.596 33.755 -10.732 1.00 59.91 185 ALA A C 1
ATOM 1373 O O . ALA A 1 185 ? 5.089 34.865 -10.862 1.00 59.91 185 ALA A O 1
ATOM 1374 N N . ALA A 1 186 ? 6.716 33.562 -10.029 1.00 60.28 186 ALA A N 1
ATOM 1375 C CA . ALA A 1 186 ? 7.457 34.645 -9.387 1.00 60.28 186 ALA A CA 1
ATOM 1376 C C . ALA A 1 186 ? 8.031 35.639 -10.409 1.00 60.28 186 ALA A C 1
ATOM 1378 O O . ALA A 1 186 ? 7.916 36.843 -10.207 1.00 60.28 186 ALA A O 1
ATOM 1379 N N . ALA A 1 187 ? 8.580 35.152 -11.528 1.00 60.06 187 ALA A N 1
ATOM 1380 C CA . ALA A 1 187 ? 9.056 36.011 -12.609 1.00 60.06 187 ALA A CA 1
ATOM 1381 C C . ALA A 1 187 ? 7.913 36.850 -13.205 1.00 60.06 187 ALA A C 1
ATOM 1383 O O . ALA A 1 187 ? 8.056 38.059 -13.367 1.00 60.06 187 ALA A O 1
ATOM 1384 N N . LEU A 1 188 ? 6.751 36.240 -13.461 1.00 61.75 188 LEU A N 1
ATOM 1385 C CA . LEU A 1 188 ? 5.565 36.957 -13.941 1.00 61.75 188 LEU A CA 1
ATOM 1386 C C . LEU A 1 188 ? 5.064 38.004 -12.932 1.00 61.75 188 LEU A C 1
ATOM 1388 O O . LEU A 1 188 ? 4.640 39.075 -13.350 1.00 61.75 188 LEU A O 1
ATOM 1392 N N . ALA A 1 189 ? 5.157 37.735 -11.625 1.00 61.28 189 ALA A N 1
ATOM 1393 C CA . ALA A 1 189 ? 4.788 38.694 -10.582 1.00 61.28 189 ALA A CA 1
ATOM 1394 C C . ALA A 1 189 ? 5.748 39.896 -10.510 1.00 61.28 189 ALA A C 1
ATOM 1396 O O . ALA A 1 189 ? 5.296 41.025 -10.359 1.00 61.28 189 ALA A O 1
ATOM 1397 N N . THR A 1 190 ? 7.059 39.688 -10.686 1.00 64.75 190 THR A N 1
ATOM 1398 C CA . THR A 1 190 ? 8.031 40.799 -10.709 1.00 64.75 190 THR A CA 1
ATOM 1399 C C . THR A 1 190 ? 7.841 41.742 -11.899 1.00 64.75 190 THR A C 1
ATOM 1401 O O . THR A 1 190 ? 8.127 42.929 -11.787 1.00 64.75 190 THR A O 1
ATOM 1404 N N . PHE A 1 191 ? 7.308 41.246 -13.022 1.00 59.12 191 PHE A N 1
ATOM 1405 C CA . PHE A 1 191 ? 6.964 42.101 -14.163 1.00 59.12 191 PHE A CA 1
ATOM 1406 C C . PHE A 1 191 ? 5.779 43.037 -13.873 1.00 59.12 191 PHE A C 1
ATOM 1408 O O . PHE A 1 191 ? 5.724 44.122 -14.450 1.00 59.12 191 PHE A O 1
ATOM 1415 N N . ASP A 1 192 ? 4.862 42.645 -12.984 1.00 52.78 192 ASP A N 1
ATOM 1416 C CA . ASP A 1 192 ? 3.679 43.433 -12.605 1.00 52.78 192 ASP A CA 1
ATOM 1417 C C . ASP A 1 192 ? 4.056 44.622 -11.696 1.00 52.78 192 ASP A C 1
ATOM 1419 O O . ASP A 1 192 ? 3.538 45.728 -11.848 1.00 52.78 192 ASP A O 1
ATOM 1423 N N . GLU A 1 193 ? 5.029 44.431 -10.797 1.00 61.19 193 GLU A N 1
ATOM 1424 C CA . GLU A 1 193 ? 5.474 45.466 -9.850 1.00 61.19 193 GLU A CA 1
ATOM 1425 C C . GLU A 1 193 ? 6.261 46.603 -10.525 1.00 61.19 193 GLU A C 1
ATOM 1427 O O . GLU A 1 193 ? 6.046 47.773 -10.199 1.00 61.19 193 GLU A O 1
ATOM 1432 N N . ASP A 1 194 ? 7.107 46.293 -11.514 1.00 55.09 194 ASP A N 1
ATOM 1433 C CA . ASP A 1 194 ? 7.900 47.304 -12.236 1.00 55.09 194 ASP A CA 1
ATOM 1434 C C . ASP A 1 194 ? 7.040 48.229 -13.120 1.00 55.09 194 ASP A C 1
ATOM 1436 O O . ASP A 1 194 ? 7.457 49.343 -13.431 1.00 55.09 194 ASP A O 1
ATOM 1440 N N . HIS A 1 195 ? 5.814 47.825 -13.475 1.00 55.12 195 HIS A N 1
ATOM 1441 C CA . HIS A 1 195 ? 4.904 48.624 -14.310 1.00 55.12 195 HIS A CA 1
ATOM 1442 C C . HIS A 1 195 ? 3.802 49.337 -13.504 1.00 55.12 195 HIS A C 1
ATOM 1444 O O . HIS A 1 195 ? 3.019 50.098 -14.068 1.00 55.12 195 HIS A O 1
ATOM 1450 N N . SER A 1 196 ? 3.761 49.144 -12.179 1.00 51.94 196 SER A N 1
ATOM 1451 C CA . SER A 1 196 ? 2.804 49.791 -11.268 1.00 51.94 196 SER A CA 1
ATOM 1452 C C . SER A 1 196 ? 3.305 51.128 -10.689 1.00 51.94 196 SER A C 1
ATOM 1454 O O . SER A 1 196 ? 2.600 51.735 -9.881 1.00 51.94 196 SER A O 1
ATOM 1456 N N . THR A 1 197 ? 4.508 51.598 -11.043 1.00 51.03 197 THR A N 1
ATOM 1457 C CA . THR A 1 197 ? 5.125 52.781 -10.402 1.00 51.03 197 THR A CA 1
ATOM 1458 C C . THR A 1 197 ? 5.033 54.094 -11.188 1.00 51.03 197 THR A C 1
ATOM 1460 O O . THR A 1 197 ? 5.393 55.133 -10.641 1.00 51.03 197 THR A O 1
ATOM 1463 N N . ASP A 1 198 ? 4.431 54.107 -12.381 1.00 53.34 198 ASP A N 1
ATOM 1464 C CA . ASP A 1 198 ? 4.191 55.334 -13.165 1.00 53.34 198 ASP A CA 1
ATOM 1465 C C . ASP A 1 198 ? 2.855 56.029 -12.818 1.00 53.34 198 ASP A C 1
ATOM 1467 O O . ASP A 1 198 ? 2.109 56.476 -13.687 1.00 53.34 198 ASP A O 1
ATOM 1471 N N . ASP A 1 199 ? 2.563 56.165 -11.521 1.00 49.91 199 ASP A N 1
ATOM 1472 C CA . ASP A 1 199 ? 1.464 56.997 -11.000 1.00 49.91 199 ASP A CA 1
ATOM 1473 C C . ASP A 1 199 ? 2.009 58.352 -10.485 1.00 49.91 199 ASP A C 1
ATOM 1475 O O . ASP A 1 199 ? 1.631 58.874 -9.431 1.00 49.91 199 ASP A O 1
ATOM 1479 N N . GLU A 1 200 ? 2.946 58.956 -11.232 1.00 47.62 200 GLU A N 1
ATOM 1480 C CA . GLU A 1 200 ? 3.307 60.365 -11.046 1.00 47.62 200 GLU A CA 1
ATOM 1481 C C . GLU A 1 200 ? 2.181 61.266 -11.581 1.00 47.62 200 GLU A C 1
ATOM 1483 O O . GLU A 1 200 ? 2.102 61.604 -12.759 1.00 47.62 200 GLU A O 1
ATOM 1488 N N . VAL A 1 201 ? 1.294 61.656 -10.660 1.00 52.97 201 VAL A N 1
ATOM 1489 C CA . VAL A 1 201 ? 0.597 62.953 -10.566 1.00 52.97 201 VAL A CA 1
ATOM 1490 C C . VAL A 1 201 ? 0.529 63.745 -11.884 1.00 52.97 201 VAL A C 1
ATOM 1492 O O . VAL A 1 201 ? 1.285 64.691 -12.116 1.00 52.97 201 VAL A O 1
ATOM 1495 N N . LEU A 1 202 ? -0.460 63.431 -12.724 1.00 50.62 202 LEU A N 1
ATOM 1496 C CA . LEU A 1 202 ? -0.842 64.312 -13.827 1.00 50.62 202 LEU A CA 1
ATOM 1497 C C . LEU A 1 202 ? -1.438 65.620 -13.269 1.00 50.62 202 LEU A C 1
ATOM 1499 O O . LEU A 1 202 ? -2.396 65.582 -12.488 1.00 50.62 202 LEU A O 1
ATOM 1503 N N . PRO A 1 203 ? -0.936 66.802 -13.669 1.00 49.34 203 PRO A N 1
ATOM 1504 C CA . PRO A 1 203 ? -1.540 68.061 -13.272 1.00 49.34 203 PRO A CA 1
ATOM 1505 C C . PRO A 1 203 ? -2.898 68.220 -13.963 1.00 49.34 203 PRO A C 1
ATOM 1507 O O . PRO A 1 203 ? -3.009 68.209 -15.187 1.00 49.34 203 PRO A O 1
ATOM 1510 N N . SER A 1 204 ? -3.933 68.409 -13.144 1.00 48.44 204 SER A N 1
ATOM 1511 C CA . SER A 1 204 ? -5.295 68.772 -13.539 1.00 48.44 204 SER A CA 1
ATOM 1512 C C . SER A 1 204 ? -5.303 69.977 -14.492 1.00 48.44 204 SER A C 1
ATOM 1514 O O . SER A 1 204 ? -5.288 71.131 -14.058 1.00 48.44 204 SER A O 1
ATOM 1516 N N . MET A 1 205 ? -5.395 69.711 -15.793 1.00 41.59 205 MET A N 1
ATOM 1517 C CA . MET A 1 205 ? -5.708 70.698 -16.822 1.00 41.59 205 MET A CA 1
ATOM 1518 C C . MET A 1 205 ? -7.162 70.501 -17.247 1.00 41.59 205 MET A C 1
ATOM 1520 O O . MET A 1 205 ? -7.522 69.557 -17.944 1.00 41.59 205 MET A O 1
ATOM 1524 N N . THR A 1 206 ? -8.012 71.408 -16.777 1.00 51.09 206 THR A N 1
ATOM 1525 C CA . THR A 1 206 ? -9.391 71.561 -17.229 1.00 51.09 206 THR A CA 1
ATOM 1526 C C . THR A 1 206 ? -9.376 72.205 -18.613 1.00 51.09 206 THR A C 1
ATOM 1528 O O . THR A 1 206 ? -9.048 73.378 -18.769 1.00 51.09 206 THR A O 1
ATOM 1531 N N . GLY A 1 207 ? -9.713 71.421 -19.633 1.00 42.09 207 GLY A N 1
ATOM 1532 C CA . GLY A 1 207 ? -9.813 71.887 -21.009 1.00 42.09 207 GLY A CA 1
ATOM 1533 C C . GLY A 1 207 ? -10.739 70.984 -21.804 1.00 42.09 207 GLY A C 1
ATOM 1534 O O . GLY A 1 207 ? -10.375 69.878 -22.185 1.00 42.09 207 GLY A O 1
ATOM 1535 N N . THR A 1 208 ? -11.960 71.457 -22.008 1.00 57.38 208 THR A N 1
ATOM 1536 C CA . THR A 1 208 ? -12.942 70.914 -22.941 1.00 57.38 208 THR A CA 1
ATOM 1537 C C . THR A 1 208 ? -12.424 71.037 -24.372 1.00 57.38 208 THR A C 1
ATOM 1539 O O . THR A 1 208 ? -12.082 72.137 -24.792 1.00 57.38 208 THR A O 1
ATOM 1542 N N . ASP A 1 209 ? -12.349 69.924 -25.100 1.00 44.94 209 ASP A N 1
ATOM 1543 C CA . ASP A 1 209 ? -13.055 69.706 -26.371 1.00 44.94 209 ASP A CA 1
ATOM 1544 C C . ASP A 1 209 ? -12.399 68.589 -27.194 1.00 44.94 209 ASP A C 1
ATOM 1546 O O . ASP A 1 209 ? -11.206 68.599 -27.472 1.00 44.94 209 ASP A O 1
ATOM 1550 N N . GLY A 1 210 ? -13.245 67.664 -27.652 1.00 51.66 210 GLY A N 1
ATOM 1551 C CA . GLY A 1 210 ? -13.144 67.101 -28.996 1.00 51.66 210 GLY A CA 1
ATOM 1552 C C . GLY A 1 210 ? -12.042 66.079 -29.288 1.00 51.66 210 GLY A C 1
ATOM 1553 O O . GLY A 1 210 ? -10.972 66.420 -29.769 1.00 51.66 210 GLY A O 1
ATOM 1554 N N . ASN A 1 211 ? -12.449 64.809 -29.253 1.00 57.56 211 ASN A N 1
ATOM 1555 C CA . ASN A 1 211 ? -12.121 63.821 -30.287 1.00 57.56 211 ASN A CA 1
ATOM 1556 C C . ASN A 1 211 ? -10.644 63.397 -30.447 1.00 57.56 211 ASN A C 1
ATOM 1558 O O . ASN A 1 211 ? -9.974 63.826 -31.378 1.00 57.56 211 ASN A O 1
ATOM 1562 N N . ALA A 1 212 ? -10.194 62.451 -29.620 1.00 50.00 212 ALA A N 1
ATOM 1563 C CA . ALA A 1 212 ? -9.281 61.354 -29.979 1.00 50.00 212 ALA A CA 1
ATOM 1564 C C . ALA A 1 212 ? -9.035 60.511 -28.719 1.00 50.00 212 ALA A C 1
ATOM 1566 O O . ALA A 1 212 ? -8.563 61.033 -27.716 1.00 50.00 212 ALA A O 1
ATOM 1567 N N . GLY A 1 213 ? -9.382 59.224 -28.741 1.00 40.69 213 GLY A N 1
ATOM 1568 C CA . GLY A 1 213 ? -9.268 58.387 -27.544 1.00 40.69 213 GLY A CA 1
ATOM 1569 C C . GLY A 1 213 ? -9.439 56.893 -27.784 1.00 40.69 213 GLY A C 1
ATOM 1570 O O . GLY A 1 213 ? -9.960 56.201 -26.922 1.00 40.69 213 GLY A O 1
ATOM 1571 N N . ALA A 1 214 ? -9.002 56.381 -28.937 1.00 42.47 214 ALA A N 1
ATOM 1572 C CA . ALA A 1 214 ? -8.518 55.003 -29.005 1.00 42.47 214 ALA A CA 1
ATOM 1573 C C . ALA A 1 214 ? -7.047 55.032 -28.561 1.00 42.47 214 ALA A C 1
ATOM 1575 O O . ALA A 1 214 ? -6.135 54.899 -29.372 1.00 42.47 214 ALA A O 1
ATOM 1576 N N . ALA A 1 215 ? -6.824 55.353 -27.284 1.00 41.47 215 ALA A N 1
ATOM 1577 C CA . ALA A 1 215 ? -5.512 55.280 -26.667 1.00 41.47 215 ALA A CA 1
ATOM 1578 C C . ALA A 1 215 ? -5.197 53.799 -26.438 1.00 41.47 215 ALA A C 1
ATOM 1580 O O . ALA A 1 215 ? -5.738 53.155 -25.546 1.00 41.47 215 ALA A O 1
ATOM 1581 N N . ASP A 1 216 ? -4.444 53.252 -27.382 1.00 46.06 216 ASP A N 1
ATOM 1582 C CA . ASP A 1 216 ? -3.295 52.380 -27.168 1.00 46.06 216 ASP A CA 1
ATOM 1583 C C . ASP A 1 216 ? -3.303 51.463 -25.926 1.00 46.06 216 ASP A C 1
ATOM 1585 O O . ASP A 1 216 ? -2.409 51.492 -25.089 1.00 46.06 216 ASP A O 1
ATOM 1589 N N . TYR A 1 217 ? -4.282 50.562 -25.849 1.00 41.00 217 TYR A N 1
ATOM 1590 C CA . TYR A 1 217 ? -4.188 49.361 -25.005 1.00 41.00 217 TYR A CA 1
ATOM 1591 C C . TYR A 1 217 ? -3.198 48.316 -25.572 1.00 41.00 217 TYR A C 1
ATOM 1593 O O . TYR A 1 217 ? -3.075 47.226 -25.018 1.00 41.00 217 TYR A O 1
ATOM 1601 N N . SER A 1 218 ? -2.489 48.618 -26.671 1.00 48.88 218 SER A N 1
ATOM 1602 C CA . SER A 1 218 ? -1.603 47.660 -27.347 1.00 48.88 218 SER A CA 1
ATOM 1603 C C . SER A 1 218 ? -0.234 47.515 -26.673 1.00 48.88 218 SER A C 1
ATOM 1605 O O . SER A 1 218 ? 0.366 46.444 -26.748 1.00 48.88 218 SER A O 1
ATOM 1607 N N . ALA A 1 219 ? 0.220 48.539 -25.941 1.00 45.12 219 ALA A N 1
ATOM 1608 C CA . ALA A 1 219 ? 1.496 48.512 -25.225 1.00 45.12 219 ALA A CA 1
ATOM 1609 C C . ALA A 1 219 ? 1.464 47.638 -23.953 1.00 45.12 219 ALA A C 1
ATOM 1611 O O . ALA A 1 219 ? 2.467 47.021 -23.616 1.00 45.12 219 ALA A O 1
ATOM 1612 N N . LEU A 1 220 ? 0.303 47.506 -23.296 1.00 42.03 220 LEU A N 1
ATOM 1613 C CA . LEU A 1 220 ? 0.113 46.628 -22.126 1.00 42.03 220 LEU A CA 1
ATOM 1614 C C . LEU A 1 220 ? -0.132 45.151 -22.497 1.00 42.03 220 LEU A C 1
ATOM 1616 O O . LEU A 1 220 ? -0.208 44.300 -21.615 1.00 42.03 220 LEU A O 1
ATOM 1620 N N . GLN A 1 221 ? -0.270 44.825 -23.788 1.00 49.88 221 GLN A N 1
ATOM 1621 C CA . GLN A 1 221 ? -0.644 43.480 -24.252 1.00 49.88 221 GLN A CA 1
ATOM 1622 C C . GLN A 1 221 ? 0.497 42.657 -24.858 1.00 49.88 221 GLN A C 1
ATOM 1624 O O . GLN A 1 221 ? 0.287 41.493 -25.195 1.00 49.88 221 GLN A O 1
ATOM 1629 N N . GLN A 1 222 ? 1.707 43.202 -24.973 1.00 51.84 222 GLN A N 1
ATOM 1630 C CA . GLN A 1 222 ? 2.868 42.424 -25.405 1.00 51.84 222 GLN A CA 1
ATOM 1631 C C . GLN A 1 222 ? 3.685 41.981 -24.195 1.00 51.84 222 GLN A C 1
ATOM 1633 O O . GLN A 1 222 ? 4.828 42.386 -24.014 1.00 51.84 222 GLN A O 1
ATOM 1638 N N . ILE A 1 223 ? 3.113 41.079 -23.391 1.00 55.94 223 ILE A N 1
ATOM 1639 C CA . ILE A 1 223 ? 3.968 40.113 -22.696 1.00 55.94 223 ILE A CA 1
ATOM 1640 C C . ILE A 1 223 ? 4.808 39.469 -23.799 1.00 55.94 223 ILE A C 1
ATOM 1642 O O . ILE A 1 223 ? 4.243 38.947 -24.766 1.00 55.94 223 ILE A O 1
ATOM 1646 N N . ASP A 1 224 ? 6.135 39.556 -23.699 1.00 67.62 224 ASP A N 1
ATOM 1647 C CA . ASP A 1 224 ? 7.033 38.942 -24.670 1.00 67.62 224 ASP A CA 1
ATOM 1648 C C . ASP A 1 224 ? 6.913 37.417 -24.556 1.00 67.62 224 ASP A C 1
ATOM 1650 O O . ASP A 1 224 ? 7.647 36.730 -23.843 1.00 67.62 224 ASP A O 1
ATOM 1654 N N . MET A 1 225 ? 5.915 36.879 -25.253 1.00 58.16 225 MET A N 1
ATOM 1655 C CA . MET A 1 225 ? 5.601 35.458 -25.300 1.00 58.16 225 MET A CA 1
ATOM 1656 C C . MET A 1 225 ? 6.794 34.642 -25.797 1.00 58.16 225 MET A C 1
ATOM 1658 O O . MET A 1 225 ? 6.896 33.461 -25.465 1.00 58.16 225 MET A O 1
ATOM 1662 N N . SER A 1 226 ? 7.712 35.260 -26.549 1.00 63.12 226 SER A N 1
ATOM 1663 C CA . SER A 1 226 ? 8.939 34.602 -26.980 1.00 63.12 226 SER A CA 1
ATOM 1664 C C . SER A 1 226 ? 9.899 34.380 -25.808 1.00 63.12 226 SER A C 1
ATOM 1666 O O . SER A 1 226 ? 10.414 33.272 -25.668 1.00 63.12 226 SER A O 1
ATOM 1668 N N . ALA A 1 227 ? 10.028 35.345 -24.892 1.00 68.19 227 ALA A N 1
ATOM 1669 C CA . ALA A 1 227 ? 10.851 35.224 -23.689 1.00 68.19 227 ALA A CA 1
ATOM 1670 C C . ALA A 1 227 ? 10.300 34.183 -22.696 1.00 68.19 227 ALA A C 1
ATOM 1672 O O . ALA A 1 227 ? 11.059 33.392 -22.125 1.00 68.19 227 ALA A O 1
ATOM 1673 N N . LEU A 1 228 ? 8.974 34.118 -22.520 1.00 68.50 228 LEU A N 1
ATOM 1674 C CA . LEU A 1 228 ? 8.344 33.094 -21.674 1.00 68.50 228 LEU A CA 1
ATOM 1675 C C . LEU A 1 228 ? 8.538 31.689 -22.263 1.00 68.50 228 LEU A C 1
ATOM 1677 O O . LEU A 1 228 ? 8.853 30.735 -21.547 1.00 68.50 228 LEU A O 1
ATOM 1681 N N . GLN A 1 229 ? 8.371 31.561 -23.579 1.00 70.62 229 GLN A N 1
ATOM 1682 C CA . GLN A 1 229 ? 8.527 30.296 -24.284 1.00 70.62 229 GLN A CA 1
ATOM 1683 C C . GLN A 1 229 ? 9.988 29.830 -24.309 1.00 70.62 229 GLN A C 1
ATOM 1685 O O . GLN A 1 229 ? 10.249 28.640 -24.130 1.00 70.62 229 GLN A O 1
ATOM 1690 N N . GLU A 1 230 ? 10.935 30.758 -24.441 1.00 76.81 230 GLU A N 1
ATOM 1691 C CA . GLU A 1 230 ? 12.364 30.482 -24.319 1.00 76.81 230 GLU A CA 1
ATOM 1692 C C . GLU A 1 230 ? 12.731 30.035 -22.898 1.00 76.81 230 GLU A C 1
ATOM 1694 O O . GLU A 1 230 ? 13.423 29.033 -22.731 1.00 76.81 230 GLU A O 1
ATOM 1699 N N . THR A 1 231 ? 12.203 30.698 -21.866 1.00 73.69 231 THR A N 1
ATOM 1700 C CA . THR A 1 231 ? 12.426 30.310 -20.462 1.00 73.69 231 THR A CA 1
ATOM 1701 C C . THR A 1 231 ? 11.886 28.906 -20.177 1.00 73.69 231 THR A C 1
ATOM 1703 O O . THR A 1 231 ? 12.558 28.086 -19.546 1.00 73.69 231 THR A O 1
ATOM 1706 N N . LEU A 1 232 ? 10.694 28.589 -20.693 1.00 78.62 232 LEU A N 1
ATOM 1707 C CA . LEU A 1 232 ? 10.110 27.253 -20.592 1.00 78.62 232 LEU A CA 1
ATOM 1708 C C . LEU A 1 232 ? 10.966 26.207 -21.323 1.00 78.62 232 LEU A C 1
ATOM 1710 O O . LEU A 1 232 ? 11.189 25.117 -20.798 1.00 78.62 232 LEU A O 1
ATOM 1714 N N . ASP A 1 233 ? 11.485 26.529 -22.508 1.00 79.25 233 ASP A N 1
ATOM 1715 C CA . ASP A 1 233 ? 12.360 25.636 -23.269 1.00 79.25 233 ASP A CA 1
ATOM 1716 C C . ASP A 1 233 ? 13.700 25.387 -22.590 1.00 79.25 233 ASP A C 1
ATOM 1718 O O . ASP A 1 233 ? 14.178 24.249 -22.580 1.00 79.25 233 ASP A O 1
ATOM 1722 N N . GLN A 1 234 ? 14.299 26.427 -22.014 1.00 79.38 234 GLN A N 1
ATOM 1723 C CA . GLN A 1 234 ? 15.534 26.320 -21.250 1.00 79.38 234 GLN A CA 1
ATOM 1724 C C . GLN A 1 234 ? 15.313 25.470 -19.990 1.00 79.38 234 GLN A C 1
ATOM 1726 O O . GLN A 1 234 ? 16.113 24.572 -19.718 1.00 79.38 234 GLN A O 1
ATOM 1731 N N . GLY A 1 235 ? 14.193 25.662 -19.281 1.00 79.12 235 GLY A N 1
ATOM 1732 C CA . GLY A 1 235 ? 13.811 24.856 -18.117 1.00 79.12 235 GLY A CA 1
ATOM 1733 C C . GLY A 1 235 ? 13.579 23.380 -18.458 1.00 79.12 235 GLY A C 1
ATOM 1734 O O . GLY A 1 235 ? 14.176 22.492 -17.845 1.00 79.12 235 GLY A O 1
ATOM 1735 N N . LEU A 1 236 ? 12.780 23.100 -19.493 1.00 81.88 236 LEU A N 1
ATOM 1736 C CA . LEU A 1 236 ? 12.536 21.735 -19.970 1.00 81.88 236 LEU A CA 1
ATOM 1737 C C . LEU A 1 236 ? 13.815 21.076 -20.512 1.00 81.88 236 LEU A C 1
ATOM 1739 O O . LEU A 1 236 ? 14.013 19.876 -20.325 1.00 81.88 236 LEU A O 1
ATOM 1743 N N . GLY A 1 237 ? 14.686 21.848 -21.168 1.00 80.31 237 GLY A N 1
ATOM 1744 C CA . GLY A 1 237 ? 15.985 21.392 -21.657 1.00 80.31 237 GLY A CA 1
ATOM 1745 C C . GLY A 1 237 ? 16.925 21.005 -20.518 1.00 80.31 237 GLY A C 1
ATOM 1746 O O . GLY A 1 237 ? 17.444 19.890 -20.517 1.00 80.31 237 GLY A O 1
ATOM 1747 N N . HIS A 1 238 ? 17.081 21.881 -19.523 1.00 77.00 238 HIS A N 1
ATOM 1748 C CA . HIS A 1 238 ? 17.899 21.618 -18.341 1.00 77.00 238 HIS A CA 1
ATOM 1749 C C . HIS A 1 238 ? 17.387 20.407 -17.555 1.00 77.00 238 HIS A C 1
ATOM 1751 O O . HIS A 1 238 ? 18.172 19.548 -17.165 1.00 77.00 238 HIS A O 1
ATOM 1757 N N . MET A 1 239 ? 16.071 20.285 -17.373 1.00 69.44 239 MET A N 1
ATOM 1758 C CA . MET A 1 239 ? 15.476 19.124 -16.713 1.00 69.44 239 MET A CA 1
ATOM 1759 C C . MET A 1 239 ? 15.761 17.829 -17.484 1.00 69.44 239 MET A C 1
ATOM 1761 O O . MET A 1 239 ? 16.197 16.840 -16.894 1.00 69.44 239 MET A O 1
ATOM 1765 N N . ALA A 1 240 ? 15.574 17.834 -18.805 1.00 72.62 240 ALA A N 1
ATOM 1766 C CA . ALA A 1 240 ? 15.820 16.664 -19.636 1.00 72.62 240 ALA A CA 1
ATOM 1767 C C . ALA A 1 240 ? 17.279 16.189 -19.565 1.00 72.62 240 ALA A C 1
ATOM 1769 O O . ALA A 1 240 ? 17.527 14.993 -19.430 1.00 72.62 240 ALA A O 1
ATOM 1770 N N . THR A 1 241 ? 18.251 17.100 -19.630 1.00 69.69 241 THR A N 1
ATOM 1771 C CA . THR A 1 241 ? 19.670 16.719 -19.670 1.00 69.69 241 THR A CA 1
ATOM 1772 C C . THR A 1 241 ? 20.273 16.492 -18.291 1.00 69.69 241 THR A C 1
ATOM 1774 O O . THR A 1 241 ? 21.072 15.577 -18.124 1.00 69.69 241 THR A O 1
ATOM 1777 N N . THR A 1 242 ? 19.912 17.315 -17.307 1.00 61.03 242 THR A N 1
ATOM 1778 C CA . THR A 1 242 ? 20.577 17.346 -15.996 1.00 61.03 242 THR A CA 1
ATOM 1779 C C . THR A 1 242 ? 19.889 16.435 -14.991 1.00 61.03 242 THR A C 1
ATOM 1781 O O . THR A 1 242 ? 20.563 15.724 -14.256 1.00 61.03 242 THR A O 1
ATOM 1784 N N . ILE A 1 243 ? 18.553 16.433 -14.968 1.00 60.56 243 ILE A N 1
ATOM 1785 C CA . ILE A 1 243 ? 17.776 15.655 -13.992 1.00 60.56 243 ILE A CA 1
ATOM 1786 C C . ILE A 1 243 ? 17.502 14.254 -14.540 1.00 60.56 243 ILE A C 1
ATOM 1788 O O . ILE A 1 243 ? 17.637 13.265 -13.828 1.00 60.56 243 ILE A O 1
ATOM 1792 N N . LEU A 1 244 ? 17.146 14.157 -15.824 1.00 64.50 244 LEU A N 1
ATOM 1793 C CA . LEU A 1 244 ? 16.764 12.888 -16.448 1.00 64.50 244 LEU A CA 1
ATOM 1794 C C . LEU A 1 244 ? 17.904 12.204 -17.218 1.00 64.50 244 LEU A C 1
ATOM 1796 O O . LEU A 1 244 ? 17.726 11.088 -17.706 1.00 64.50 244 LEU A O 1
ATOM 1800 N N . GLY A 1 245 ? 19.063 12.860 -17.353 1.00 71.19 245 GLY A N 1
ATOM 1801 C CA . GLY A 1 245 ? 20.231 12.307 -18.048 1.00 71.19 245 GLY A CA 1
ATOM 1802 C C . GLY A 1 245 ? 19.988 11.988 -19.529 1.00 71.19 245 GLY A C 1
ATOM 1803 O O . GLY A 1 245 ? 20.670 11.131 -20.096 1.00 71.19 245 GLY A O 1
ATOM 1804 N N . LEU A 1 246 ? 18.996 12.622 -20.163 1.00 76.31 246 LEU A N 1
ATOM 1805 C CA . LEU A 1 246 ? 18.643 12.360 -21.556 1.00 76.31 246 LEU A CA 1
ATOM 1806 C C . LEU A 1 246 ? 19.714 12.919 -22.493 1.00 76.31 246 LEU A C 1
ATOM 1808 O O . LEU A 1 246 ? 20.231 14.023 -22.303 1.00 76.31 246 LEU A O 1
ATOM 1812 N N . ARG A 1 247 ? 20.015 12.180 -23.566 1.00 79.00 247 ARG A N 1
ATOM 1813 C CA . ARG A 1 247 ? 20.902 12.684 -24.623 1.00 79.00 247 ARG A CA 1
ATOM 1814 C C . ARG A 1 247 ? 20.229 13.851 -25.355 1.00 79.00 247 ARG A C 1
ATOM 1816 O O . ARG A 1 247 ? 19.001 13.898 -25.400 1.00 79.00 247 ARG A O 1
ATOM 1823 N N . PRO A 1 248 ? 20.983 14.739 -26.028 1.00 80.62 248 PRO A N 1
ATOM 1824 C CA . PRO A 1 248 ? 20.413 15.925 -26.676 1.00 80.62 248 PRO A CA 1
ATOM 1825 C C . PRO A 1 248 ? 19.218 15.642 -27.607 1.00 80.62 248 PRO A C 1
ATOM 1827 O O . PRO A 1 248 ? 18.197 16.317 -27.522 1.00 80.62 248 PRO A O 1
ATOM 1830 N N . ALA A 1 249 ? 19.288 14.580 -28.418 1.00 71.81 249 ALA A N 1
ATOM 1831 C CA . ALA A 1 249 ? 18.193 14.185 -29.312 1.00 71.81 249 ALA A CA 1
ATOM 1832 C C . ALA A 1 249 ? 16.943 13.657 -28.570 1.00 71.81 249 ALA A C 1
ATOM 1834 O O . ALA A 1 249 ? 15.816 13.842 -29.033 1.00 71.81 249 ALA A O 1
ATOM 1835 N N . GLU A 1 250 ? 17.130 13.017 -27.413 1.00 67.94 250 GLU A N 1
ATOM 1836 C CA . GLU A 1 250 ? 16.050 12.535 -26.539 1.00 67.94 250 GLU A CA 1
ATOM 1837 C C . GLU A 1 250 ? 15.434 13.709 -25.758 1.00 67.94 250 GLU A C 1
ATOM 1839 O O . GLU A 1 250 ? 14.216 13.789 -25.627 1.00 67.94 250 GLU A O 1
ATOM 1844 N N . ALA A 1 251 ? 16.255 14.675 -25.334 1.00 79.00 251 ALA A N 1
ATOM 1845 C CA . ALA A 1 251 ? 15.815 15.915 -24.701 1.00 79.00 251 ALA A CA 1
ATOM 1846 C C . ALA A 1 251 ? 14.978 16.796 -25.648 1.00 79.00 251 ALA A C 1
ATOM 1848 O O . ALA A 1 251 ? 13.988 17.394 -25.227 1.00 79.00 251 ALA A O 1
ATOM 1849 N N . ASP A 1 252 ? 15.331 16.852 -26.936 1.00 78.88 252 ASP A N 1
ATOM 1850 C CA . ASP A 1 252 ? 14.517 17.507 -27.970 1.00 78.88 252 ASP A CA 1
ATOM 1851 C C . ASP A 1 252 ? 13.152 16.824 -28.147 1.00 78.88 252 ASP A C 1
ATOM 1853 O O . ASP A 1 252 ? 12.129 17.492 -28.306 1.00 78.88 252 ASP A O 1
ATOM 1857 N N . HIS A 1 253 ? 13.117 15.488 -28.131 1.00 75.00 253 HIS A N 1
ATOM 1858 C CA . HIS A 1 253 ? 11.867 14.734 -28.226 1.00 75.00 253 HIS A CA 1
ATOM 1859 C C . HIS A 1 253 ? 10.991 14.932 -26.980 1.00 75.00 253 HIS A C 1
ATOM 1861 O O . HIS A 1 253 ? 9.800 15.216 -27.107 1.00 75.00 253 HIS A O 1
ATOM 1867 N N . PHE A 1 254 ? 11.599 14.898 -25.793 1.00 75.88 254 PHE A N 1
ATOM 1868 C CA . PHE A 1 254 ? 10.948 15.200 -24.522 1.00 75.88 254 PHE A CA 1
ATOM 1869 C C . PHE A 1 254 ? 10.324 16.603 -24.512 1.00 75.88 254 PHE A C 1
ATOM 1871 O O . PHE A 1 254 ? 9.153 16.743 -24.166 1.00 75.88 254 PHE A O 1
ATOM 1878 N N . ARG A 1 255 ? 11.046 17.634 -24.976 1.00 81.31 255 ARG A N 1
ATOM 1879 C CA . ARG A 1 255 ? 10.510 19.002 -25.102 1.00 81.31 255 ARG A CA 1
ATOM 1880 C C . ARG A 1 255 ? 9.267 19.061 -25.993 1.00 81.31 255 ARG A C 1
ATOM 1882 O O . ARG A 1 255 ? 8.299 19.738 -25.654 1.00 81.31 255 ARG A O 1
ATOM 1889 N N . ARG A 1 256 ? 9.248 18.318 -27.105 1.00 77.88 256 ARG A N 1
ATOM 1890 C CA . ARG A 1 256 ? 8.074 18.238 -27.997 1.00 77.88 256 ARG A CA 1
ATOM 1891 C C . ARG A 1 256 ? 6.879 17.526 -27.349 1.00 77.88 256 ARG A C 1
ATOM 1893 O O . ARG A 1 256 ? 5.747 17.973 -27.526 1.00 77.88 256 ARG A O 1
ATOM 1900 N N . LEU A 1 257 ? 7.114 16.463 -26.578 1.00 65.19 257 LEU A N 1
ATOM 1901 C CA . LEU A 1 257 ? 6.065 15.748 -25.835 1.00 65.19 257 LEU A CA 1
ATOM 1902 C C . LEU A 1 257 ? 5.493 16.582 -24.681 1.00 65.19 257 LEU A C 1
ATOM 1904 O O . LEU A 1 257 ? 4.279 16.688 -24.530 1.00 65.19 257 LEU A O 1
ATOM 1908 N N . ALA A 1 258 ? 6.359 17.242 -23.913 1.00 71.00 258 ALA A N 1
ATOM 1909 C CA . ALA A 1 258 ? 5.975 18.157 -22.839 1.00 71.00 258 ALA A CA 1
ATOM 1910 C C . ALA A 1 258 ? 5.057 19.288 -23.340 1.00 71.00 258 ALA A C 1
ATOM 1912 O O . ALA A 1 258 ? 4.095 19.657 -22.670 1.00 71.00 258 ALA A O 1
ATOM 1913 N N . ARG A 1 259 ? 5.307 19.772 -24.563 1.00 69.00 259 ARG A N 1
ATOM 1914 C CA . ARG A 1 259 ? 4.488 20.774 -25.263 1.00 69.00 259 ARG A CA 1
ATOM 1915 C C . ARG A 1 259 ? 3.179 20.242 -25.857 1.00 69.00 259 ARG A C 1
ATOM 1917 O O . ARG A 1 259 ? 2.381 21.042 -26.322 1.00 69.00 259 ARG A O 1
ATOM 1924 N N . SER A 1 260 ? 2.955 18.932 -25.903 1.00 59.94 260 SER A N 1
ATOM 1925 C CA . SER A 1 260 ? 1.766 18.331 -26.536 1.00 59.94 260 SER A CA 1
ATOM 1926 C C . SER A 1 260 ? 0.890 17.527 -25.567 1.00 59.94 260 SER A C 1
ATOM 1928 O O . SER A 1 260 ? -0.074 16.898 -25.998 1.00 59.94 260 SER A O 1
ATOM 1930 N N . GLY A 1 261 ? 1.192 17.549 -24.262 1.00 58.00 261 GLY A N 1
ATOM 1931 C CA . GLY A 1 261 ? 0.635 16.601 -23.293 1.00 58.00 261 GLY A CA 1
ATOM 1932 C C . GLY A 1 261 ? 0.200 17.172 -21.926 1.00 58.00 261 GLY A C 1
ATOM 1933 O O . GLY A 1 261 ? 0.018 18.381 -21.775 1.00 58.00 261 GLY A O 1
ATOM 1934 N N . PRO A 1 262 ? 0.040 16.295 -20.905 1.00 50.66 262 PRO A N 1
ATOM 1935 C CA . PRO A 1 262 ? -0.528 16.578 -19.570 1.00 50.66 262 PRO A CA 1
ATOM 1936 C C . PRO A 1 262 ? 0.120 17.725 -18.779 1.00 50.66 262 PRO A C 1
ATOM 1938 O O . PRO A 1 262 ? -0.486 18.254 -17.851 1.00 50.66 262 PRO A O 1
ATOM 1941 N N . LEU A 1 263 ? 1.335 18.130 -19.149 1.00 52.06 263 LEU A N 1
ATOM 1942 C CA . LEU A 1 263 ? 2.052 19.253 -18.551 1.00 52.06 263 LEU A CA 1
ATOM 1943 C C . LEU A 1 263 ? 1.309 20.583 -18.752 1.00 5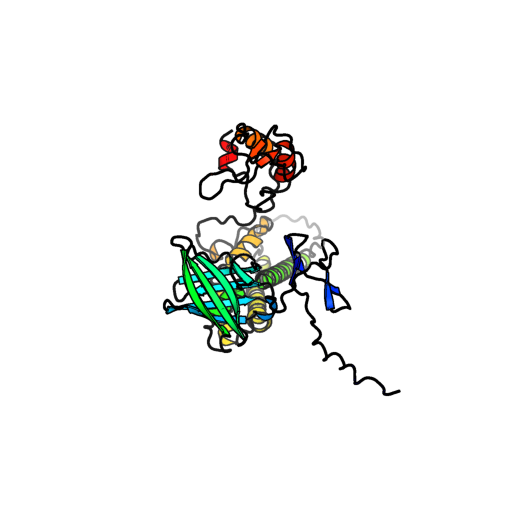2.06 263 LEU A C 1
ATOM 1945 O O . LEU A 1 263 ? 1.134 21.346 -17.808 1.00 52.06 263 LEU A O 1
ATOM 1949 N N . LEU A 1 264 ? 0.808 20.827 -19.968 1.00 52.25 264 LEU A N 1
ATOM 1950 C CA . LEU A 1 264 ? 0.023 22.023 -20.296 1.00 52.25 264 LEU A CA 1
ATOM 1951 C C . LEU A 1 264 ? -1.314 22.054 -19.547 1.00 52.25 264 LEU A C 1
ATOM 1953 O O . LEU A 1 264 ? -1.813 23.129 -19.230 1.00 52.25 264 LEU A O 1
ATOM 1957 N N . ARG A 1 265 ? -1.864 20.879 -19.210 1.00 51.62 265 ARG A N 1
ATOM 1958 C CA . ARG A 1 265 ? -3.074 20.745 -18.387 1.00 51.62 265 ARG A CA 1
ATOM 1959 C C . ARG A 1 265 ? -2.826 21.233 -16.956 1.00 51.62 265 ARG A C 1
ATOM 1961 O O . ARG A 1 265 ? -3.584 22.067 -16.481 1.00 51.62 265 ARG A O 1
ATOM 1968 N N . ALA A 1 266 ? -1.736 20.797 -16.319 1.00 49.84 266 ALA A N 1
ATOM 1969 C CA . ALA A 1 266 ? -1.366 21.234 -14.968 1.00 49.84 266 ALA A CA 1
ATOM 1970 C C . ALA A 1 266 ? -1.052 22.741 -14.898 1.00 49.84 266 ALA A C 1
ATOM 1972 O O . ALA A 1 266 ? -1.442 23.416 -13.946 1.00 49.84 266 ALA A O 1
ATOM 1973 N N . VAL A 1 267 ? -0.412 23.284 -15.940 1.00 52.34 267 VAL A N 1
ATOM 1974 C CA . VAL A 1 267 ? -0.162 24.728 -16.080 1.00 52.34 267 VAL A CA 1
ATOM 1975 C C . VAL A 1 267 ? -1.466 25.507 -16.220 1.00 52.34 267 VAL A C 1
ATOM 1977 O O . VAL A 1 267 ? -1.672 26.488 -15.512 1.00 52.34 267 VAL A O 1
ATOM 1980 N N . ALA A 1 268 ? -2.380 25.052 -17.079 1.00 53.06 268 ALA A N 1
ATOM 1981 C CA . ALA A 1 268 ? -3.682 25.687 -17.255 1.00 53.06 268 ALA A CA 1
ATOM 1982 C C . ALA A 1 268 ? -4.534 25.648 -15.971 1.00 53.06 268 ALA A C 1
ATOM 1984 O O . ALA A 1 268 ? -5.218 26.623 -15.662 1.00 53.06 268 ALA A O 1
ATOM 1985 N N . GLU A 1 269 ? -4.476 24.558 -15.198 1.00 49.75 269 GLU A N 1
ATOM 1986 C CA . GLU A 1 269 ? -5.139 24.430 -13.891 1.00 49.75 269 GLU A CA 1
ATOM 1987 C C . GLU A 1 269 ? -4.603 25.450 -12.873 1.00 49.75 269 GLU A C 1
ATOM 1989 O O . GLU A 1 269 ? -5.381 26.083 -12.160 1.00 49.75 269 GLU A O 1
ATOM 1994 N N . HIS A 1 270 ? -3.282 25.641 -12.830 1.00 50.31 270 HIS A N 1
ATOM 1995 C CA . HIS A 1 270 ? -2.639 26.584 -11.918 1.00 50.31 270 HIS A CA 1
ATOM 1996 C C . HIS A 1 270 ? -2.962 28.042 -12.287 1.00 50.31 270 HIS A C 1
ATOM 1998 O O . HIS A 1 270 ? -3.282 28.852 -11.418 1.00 50.31 270 HIS A O 1
ATOM 2004 N N . LEU A 1 271 ? -2.992 28.357 -13.587 1.00 49.09 271 LEU A N 1
ATOM 2005 C CA . LEU A 1 271 ? -3.350 29.686 -14.097 1.00 49.09 271 LEU A CA 1
ATOM 2006 C C . LEU A 1 271 ? -4.827 30.050 -13.847 1.00 49.09 271 LEU A C 1
ATOM 2008 O O . LEU A 1 271 ? -5.140 31.222 -13.644 1.00 49.09 271 LEU A O 1
ATOM 2012 N N . ARG A 1 272 ? -5.744 29.071 -13.766 1.00 52.34 272 ARG A N 1
ATOM 2013 C CA . ARG A 1 272 ? -7.152 29.313 -13.375 1.00 52.34 272 ARG A CA 1
ATOM 2014 C C . ARG A 1 272 ? -7.304 29.835 -11.940 1.00 52.34 272 ARG A C 1
ATOM 2016 O O . ARG A 1 272 ? -8.330 30.439 -11.630 1.00 52.34 272 ARG A O 1
ATOM 2023 N N . GLY A 1 273 ? -6.307 29.639 -11.076 1.00 48.19 273 GLY A N 1
ATOM 2024 C CA . GLY A 1 273 ? -6.290 30.164 -9.708 1.00 48.19 273 GLY A CA 1
ATOM 2025 C C . GLY A 1 273 ? -6.049 31.676 -9.603 1.00 48.19 273 GLY A C 1
ATOM 2026 O O . GLY A 1 273 ? -6.281 32.242 -8.538 1.00 48.19 273 GLY A O 1
ATOM 2027 N N . LEU A 1 274 ? -5.630 32.342 -10.685 1.00 47.66 274 LEU A N 1
ATOM 2028 C CA . LEU A 1 274 ? -5.280 33.767 -10.681 1.00 47.66 274 LEU A CA 1
ATOM 2029 C C . LEU A 1 274 ? -6.519 34.693 -10.757 1.00 47.66 274 LEU A C 1
ATOM 2031 O O . LEU A 1 274 ? -7.583 34.245 -11.203 1.00 47.66 274 LEU A O 1
ATOM 2035 N N . PRO A 1 275 ? -6.421 35.967 -10.316 1.00 46.88 275 PRO A N 1
ATOM 2036 C CA . PRO A 1 275 ? -7.531 36.927 -10.294 1.00 46.88 275 PRO A CA 1
ATOM 2037 C C . PRO A 1 275 ? -8.155 37.196 -11.675 1.00 46.88 275 PRO A C 1
ATOM 2039 O O . PRO A 1 275 ? -7.501 37.103 -12.710 1.00 46.88 275 PRO A O 1
ATOM 2042 N N . ILE A 1 276 ? -9.440 37.571 -11.678 1.00 45.19 276 ILE A N 1
ATOM 2043 C CA . ILE A 1 276 ? -10.326 37.631 -12.860 1.00 45.19 276 ILE A CA 1
ATOM 2044 C C . ILE A 1 276 ? -9.802 38.536 -13.993 1.00 45.19 276 ILE A C 1
ATOM 2046 O O . ILE A 1 276 ? -10.049 38.235 -15.155 1.00 45.19 276 ILE A O 1
ATOM 2050 N N . GLY A 1 277 ? -8.999 39.562 -13.691 1.00 46.75 277 GLY A N 1
ATOM 2051 C CA . GLY A 1 277 ? -8.436 40.476 -14.697 1.00 46.75 277 GLY A CA 1
ATOM 2052 C C . GLY A 1 277 ? -7.485 39.833 -15.722 1.00 46.75 277 GLY A C 1
ATOM 2053 O O . GLY A 1 277 ? -7.348 40.365 -16.816 1.00 46.75 277 GLY A O 1
ATOM 2054 N N . MET A 1 278 ? -6.881 38.676 -15.416 1.00 45.28 278 MET A N 1
ATOM 2055 C CA . MET A 1 278 ? -6.009 37.928 -16.345 1.00 45.28 278 MET A CA 1
ATOM 2056 C C . MET A 1 278 ? -6.729 36.795 -17.098 1.00 45.28 278 MET A C 1
ATOM 2058 O O . MET A 1 278 ? -6.123 36.119 -17.930 1.00 45.28 278 MET A O 1
ATOM 2062 N N . ARG A 1 279 ? -8.005 36.523 -16.789 1.00 48.25 279 ARG A N 1
ATOM 2063 C CA . ARG A 1 279 ? -8.674 35.279 -17.211 1.00 48.25 279 ARG A CA 1
ATOM 2064 C C . ARG A 1 279 ? -9.211 35.300 -18.643 1.00 48.25 279 ARG A C 1
ATOM 2066 O O . ARG A 1 279 ? -9.279 34.241 -19.265 1.00 48.25 279 ARG A O 1
ATOM 2073 N N . ASP A 1 280 ? -9.559 36.469 -19.175 1.00 38.31 280 ASP A N 1
ATOM 2074 C CA . ASP A 1 280 ? -10.532 36.543 -20.275 1.00 38.31 280 ASP A CA 1
ATOM 2075 C C . ASP A 1 280 ? -9.956 36.563 -21.703 1.00 38.31 280 ASP A C 1
ATOM 2077 O O . ASP A 1 280 ? -10.733 36.636 -22.652 1.00 38.31 280 ASP A O 1
ATOM 2081 N N . LEU A 1 281 ? -8.636 36.437 -21.913 1.00 44.12 281 LEU A N 1
ATOM 2082 C CA . LEU A 1 281 ? -8.072 36.579 -23.271 1.00 44.12 281 LEU A CA 1
ATOM 2083 C C . LEU A 1 281 ? -7.270 35.410 -23.859 1.00 44.12 281 LEU A C 1
ATOM 2085 O O . LEU A 1 281 ? -6.973 35.464 -25.049 1.00 44.12 281 LEU A O 1
ATOM 2089 N N . HIS A 1 282 ? -6.947 34.338 -23.125 1.00 51.44 282 HIS A N 1
ATOM 2090 C CA . HIS A 1 282 ? -5.898 33.423 -23.622 1.00 51.44 282 HIS A CA 1
ATOM 2091 C C . HIS A 1 282 ? -6.135 31.912 -23.522 1.00 51.44 282 HIS A C 1
ATOM 2093 O O . HIS A 1 282 ? -5.353 31.159 -24.100 1.00 51.44 282 HIS A O 1
ATOM 2099 N N . LEU A 1 283 ? -7.194 31.418 -22.871 1.00 40.97 283 LEU A N 1
ATOM 2100 C CA . LEU A 1 283 ? -7.323 29.965 -22.666 1.00 40.97 283 LEU A CA 1
ATOM 2101 C C . LEU A 1 283 ? -7.938 29.198 -23.854 1.00 40.97 283 LEU A C 1
ATOM 2103 O O . LEU A 1 283 ? -7.503 28.084 -24.142 1.00 40.97 283 LEU A O 1
ATOM 2107 N N . GLU A 1 284 ? -8.920 29.765 -24.566 1.00 36.12 284 GLU A N 1
ATOM 2108 C CA . GLU A 1 284 ? -9.618 29.042 -25.649 1.00 36.12 284 GLU A CA 1
ATOM 2109 C C . GLU A 1 284 ? -8.788 28.906 -26.934 1.00 36.12 284 GLU A C 1
ATOM 2111 O O . GLU A 1 284 ? -8.869 27.875 -27.602 1.00 36.12 284 GLU A O 1
ATOM 2116 N N . GLN A 1 285 ? -7.932 29.885 -27.252 1.00 45.97 285 GLN A N 1
ATOM 2117 C CA . GLN A 1 285 ? -7.008 29.793 -28.393 1.00 45.97 285 GLN A CA 1
ATOM 2118 C C . GLN A 1 285 ? -5.865 28.794 -28.156 1.00 45.97 285 GLN A C 1
ATOM 2120 O O . GLN A 1 285 ? -5.283 28.299 -29.120 1.00 45.97 285 GLN A O 1
ATOM 2125 N N . LEU A 1 286 ? -5.552 28.482 -26.893 1.00 43.06 286 LEU A N 1
ATOM 2126 C CA . LEU A 1 286 ? -4.424 27.625 -26.529 1.00 43.06 286 LEU A CA 1
ATOM 2127 C C . LEU A 1 286 ? -4.813 26.142 -26.353 1.00 43.06 286 LEU A C 1
ATOM 2129 O O . LEU A 1 286 ? -3.936 25.290 -26.474 1.00 43.06 286 LEU A O 1
ATOM 2133 N N . LEU A 1 287 ? -6.083 25.810 -26.052 1.00 44.94 287 LEU A N 1
ATOM 2134 C CA . LEU A 1 287 ? -6.429 24.487 -25.488 1.00 44.94 287 LEU A CA 1
ATOM 2135 C C . LEU A 1 287 ? -7.519 23.662 -26.204 1.00 44.94 287 LEU A C 1
ATOM 2137 O O . LEU A 1 287 ? -7.505 22.442 -26.049 1.00 44.94 287 LEU A O 1
ATOM 2141 N N . GLY A 1 288 ? -8.430 24.250 -26.992 1.00 38.94 288 GLY A N 1
ATOM 2142 C CA . GLY A 1 288 ? -9.542 23.503 -27.618 1.00 38.94 288 GLY A CA 1
ATOM 2143 C C . GLY A 1 288 ? -10.478 22.772 -26.618 1.00 38.94 288 GLY A C 1
ATOM 2144 O O . GLY A 1 288 ? -10.224 22.752 -25.413 1.00 38.94 288 GLY A O 1
ATOM 2145 N N . PRO A 1 289 ? -11.607 22.183 -27.065 1.00 35.09 289 PRO A N 1
ATOM 2146 C CA . PRO A 1 289 ? -12.586 21.598 -26.145 1.00 35.09 289 PRO A CA 1
ATOM 2147 C C . PRO A 1 289 ? -12.146 20.208 -25.647 1.00 35.09 289 PRO A C 1
ATOM 2149 O O . PRO A 1 289 ? -11.967 19.288 -26.444 1.00 35.09 289 PRO A O 1
ATOM 2152 N N . LEU A 1 290 ? -12.029 20.025 -24.324 1.00 34.03 290 LEU A N 1
ATOM 2153 C CA . LEU A 1 290 ? -11.755 18.730 -23.679 1.00 34.03 290 LEU A CA 1
ATOM 2154 C C . LEU A 1 290 ? -12.760 18.429 -22.553 1.00 34.03 290 LEU A C 1
ATOM 2156 O O . LEU A 1 290 ? -13.025 19.317 -21.740 1.00 34.03 290 LEU A O 1
ATOM 2160 N N . PRO A 1 291 ? -13.271 17.184 -22.447 1.00 39.41 291 PRO A N 1
ATOM 2161 C CA . PRO A 1 291 ? -14.131 16.776 -21.346 1.00 39.41 291 PRO A CA 1
ATOM 2162 C C . PRO A 1 291 ? -13.426 15.841 -20.332 1.00 39.41 291 PRO A C 1
ATOM 2164 O O . PRO A 1 291 ? -12.552 15.051 -20.682 1.00 39.41 291 PRO A O 1
ATOM 2167 N N . VAL A 1 292 ? -13.955 15.878 -19.102 1.00 33.38 292 VAL A N 1
ATOM 2168 C CA . VAL A 1 292 ? -13.908 14.877 -18.009 1.00 33.38 292 VAL A CA 1
ATOM 2169 C C . VAL A 1 292 ? -12.779 14.946 -16.953 1.00 33.38 292 VAL A C 1
ATOM 2171 O O . VAL A 1 292 ? -11.601 15.158 -17.216 1.00 33.38 292 VAL A O 1
ATOM 2174 N N . THR A 1 293 ? -13.274 14.750 -15.728 1.00 33.72 293 THR A N 1
ATOM 2175 C CA . THR A 1 293 ? -12.839 14.906 -14.332 1.00 33.72 293 THR A CA 1
ATOM 2176 C C . THR A 1 293 ? -11.865 13.835 -13.809 1.00 33.72 293 THR A C 1
ATOM 2178 O O . THR A 1 293 ? -11.981 12.670 -14.181 1.00 33.72 293 THR A O 1
ATOM 2181 N N . LEU A 1 294 ? -10.985 14.186 -12.853 1.00 33.44 294 LEU A N 1
ATOM 2182 C CA . LEU A 1 294 ? -10.209 13.233 -12.034 1.00 33.44 294 LEU A CA 1
ATOM 2183 C C . LEU A 1 294 ? -10.068 13.687 -10.567 1.00 33.44 294 LEU A C 1
ATOM 2185 O O . LEU A 1 294 ? -9.946 14.874 -10.278 1.00 33.44 294 LEU A O 1
ATOM 2189 N N . HIS A 1 295 ? -10.099 12.702 -9.662 1.00 42.16 295 HIS A N 1
ATOM 2190 C CA . HIS A 1 295 ? -10.442 12.795 -8.237 1.00 42.16 295 HIS A CA 1
ATOM 2191 C C . HIS A 1 295 ? -9.380 12.090 -7.362 1.00 42.16 295 HIS A C 1
ATOM 2193 O O . HIS A 1 295 ? -9.574 10.957 -6.935 1.00 42.16 295 HIS A O 1
ATOM 2199 N N . LEU A 1 296 ? -8.221 12.721 -7.131 1.00 39.12 296 LEU A N 1
ATOM 2200 C CA . LEU A 1 296 ? -7.061 12.051 -6.503 1.00 39.12 296 LEU A CA 1
ATOM 2201 C C . LEU A 1 296 ? -6.479 12.760 -5.267 1.00 39.12 296 LEU A C 1
ATOM 2203 O O . LEU A 1 296 ? -5.352 12.482 -4.880 1.00 39.12 296 LEU A O 1
ATOM 2207 N N . GLN A 1 297 ? -7.238 13.639 -4.605 1.00 50.84 297 GLN A N 1
ATOM 2208 C CA . GLN A 1 297 ? -6.714 14.438 -3.483 1.00 50.84 297 GLN A CA 1
ATOM 2209 C C . GLN A 1 297 ? -7.549 14.385 -2.188 1.00 50.84 297 GLN A C 1
ATOM 2211 O O . GLN A 1 297 ? -7.309 15.160 -1.269 1.00 50.84 297 GLN A O 1
ATOM 2216 N N . GLN A 1 298 ? -8.513 13.466 -2.069 1.00 52.91 298 GLN A N 1
ATOM 2217 C CA . GLN A 1 298 ? -9.408 13.404 -0.899 1.00 52.91 298 GLN A CA 1
ATOM 2218 C C . GLN A 1 298 ? -8.904 12.555 0.285 1.00 52.91 298 GLN A C 1
ATOM 2220 O O . GLN A 1 298 ? -9.608 12.439 1.284 1.00 52.91 298 GLN A O 1
ATOM 2225 N N . GLN A 1 299 ? -7.699 11.976 0.226 1.00 55.38 299 GLN A N 1
ATOM 2226 C CA . GLN A 1 299 ? -7.268 10.950 1.194 1.00 55.38 299 GLN A CA 1
ATOM 2227 C C . GLN A 1 299 ? -7.094 11.447 2.645 1.00 55.38 299 GLN A C 1
ATOM 2229 O O . GLN A 1 299 ? -7.226 10.637 3.559 1.00 55.38 299 GLN A O 1
ATOM 2234 N N . ASP A 1 300 ? -6.913 12.750 2.878 1.00 62.16 300 ASP A N 1
ATOM 2235 C CA . ASP A 1 300 ? -6.729 13.324 4.226 1.00 62.16 300 ASP A CA 1
ATOM 2236 C C . ASP A 1 300 ? -7.850 14.278 4.667 1.00 62.16 300 ASP A C 1
ATOM 2238 O O . ASP A 1 300 ? -7.701 15.005 5.651 1.00 62.16 300 ASP A O 1
ATOM 2242 N N . GLN A 1 301 ? -8.988 14.314 3.966 1.00 76.69 301 GLN A N 1
ATOM 2243 C CA . GLN A 1 301 ? -10.063 15.217 4.373 1.00 76.69 301 GLN A CA 1
ATOM 2244 C C . GLN A 1 301 ? -10.773 14.699 5.629 1.00 76.69 301 GLN A C 1
ATOM 2246 O O . GLN A 1 301 ? -11.305 13.587 5.670 1.00 76.69 301 GLN A O 1
ATOM 2251 N N . ALA A 1 302 ? -10.776 15.542 6.662 1.00 83.62 302 ALA A N 1
ATOM 2252 C CA . ALA A 1 302 ? -11.639 15.398 7.821 1.00 83.62 302 ALA A CA 1
ATOM 2253 C C . ALA A 1 302 ? -13.106 15.365 7.365 1.00 83.62 302 ALA A C 1
ATOM 2255 O O . ALA A 1 302 ? -13.536 16.219 6.586 1.00 83.62 302 ALA A O 1
ATOM 2256 N N . VAL A 1 303 ? -13.876 14.391 7.852 1.00 92.38 303 VAL A N 1
ATOM 2257 C CA . VAL A 1 303 ? -15.317 14.324 7.583 1.00 92.38 303 VAL A CA 1
ATOM 2258 C C . VAL A 1 303 ? -16.042 15.186 8.619 1.00 92.38 303 VAL A C 1
ATOM 2260 O O . VAL A 1 303 ? -15.758 15.045 9.813 1.00 92.38 303 VAL A O 1
ATOM 2263 N N . PRO A 1 304 ? -16.982 16.065 8.221 1.00 94.75 304 PRO A N 1
ATOM 2264 C CA . PRO A 1 304 ? -17.804 16.798 9.177 1.00 94.75 304 PRO A CA 1
ATOM 2265 C C . PRO A 1 304 ? -18.470 15.847 10.179 1.00 94.75 304 PRO A C 1
ATOM 2267 O O . PRO A 1 304 ? -19.042 14.830 9.790 1.00 94.75 304 PRO A O 1
ATOM 2270 N N . MET A 1 305 ? -18.411 16.178 11.472 1.00 94.94 305 MET A N 1
ATOM 2271 C CA . MET A 1 305 ? -18.859 15.274 12.543 1.00 94.94 305 MET A CA 1
ATOM 2272 C C . MET A 1 305 ? -20.349 14.903 12.442 1.00 94.94 305 MET A C 1
ATOM 2274 O O . MET A 1 305 ? -20.743 13.823 12.872 1.00 94.94 305 MET A O 1
ATOM 2278 N N . GLU A 1 306 ? -21.171 15.761 11.836 1.00 95.69 306 GLU A N 1
ATOM 2279 C CA . GLU A 1 306 ? -22.582 15.480 11.542 1.00 95.69 306 GLU A CA 1
ATOM 2280 C C . GLU A 1 306 ? -22.737 14.289 10.582 1.00 95.69 306 GLU A C 1
ATOM 2282 O O . GLU A 1 306 ? -23.478 13.352 10.869 1.00 95.69 306 GLU A O 1
ATOM 2287 N N . VAL A 1 307 ? -21.946 14.264 9.504 1.00 95.50 307 VAL A N 1
ATOM 2288 C CA . VAL A 1 307 ? -21.924 13.164 8.527 1.00 95.50 307 VAL A CA 1
ATOM 2289 C C . VAL A 1 307 ? -21.377 11.883 9.161 1.00 95.50 307 VAL A C 1
ATOM 2291 O O . VAL A 1 307 ? -21.909 10.800 8.926 1.00 95.50 307 VAL A O 1
ATOM 2294 N N . VAL A 1 308 ? -20.339 11.998 9.999 1.00 96.19 308 VAL A N 1
ATOM 2295 C CA . VAL A 1 308 ? -19.801 10.857 10.759 1.00 96.19 308 VAL A CA 1
ATOM 2296 C C . VAL A 1 308 ? -20.877 10.264 11.664 1.00 96.19 308 VAL A C 1
ATOM 2298 O O . VAL A 1 308 ? -21.080 9.056 11.652 1.00 96.19 308 VAL A O 1
ATOM 2301 N N . THR A 1 309 ? -21.588 11.100 12.419 1.00 95.75 309 THR A N 1
ATOM 2302 C CA . THR A 1 309 ? -22.613 10.648 13.370 1.00 95.75 309 THR A CA 1
ATOM 2303 C C . THR A 1 309 ? -23.740 9.905 12.655 1.00 95.75 309 THR A C 1
ATOM 2305 O O . THR A 1 309 ? -24.027 8.770 13.027 1.00 95.75 309 THR A O 1
ATOM 2308 N N . GLY A 1 310 ? -24.292 10.473 11.575 1.00 95.12 310 GLY A N 1
ATOM 2309 C CA . GLY A 1 310 ? -25.340 9.807 10.791 1.00 95.12 310 GLY A CA 1
ATOM 2310 C C . GLY A 1 310 ? -24.880 8.465 10.214 1.00 95.12 310 GLY A C 1
ATOM 2311 O O . GLY A 1 310 ? -25.568 7.452 10.341 1.00 95.12 310 GLY A O 1
ATOM 2312 N N . TRP A 1 311 ? -23.661 8.411 9.665 1.00 95.69 311 TRP A N 1
ATOM 2313 C CA . TRP A 1 311 ? -23.101 7.163 9.143 1.00 95.69 311 TRP A CA 1
ATOM 2314 C C . TRP A 1 311 ? -22.963 6.085 10.234 1.00 95.69 311 TRP A C 1
ATOM 2316 O O . TRP A 1 311 ? -23.320 4.930 10.007 1.00 95.69 311 TRP A O 1
ATOM 2326 N N . LEU A 1 312 ? -22.501 6.453 11.434 1.00 95.31 312 LEU A N 1
ATOM 2327 C CA . LEU A 1 312 ? -22.334 5.532 12.565 1.00 95.31 312 LEU A CA 1
ATOM 2328 C C . LEU A 1 312 ? -23.655 5.028 13.163 1.00 95.31 312 LEU A C 1
ATOM 2330 O O . LEU A 1 312 ? -23.689 3.954 13.773 1.00 95.31 312 LEU A O 1
ATOM 2334 N N . GLU A 1 313 ? -24.728 5.802 13.039 1.00 93.75 313 GLU A N 1
ATOM 2335 C CA . GLU A 1 313 ? -26.072 5.370 13.421 1.00 93.75 313 GLU A CA 1
ATOM 2336 C C . GLU A 1 313 ? -26.592 4.304 12.451 1.00 93.75 313 GLU A C 1
ATOM 2338 O O . GLU A 1 313 ? -27.057 3.258 12.901 1.00 93.75 313 GLU A O 1
ATOM 2343 N N . ALA A 1 314 ? -26.403 4.500 11.141 1.00 92.56 314 ALA A N 1
ATOM 2344 C CA . ALA A 1 314 ? -26.808 3.534 10.114 1.00 92.56 314 ALA A CA 1
ATOM 2345 C C . ALA A 1 314 ? -25.976 2.240 10.079 1.00 92.56 314 ALA A C 1
ATOM 2347 O O . ALA A 1 314 ? -26.465 1.217 9.606 1.00 92.56 314 ALA A O 1
ATOM 2348 N N . HIS A 1 315 ? -24.732 2.271 10.564 1.00 91.81 315 HIS A N 1
ATOM 2349 C CA . HIS A 1 315 ? -23.803 1.129 10.527 1.00 91.81 315 HIS A CA 1
ATOM 2350 C C . HIS A 1 315 ? -23.583 0.493 11.909 1.00 91.81 315 HIS A C 1
ATOM 2352 O O . HIS A 1 315 ? -22.544 -0.124 12.163 1.00 91.81 315 HIS A O 1
ATOM 2358 N N . GLY A 1 316 ? -24.553 0.655 12.815 1.00 91.06 316 GLY A N 1
ATOM 2359 C CA . GLY A 1 316 ? -24.562 -0.034 14.102 1.00 91.06 316 GLY A CA 1
ATOM 2360 C C . GLY A 1 316 ? -24.512 -1.554 13.928 1.00 91.06 316 GLY A C 1
ATOM 2361 O O . GLY A 1 316 ? -25.155 -2.118 13.045 1.00 91.06 316 GLY A O 1
ATOM 2362 N N . PHE A 1 317 ? -23.726 -2.212 14.771 1.00 85.81 317 PHE A N 1
ATOM 2363 C CA . PHE A 1 317 ? -23.532 -3.654 14.762 1.00 85.81 317 PHE A CA 1
ATOM 2364 C C . PHE A 1 317 ? -24.145 -4.259 16.031 1.00 85.81 317 PHE A C 1
ATOM 2366 O O . PHE A 1 317 ? -23.629 -4.051 17.128 1.00 85.81 317 PHE A O 1
ATOM 2373 N N . GLU A 1 318 ? -25.275 -4.958 15.888 1.00 81.69 318 GLU A N 1
ATOM 2374 C CA . GLU A 1 318 ? -26.066 -5.472 17.023 1.00 81.69 318 GLU A CA 1
ATOM 2375 C C . GLU A 1 318 ? -25.751 -6.931 17.396 1.00 81.69 318 GLU A C 1
ATOM 2377 O O . GLU A 1 318 ? -26.037 -7.363 18.511 1.00 81.69 318 GLU A O 1
ATOM 2382 N N . THR A 1 319 ? -25.186 -7.709 16.471 1.00 78.44 319 THR A N 1
ATOM 2383 C CA . THR A 1 319 ? -25.044 -9.165 16.606 1.00 78.44 319 THR A CA 1
ATOM 2384 C C . THR A 1 319 ? -23.630 -9.563 17.004 1.00 78.44 319 THR A C 1
ATOM 2386 O O . THR A 1 319 ? -22.719 -9.539 16.187 1.00 78.44 319 THR A O 1
ATOM 2389 N N . PHE A 1 320 ? -23.451 -9.981 18.254 1.00 79.56 320 PHE A N 1
ATOM 2390 C CA . PHE A 1 320 ? -22.144 -10.356 18.811 1.00 79.56 320 PHE A CA 1
ATOM 2391 C C . PHE A 1 320 ? -21.657 -11.745 18.388 1.00 79.56 320 PHE A C 1
ATOM 2393 O O . PHE A 1 320 ? -20.485 -12.051 18.573 1.00 79.56 320 PHE A O 1
ATOM 2400 N N . ASP A 1 321 ? -22.534 -12.569 17.811 1.00 82.69 321 ASP A N 1
ATOM 2401 C CA . ASP A 1 321 ? -22.249 -13.978 17.505 1.00 82.69 321 ASP A CA 1
ATOM 2402 C C . ASP A 1 321 ? -21.130 -14.167 16.463 1.00 82.69 321 ASP A C 1
ATOM 2404 O O . ASP A 1 321 ? -20.510 -15.227 16.413 1.00 82.69 321 ASP A O 1
ATOM 2408 N N . ASP A 1 322 ? -20.855 -13.137 15.655 1.00 79.69 322 ASP A N 1
ATOM 2409 C CA . ASP A 1 322 ? -19.786 -13.140 14.648 1.00 79.69 322 ASP A CA 1
ATOM 2410 C C . ASP A 1 322 ? -18.444 -12.599 15.177 1.00 79.69 322 ASP A C 1
ATOM 2412 O O . ASP A 1 322 ? -17.445 -12.630 14.453 1.00 79.69 322 ASP A O 1
ATOM 2416 N N . LEU A 1 323 ? -18.401 -12.077 16.408 1.00 85.31 323 LEU A N 1
ATOM 2417 C CA . LEU A 1 323 ? -17.165 -11.598 17.026 1.00 85.31 323 LEU A CA 1
ATOM 2418 C C . LEU A 1 323 ? -16.470 -12.720 17.791 1.00 85.31 323 LEU A C 1
ATOM 2420 O O . LEU A 1 323 ? -17.103 -13.572 18.416 1.00 85.31 323 LEU A O 1
ATOM 2424 N N . GLU A 1 324 ? -15.140 -12.695 17.766 1.00 86.19 324 GLU A N 1
ATOM 2425 C CA . GLU A 1 324 ? -14.346 -13.608 18.580 1.00 86.19 324 GLU A CA 1
ATOM 2426 C C . GLU A 1 324 ? -14.623 -13.349 20.078 1.00 86.19 324 GLU A C 1
ATOM 2428 O O . GLU A 1 324 ? -14.805 -12.193 20.478 1.00 86.19 324 GLU A O 1
ATOM 2433 N N . PRO A 1 325 ? -14.687 -14.394 20.930 1.00 86.75 325 PRO A N 1
ATOM 2434 C CA . PRO A 1 325 ? -15.017 -14.248 22.354 1.00 86.75 325 PRO A CA 1
ATOM 2435 C C . PRO A 1 325 ? -14.073 -13.326 23.138 1.00 86.75 325 PRO A C 1
ATOM 2437 O O . PRO A 1 325 ? -14.425 -12.851 24.215 1.00 86.75 325 PRO A O 1
ATOM 2440 N N . ASP A 1 326 ? -12.870 -13.109 22.617 1.00 91.81 326 ASP A N 1
ATOM 2441 C CA . ASP A 1 326 ? -11.798 -12.272 23.146 1.00 91.81 326 ASP A CA 1
ATOM 2442 C C . ASP A 1 326 ? -11.628 -10.958 22.370 1.00 91.81 326 ASP A C 1
ATOM 2444 O O . ASP A 1 326 ? -10.611 -10.277 22.518 1.00 91.81 326 ASP A O 1
ATOM 2448 N N . TRP A 1 327 ? -12.627 -10.566 21.570 1.00 93.88 327 TRP A N 1
ATOM 2449 C CA . TRP A 1 327 ? -12.589 -9.296 20.860 1.00 93.88 327 TRP A CA 1
ATOM 2450 C C . TRP A 1 327 ? -12.386 -8.118 21.823 1.00 93.88 327 TRP A C 1
ATOM 2452 O O . TRP A 1 327 ? -13.013 -8.000 22.879 1.00 93.88 327 TRP A O 1
ATOM 2462 N N . GLN A 1 328 ? -11.526 -7.200 21.397 1.00 96.19 328 GLN A N 1
ATOM 2463 C CA . GLN A 1 328 ? -11.192 -5.976 22.101 1.00 96.19 328 GLN A CA 1
ATOM 2464 C C . GLN A 1 328 ? -11.155 -4.830 21.091 1.00 96.19 328 GLN A C 1
ATOM 2466 O O . GLN A 1 328 ? -10.607 -4.971 19.995 1.00 96.19 328 GLN A O 1
ATOM 2471 N N . CYS A 1 329 ? -11.713 -3.673 21.450 1.00 96.75 329 CYS A N 1
ATOM 2472 C CA . CYS A 1 329 ? -11.684 -2.507 20.576 1.00 96.75 329 CYS A CA 1
ATOM 2473 C C . CYS A 1 329 ? -10.237 -2.045 20.343 1.00 96.75 329 CYS A C 1
ATOM 2475 O O . CYS A 1 329 ? -9.586 -1.624 21.302 1.00 96.75 329 CYS A O 1
ATOM 2477 N N . PRO A 1 330 ? -9.740 -2.003 19.091 1.00 95.50 330 PRO A N 1
ATOM 2478 C CA . PRO A 1 330 ? -8.342 -1.650 18.820 1.00 95.50 330 PRO A CA 1
ATOM 2479 C C . PRO A 1 330 ? -7.955 -0.203 19.168 1.00 95.50 330 PRO A C 1
ATOM 2481 O O . PRO A 1 330 ? -6.783 0.151 19.095 1.00 95.50 330 PRO A O 1
ATOM 2484 N N . ILE A 1 331 ? -8.930 0.661 19.478 1.00 96.25 331 ILE A N 1
ATOM 2485 C CA . ILE A 1 331 ? -8.686 2.079 19.784 1.00 96.25 331 ILE A CA 1
ATOM 2486 C C . ILE A 1 331 ? -8.537 2.309 21.292 1.00 96.25 331 ILE A C 1
ATOM 2488 O O . ILE A 1 331 ? -7.610 2.997 21.709 1.00 96.25 331 ILE A O 1
ATOM 2492 N N . CYS A 1 332 ? -9.460 1.793 22.109 1.00 97.75 332 CYS A N 1
ATOM 2493 C CA . CYS A 1 332 ? -9.452 2.013 23.562 1.00 97.75 332 CYS A CA 1
ATOM 2494 C C . CYS A 1 332 ? -8.972 0.802 24.366 1.00 97.75 332 CYS A C 1
ATOM 2496 O O . CYS A 1 332 ? -8.768 0.931 25.570 1.00 97.75 332 CYS A O 1
ATOM 2498 N N . PHE A 1 333 ? -8.801 -0.351 23.716 1.00 96.19 333 PHE A N 1
ATOM 2499 C CA . PHE A 1 333 ? -8.472 -1.622 24.350 1.00 96.19 333 PHE A CA 1
ATOM 2500 C C . PHE A 1 333 ? -9.499 -2.071 25.409 1.00 96.19 333 PHE A C 1
ATOM 2502 O O . PHE A 1 333 ? -9.171 -2.803 26.340 1.00 96.19 333 PHE A O 1
ATOM 2509 N N . ASP A 1 334 ? -10.761 -1.662 25.278 1.00 97.00 334 ASP A N 1
ATOM 2510 C CA . ASP A 1 334 ? -11.855 -2.172 26.111 1.00 97.00 334 ASP A CA 1
ATOM 2511 C C . ASP A 1 334 ? -12.539 -3.370 25.426 1.00 97.00 334 ASP A C 1
ATOM 2513 O O . ASP A 1 334 ? -12.626 -3.440 24.197 1.00 97.00 334 ASP A O 1
ATOM 2517 N N . THR A 1 335 ? -13.001 -4.315 26.240 1.00 95.50 335 THR A N 1
ATOM 2518 C CA . THR A 1 335 ? -13.720 -5.540 25.846 1.00 95.50 335 THR A CA 1
ATOM 2519 C C . THR A 1 335 ? -15.238 -5.378 25.943 1.00 95.50 335 THR A C 1
ATOM 2521 O O . THR A 1 335 ? -15.983 -6.285 25.578 1.00 95.50 335 THR A O 1
ATOM 2524 N N . GLU A 1 336 ? -15.731 -4.233 26.429 1.00 94.81 336 GLU A N 1
ATOM 2525 C CA . GLU A 1 336 ? -17.165 -3.982 26.528 1.00 94.81 336 GLU A CA 1
ATOM 2526 C C . GLU A 1 336 ? -17.827 -4.009 25.143 1.00 94.81 336 GLU A C 1
ATOM 2528 O O . GLU A 1 336 ? -17.600 -3.152 24.296 1.00 94.81 336 GLU A O 1
ATOM 2533 N N . MET A 1 337 ? -18.688 -4.991 24.896 1.00 89.81 337 MET A N 1
ATOM 2534 C CA . MET A 1 337 ? -19.374 -5.150 23.617 1.00 89.81 337 MET A CA 1
ATOM 2535 C C . MET A 1 337 ? -20.654 -4.296 23.569 1.00 89.81 337 MET A C 1
ATOM 2537 O O . MET A 1 337 ? -21.768 -4.813 23.596 1.00 89.81 337 MET A O 1
ATOM 2541 N N . LYS A 1 338 ? -20.513 -2.967 23.554 1.00 92.25 338 LYS A N 1
ATOM 2542 C CA . LYS A 1 338 ? -21.638 -2.020 23.432 1.00 92.25 338 LYS A CA 1
ATOM 2543 C C . LYS A 1 338 ? -21.382 -0.999 22.338 1.00 92.25 338 LYS A C 1
ATOM 2545 O O . LYS A 1 338 ? -20.247 -0.589 22.132 1.00 92.25 338 LYS A O 1
ATOM 2550 N N . ASP A 1 339 ? -22.449 -0.582 21.658 1.00 94.31 339 ASP A N 1
ATOM 2551 C CA . ASP A 1 339 ? -22.398 0.444 20.611 1.00 94.31 339 ASP A CA 1
ATOM 2552 C C . ASP A 1 339 ? -21.305 0.168 19.567 1.00 94.31 339 ASP A C 1
ATOM 2554 O O . ASP A 1 339 ? -20.474 1.025 19.271 1.00 94.31 339 ASP A O 1
ATOM 2558 N N . LEU A 1 340 ? -21.260 -1.055 19.041 1.00 95.00 340 LEU A N 1
ATOM 2559 C CA . LEU A 1 340 ? -20.240 -1.460 18.081 1.00 95.00 340 LEU A CA 1
ATOM 2560 C C . LEU A 1 340 ? -20.581 -0.981 16.668 1.00 95.00 340 LEU A C 1
ATOM 2562 O O . LEU A 1 340 ? -21.746 -0.878 16.287 1.00 95.00 340 LEU A O 1
ATOM 2566 N N . VAL A 1 341 ? -19.548 -0.692 15.881 1.00 95.31 341 VAL A N 1
ATOM 2567 C CA . VAL A 1 341 ? -19.653 -0.295 14.476 1.00 95.31 341 VAL A CA 1
ATOM 2568 C C . VAL A 1 341 ? -18.574 -1.000 13.673 1.00 95.31 341 VAL A C 1
ATOM 2570 O O . VAL A 1 341 ? -17.399 -0.990 14.049 1.00 95.31 341 VAL A O 1
ATOM 2573 N N . ALA A 1 342 ? -18.960 -1.557 12.529 1.00 93.56 342 ALA A N 1
ATOM 2574 C CA . ALA A 1 342 ? -18.032 -2.149 11.582 1.00 93.56 342 ALA A CA 1
ATOM 2575 C C . ALA A 1 342 ? -17.707 -1.176 10.439 1.00 93.56 342 ALA A C 1
ATOM 2577 O O . ALA A 1 342 ? -18.601 -0.622 9.807 1.00 93.56 342 ALA A O 1
ATOM 2578 N N . THR A 1 343 ? -16.419 -0.981 10.143 1.00 93.00 343 THR A N 1
ATOM 2579 C CA . THR A 1 343 ? -15.970 0.002 9.127 1.00 93.00 343 THR A CA 1
ATOM 2580 C C . THR A 1 343 ? -15.517 -0.600 7.808 1.00 93.00 343 THR A C 1
ATOM 2582 O O . THR A 1 343 ? -15.329 0.124 6.834 1.00 93.00 343 THR A O 1
ATOM 2585 N N . CYS A 1 344 ? -15.279 -1.909 7.757 1.00 89.62 344 CYS A N 1
ATOM 2586 C CA . CYS A 1 344 ? -14.712 -2.572 6.588 1.00 89.62 344 CYS A CA 1
ATOM 2587 C C . CYS A 1 344 ? -15.353 -3.933 6.363 1.00 89.62 344 CYS A C 1
ATOM 2589 O O . CYS A 1 344 ? -15.565 -4.686 7.311 1.00 89.62 344 CYS A O 1
ATOM 2591 N N . GLN A 1 345 ? -15.558 -4.258 5.087 1.00 86.44 345 GLN A N 1
ATOM 2592 C CA . GLN A 1 345 ? -15.927 -5.587 4.614 1.00 86.44 345 GLN A CA 1
ATOM 2593 C C . GLN A 1 345 ? -14.777 -6.201 3.802 1.00 86.44 345 GLN A C 1
ATOM 2595 O O . GLN A 1 345 ? -14.070 -5.489 3.076 1.00 86.44 345 GLN A O 1
ATOM 2600 N N . ASN A 1 346 ? -14.556 -7.508 3.922 1.00 78.88 346 ASN A N 1
ATOM 2601 C CA . ASN A 1 346 ? -13.630 -8.231 3.048 1.00 78.88 346 ASN A CA 1
ATOM 2602 C C . ASN A 1 346 ? -14.263 -8.491 1.667 1.00 78.88 346 ASN A C 1
ATOM 2604 O O . ASN A 1 346 ? -15.404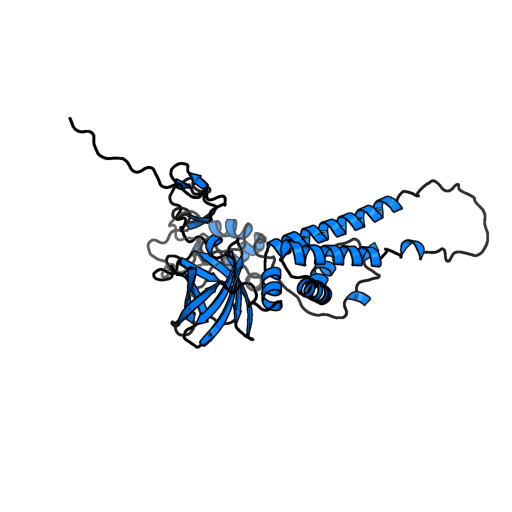 -8.117 1.404 1.00 78.88 346 ASN A O 1
ATOM 2608 N N . SER A 1 347 ? -13.520 -9.149 0.775 1.00 75.88 347 SER A N 1
ATOM 2609 C CA . SER A 1 347 ? -13.978 -9.556 -0.566 1.00 75.88 347 SER A CA 1
ATOM 2610 C C . SER A 1 347 ? -15.234 -10.437 -0.564 1.00 75.88 347 SER A C 1
ATOM 2612 O O . SER A 1 347 ? -15.901 -10.550 -1.588 1.00 75.88 347 SER A O 1
ATOM 2614 N N . HIS A 1 348 ? -15.568 -11.046 0.575 1.00 75.69 348 HIS A N 1
ATOM 2615 C CA . HIS A 1 348 ? -16.743 -11.893 0.764 1.00 75.69 348 HIS A CA 1
ATOM 2616 C C . HIS A 1 348 ? -17.891 -11.169 1.485 1.00 75.69 348 HIS A C 1
ATOM 2618 O O . HIS A 1 348 ? -18.856 -11.815 1.884 1.00 75.69 348 HIS A O 1
ATOM 2624 N N . GLY A 1 349 ? -17.785 -9.851 1.692 1.00 77.75 349 GLY A N 1
ATOM 2625 C CA . GLY A 1 349 ? -18.798 -9.054 2.387 1.00 77.75 349 GLY A CA 1
ATOM 2626 C C . GLY A 1 349 ? -18.825 -9.241 3.907 1.00 77.75 349 GLY A C 1
ATOM 2627 O O . GLY A 1 349 ? -19.700 -8.684 4.563 1.00 77.75 349 GLY A O 1
ATOM 2628 N N . ARG A 1 350 ? -17.886 -9.997 4.497 1.00 78.25 350 ARG A N 1
ATOM 2629 C CA .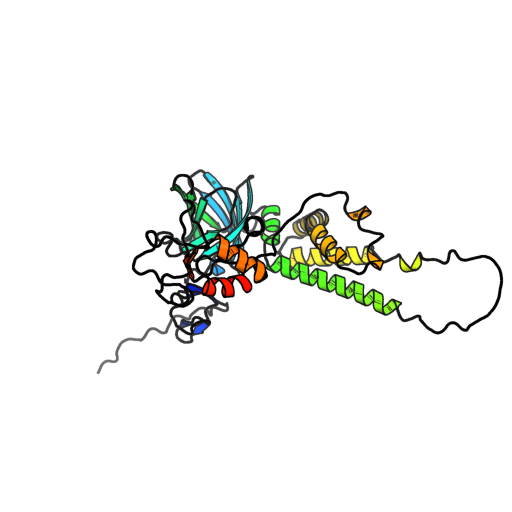 ARG A 1 350 ? -17.812 -10.158 5.958 1.00 78.25 350 ARG A CA 1
ATOM 2630 C C . ARG A 1 350 ? -17.156 -8.951 6.600 1.00 78.25 350 ARG A C 1
ATOM 2632 O O . ARG A 1 350 ? -16.170 -8.433 6.075 1.00 78.25 350 ARG A O 1
ATOM 2639 N N . LEU A 1 351 ? -17.684 -8.551 7.749 1.00 76.12 351 LEU A N 1
ATOM 2640 C CA . LEU A 1 351 ? -17.147 -7.467 8.561 1.00 76.12 351 LEU A CA 1
ATOM 2641 C C . LEU A 1 351 ? -15.766 -7.859 9.094 1.00 76.12 351 LEU A C 1
ATOM 2643 O O . LEU A 1 351 ? -15.590 -8.964 9.595 1.00 76.12 351 LEU A O 1
ATOM 2647 N N . VAL A 1 352 ? -14.785 -6.970 8.938 1.00 83.12 352 VAL A N 1
ATOM 2648 C CA . VAL A 1 352 ? -13.382 -7.262 9.290 1.00 83.12 352 VAL A CA 1
ATOM 2649 C C . VAL A 1 352 ? -12.920 -6.449 10.491 1.00 83.12 352 VAL A C 1
ATOM 2651 O O . VAL A 1 352 ? -12.180 -6.953 11.324 1.00 83.12 352 VAL A O 1
ATOM 2654 N N . HIS A 1 353 ? -13.347 -5.187 10.593 1.00 93.44 353 HIS A N 1
ATOM 2655 C CA . HIS A 1 353 ? -12.867 -4.280 11.637 1.00 93.44 353 HIS A CA 1
ATOM 2656 C C . HIS A 1 353 ? -14.032 -3.613 12.351 1.00 93.44 353 HIS A C 1
ATOM 2658 O O . HIS A 1 353 ? -14.749 -2.801 11.753 1.00 93.44 353 HIS A O 1
ATOM 2664 N N . VAL A 1 354 ? -14.175 -3.962 13.627 1.00 95.31 354 VAL A N 1
ATOM 2665 C CA . VAL A 1 354 ? -15.227 -3.499 14.531 1.00 95.31 354 VAL A CA 1
ATOM 2666 C C . VAL A 1 354 ? -14.610 -2.642 15.633 1.00 95.31 354 VAL A C 1
ATOM 2668 O O . VAL A 1 354 ? -13.515 -2.932 16.112 1.00 95.31 354 VAL A O 1
ATOM 2671 N N . PHE A 1 355 ? -15.304 -1.570 16.007 1.00 97.00 355 PHE A N 1
ATOM 2672 C CA . PHE A 1 355 ? -14.873 -0.583 16.997 1.00 97.00 355 PHE A CA 1
ATOM 2673 C C . PHE A 1 355 ? -16.068 -0.118 17.824 1.00 97.00 355 PHE A C 1
ATOM 2675 O O . PHE A 1 355 ? -17.201 -0.177 17.350 1.00 97.00 355 PHE A O 1
ATOM 2682 N N . HIS A 1 356 ? -15.830 0.457 19.003 1.00 97.50 356 HIS A N 1
ATOM 2683 C CA . HIS A 1 356 ? -16.865 1.266 19.654 1.00 97.50 356 HIS A CA 1
ATOM 2684 C C . HIS A 1 356 ? -17.187 2.497 18.810 1.00 97.50 356 HIS A C 1
ATOM 2686 O O . HIS A 1 356 ? -16.279 3.197 18.348 1.00 97.50 356 HIS A O 1
ATOM 2692 N N . ARG A 1 357 ? -18.478 2.816 18.690 1.00 97.38 357 ARG A N 1
ATOM 2693 C CA . ARG A 1 357 ? -19.024 3.976 17.975 1.00 97.38 357 ARG A CA 1
ATOM 2694 C C . ARG A 1 357 ? -18.297 5.265 18.350 1.00 97.38 357 ARG A C 1
ATOM 2696 O O . ARG A 1 357 ? -17.861 6.005 17.473 1.00 97.38 357 ARG A O 1
ATOM 2703 N N . GLN A 1 358 ? -18.109 5.517 19.645 1.00 97.38 358 GLN A N 1
ATOM 2704 C CA . GLN A 1 358 ? -17.451 6.735 20.127 1.00 97.38 358 GLN A CA 1
ATOM 2705 C C . GLN A 1 358 ? -15.960 6.792 19.755 1.00 97.38 358 GLN A C 1
ATOM 2707 O O . GLN A 1 358 ? -15.448 7.850 19.373 1.00 97.38 358 GLN A O 1
ATOM 2712 N N . CYS A 1 359 ? -15.267 5.653 19.839 1.00 97.88 359 CYS A N 1
ATOM 2713 C CA . CYS A 1 359 ? -13.852 5.551 19.501 1.00 97.88 359 CYS A CA 1
ATOM 2714 C C . CYS A 1 359 ? -13.616 5.844 18.018 1.00 97.88 359 CYS A C 1
ATOM 2716 O O . CYS A 1 359 ? -12.750 6.652 17.673 1.00 97.88 359 CYS A O 1
ATOM 2718 N N . ILE A 1 360 ? -14.419 5.239 17.141 1.00 97.44 360 ILE A N 1
ATOM 2719 C CA . ILE A 1 360 ? -14.268 5.422 15.698 1.00 97.44 360 ILE A CA 1
ATOM 2720 C C . ILE A 1 360 ? -14.774 6.791 15.217 1.00 97.44 360 ILE A C 1
ATOM 2722 O O . ILE A 1 360 ? -14.190 7.348 14.290 1.00 97.44 360 ILE A O 1
ATOM 2726 N N . ALA A 1 361 ? -15.771 7.399 15.876 1.00 97.38 361 ALA A N 1
ATOM 2727 C CA . ALA A 1 361 ? -16.255 8.746 15.545 1.00 97.38 361 ALA A CA 1
ATOM 2728 C C . ALA A 1 361 ? -15.139 9.798 15.598 1.00 97.38 361 ALA A C 1
ATOM 2730 O O . ALA A 1 361 ? -14.920 10.554 14.649 1.00 97.38 361 ALA A O 1
ATOM 2731 N N . SER A 1 362 ? -14.382 9.799 16.700 1.00 95.38 362 SER A N 1
ATOM 2732 C CA . SER A 1 362 ? -13.270 10.733 16.909 1.00 95.38 362 SER A CA 1
ATOM 2733 C C . SER A 1 362 ? -12.153 10.546 15.882 1.00 95.38 362 SER A C 1
ATOM 2735 O O . SER A 1 362 ? -11.456 11.503 15.540 1.00 95.38 362 SER A O 1
ATOM 2737 N N . TRP A 1 363 ? -11.973 9.314 15.400 1.00 96.50 363 TRP A N 1
ATOM 2738 C CA . TRP A 1 363 ? -11.003 8.990 14.363 1.00 96.50 363 TRP A CA 1
ATOM 2739 C C . TRP A 1 363 ? -11.465 9.480 12.988 1.00 96.50 363 TRP A C 1
ATOM 2741 O O . TRP A 1 363 ? -10.739 10.235 12.343 1.00 96.50 363 TRP A O 1
ATOM 2751 N N . LEU A 1 364 ? -12.686 9.128 12.570 1.00 96.12 364 LEU A N 1
ATOM 2752 C CA . LEU A 1 364 ? -13.235 9.491 11.256 1.00 96.12 364 LEU A CA 1
ATOM 2753 C C . LEU A 1 364 ? -13.418 11.001 11.080 1.00 96.12 364 LEU A C 1
ATOM 2755 O O . LEU A 1 364 ? -13.194 11.525 9.989 1.00 96.12 364 LEU A O 1
ATOM 2759 N N . GLY A 1 365 ? -13.719 11.721 12.165 1.00 95.50 365 GLY A N 1
ATOM 2760 C CA . GLY A 1 365 ? -13.745 13.184 12.160 1.00 95.50 365 GLY A CA 1
ATOM 2761 C C . GLY A 1 365 ? -12.379 13.831 11.901 1.00 95.50 365 GLY A C 1
ATOM 2762 O O . GLY A 1 365 ? -12.320 14.992 11.513 1.00 95.50 365 GLY A O 1
ATOM 2763 N N . LYS A 1 366 ? -11.273 13.098 12.094 1.00 94.25 366 LYS A N 1
ATOM 2764 C CA . LYS A 1 366 ? -9.914 13.559 11.767 1.00 94.25 366 LYS A CA 1
ATOM 2765 C C . LYS A 1 366 ? -9.430 13.017 10.425 1.00 94.25 366 LYS A C 1
ATOM 2767 O O . LYS A 1 366 ? -8.750 13.737 9.703 1.00 94.25 366 LYS A O 1
ATOM 2772 N N . ARG A 1 367 ? -9.723 11.748 10.122 1.00 94.06 367 ARG A N 1
ATOM 2773 C CA . ARG A 1 367 ? -9.262 11.032 8.924 1.00 94.06 367 ARG A CA 1
ATOM 2774 C C . ARG A 1 367 ? -10.313 10.025 8.472 1.00 94.06 367 ARG A C 1
ATOM 2776 O O . ARG A 1 367 ? -10.615 9.097 9.217 1.00 94.06 367 ARG A O 1
ATOM 2783 N N . ASN A 1 368 ? -10.796 10.132 7.234 1.00 94.69 368 ASN A N 1
ATOM 2784 C CA . ASN A 1 368 ? -11.774 9.200 6.655 1.00 94.69 368 ASN A CA 1
ATOM 2785 C C . ASN A 1 368 ? -11.166 7.831 6.260 1.00 94.69 368 ASN A C 1
ATOM 2787 O O . ASN A 1 368 ? -11.315 7.377 5.124 1.00 94.69 368 ASN A O 1
ATOM 2791 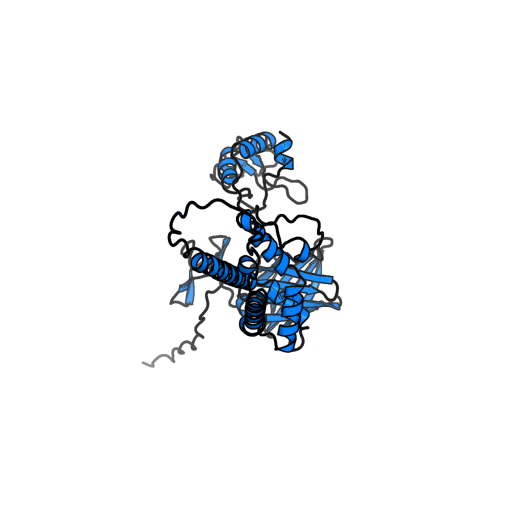N N . GLN A 1 369 ? -10.429 7.190 7.169 1.00 94.56 369 GLN A N 1
ATOM 2792 C CA . GLN A 1 369 ? -9.693 5.949 6.917 1.00 94.56 369 GLN A CA 1
ATOM 2793 C C . GLN A 1 369 ? -9.878 4.961 8.071 1.00 94.56 369 GLN A C 1
ATOM 2795 O O . GLN A 1 369 ? -9.911 5.365 9.232 1.00 94.56 369 GLN A O 1
ATOM 2800 N N . CYS A 1 370 ? -9.941 3.662 7.776 1.00 95.50 370 CYS A N 1
ATOM 2801 C CA . CYS A 1 370 ? -10.017 2.632 8.813 1.00 95.50 370 CYS A CA 1
ATOM 2802 C C . CYS A 1 370 ? -8.718 2.601 9.654 1.00 95.50 370 CYS A C 1
ATOM 2804 O O . CYS A 1 370 ? -7.643 2.487 9.060 1.00 95.50 370 CYS A O 1
ATOM 2806 N N . PRO A 1 371 ? -8.776 2.639 11.002 1.00 95.31 371 PRO A N 1
ATOM 2807 C CA . PRO A 1 371 ? -7.582 2.575 11.851 1.00 95.31 371 PRO A CA 1
ATOM 2808 C C . PRO A 1 371 ? -6.736 1.314 11.638 1.00 95.31 371 PRO A C 1
ATOM 2810 O O . PRO A 1 371 ? -5.515 1.377 11.741 1.00 95.31 371 PRO A O 1
ATOM 2813 N N . THR A 1 372 ? -7.376 0.185 11.316 1.00 93.50 372 THR A N 1
ATOM 2814 C CA . THR A 1 372 ? -6.701 -1.114 11.201 1.00 93.50 372 THR A CA 1
ATOM 2815 C C . THR A 1 372 ? -6.091 -1.328 9.816 1.00 93.50 372 THR A C 1
ATOM 2817 O O . THR A 1 372 ? -4.890 -1.542 9.706 1.00 93.50 372 THR A O 1
ATOM 2820 N N . CYS A 1 373 ? -6.876 -1.232 8.734 1.00 92.88 373 CYS A N 1
ATOM 2821 C CA . CYS A 1 373 ? -6.375 -1.518 7.377 1.00 92.88 373 CYS A CA 1
ATOM 2822 C C . CYS A 1 373 ? -6.108 -0.294 6.502 1.00 92.88 373 CYS A C 1
ATOM 2824 O O . CYS A 1 373 ? -5.755 -0.457 5.337 1.00 92.88 373 CYS A O 1
ATOM 2826 N N . ARG A 1 374 ? -6.320 0.924 7.015 1.00 91.25 374 ARG A N 1
ATOM 2827 C CA . ARG A 1 374 ? -6.098 2.192 6.292 1.00 91.25 374 ARG A CA 1
ATOM 2828 C C . ARG A 1 374 ? -6.891 2.350 4.991 1.00 91.25 374 ARG A C 1
ATOM 2830 O O . ARG A 1 374 ? -6.611 3.247 4.201 1.00 91.25 374 ARG A O 1
ATOM 2837 N N . ARG A 1 375 ? -7.911 1.517 4.759 1.00 88.38 375 ARG A N 1
ATOM 2838 C CA . ARG A 1 375 ? -8.813 1.674 3.614 1.00 88.38 375 ARG A CA 1
ATOM 2839 C C . ARG A 1 375 ? -9.541 3.017 3.714 1.00 88.38 375 ARG A C 1
ATOM 2841 O O . ARG A 1 375 ? -10.053 3.358 4.781 1.00 88.38 375 ARG A O 1
ATOM 2848 N N . ALA A 1 376 ? -9.590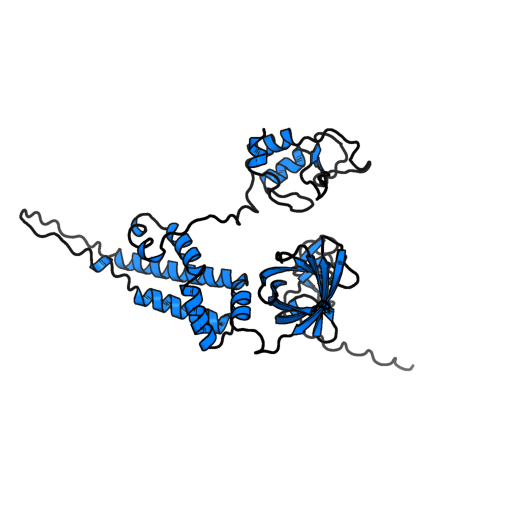 3.733 2.595 1.00 90.44 376 ALA A N 1
ATOM 2849 C CA . ALA A 1 376 ? -10.199 5.048 2.453 1.00 90.44 376 ALA A CA 1
ATOM 2850 C C . ALA A 1 376 ? -10.939 5.157 1.104 1.00 90.44 376 ALA A C 1
ATOM 2852 O O . ALA A 1 376 ? -10.457 4.589 0.119 1.00 90.44 376 ALA A O 1
ATOM 2853 N N . PRO A 1 377 ? -12.049 5.911 1.022 1.00 92.25 377 PRO A N 1
ATOM 2854 C CA . PRO A 1 377 ? -12.789 6.480 2.150 1.00 92.25 377 PRO A CA 1
ATOM 2855 C C . PRO A 1 377 ? -13.593 5.405 2.907 1.00 92.25 377 PRO A C 1
ATOM 2857 O O . PRO A 1 377 ? -14.062 4.443 2.301 1.00 92.25 377 PRO A O 1
ATOM 2860 N N . VAL A 1 378 ? -13.769 5.565 4.224 1.00 93.31 378 VAL A N 1
ATOM 2861 C CA . VAL A 1 378 ? -14.728 4.746 5.000 1.00 93.31 378 VAL A CA 1
ATOM 2862 C C . VAL A 1 378 ? -16.152 5.234 4.739 1.00 93.31 378 VAL A C 1
ATOM 2864 O O . VAL A 1 378 ? -17.037 4.449 4.411 1.00 93.31 378 VAL A O 1
ATOM 2867 N N . ILE A 1 379 ? -16.352 6.548 4.826 1.00 94.38 379 ILE A N 1
ATOM 2868 C CA . ILE A 1 379 ? -17.620 7.215 4.547 1.00 94.38 379 ILE A CA 1
ATOM 2869 C C . ILE A 1 379 ? -17.587 7.714 3.104 1.00 94.38 379 ILE A C 1
ATOM 2871 O O . ILE A 1 379 ? -16.813 8.611 2.768 1.00 94.38 379 ILE A O 1
ATOM 2875 N N . THR A 1 380 ? -18.426 7.131 2.253 1.00 91.50 380 THR A N 1
ATOM 2876 C CA . THR A 1 380 ? -18.644 7.579 0.868 1.00 91.50 380 THR A CA 1
ATOM 2877 C C . THR A 1 380 ? -19.867 8.492 0.786 1.00 91.50 380 THR A C 1
ATOM 2879 O O . THR A 1 380 ? -20.798 8.351 1.582 1.00 91.50 380 THR A O 1
ATOM 2882 N N . GLU A 1 381 ? -19.925 9.386 -0.205 1.00 81.25 381 GLU A N 1
ATOM 2883 C CA . GLU A 1 381 ? -21.101 10.246 -0.433 1.00 81.25 381 GLU A CA 1
ATOM 2884 C C . GLU A 1 381 ? -22.396 9.431 -0.599 1.00 81.25 381 GLU A C 1
ATOM 2886 O O . GLU A 1 381 ? -23.439 9.812 -0.074 1.00 81.25 381 GLU A O 1
ATOM 2891 N N . ALA A 1 382 ? -22.318 8.260 -1.243 1.00 77.19 382 ALA A N 1
ATOM 2892 C CA . ALA A 1 382 ? -23.449 7.342 -1.387 1.00 77.19 382 ALA A CA 1
ATOM 2893 C C . ALA A 1 382 ? -23.933 6.786 -0.035 1.00 77.19 382 ALA A C 1
ATOM 2895 O O . ALA A 1 382 ? -25.136 6.682 0.206 1.00 77.19 382 ALA A O 1
ATOM 2896 N N . SER A 1 383 ? -23.001 6.469 0.872 1.00 75.56 383 SER A N 1
ATOM 2897 C CA . SER A 1 383 ? -23.343 5.999 2.220 1.00 75.56 383 SER A CA 1
ATOM 2898 C C . SER A 1 383 ? -23.894 7.104 3.126 1.00 75.56 383 SER A C 1
ATOM 2900 O O . SER A 1 383 ? -24.665 6.802 4.028 1.00 75.56 383 SER A O 1
ATOM 2902 N N . ALA A 1 384 ? -23.546 8.370 2.870 1.00 69.69 384 ALA A N 1
ATOM 2903 C CA . ALA A 1 384 ? -24.033 9.515 3.640 1.00 69.69 384 ALA A CA 1
ATOM 2904 C C . ALA A 1 384 ? -25.470 9.939 3.275 1.00 69.69 384 ALA A C 1
ATOM 2906 O O . ALA A 1 384 ? -26.106 10.638 4.051 1.00 69.69 384 ALA A O 1
ATOM 2907 N N . GLN A 1 385 ? -25.984 9.541 2.105 1.00 72.00 385 GLN A N 1
ATOM 2908 C CA . GLN A 1 385 ? -27.338 9.890 1.636 1.00 72.00 385 GLN A CA 1
ATOM 2909 C C . GLN A 1 385 ? -28.397 8.818 1.942 1.00 72.00 385 GLN A C 1
ATOM 2911 O O . GLN A 1 385 ? -29.567 9.006 1.621 1.00 72.00 385 GLN A O 1
ATOM 2916 N N . SER A 1 386 ? -27.988 7.673 2.498 1.00 58.69 386 SER A N 1
ATOM 2917 C CA . SER A 1 386 ? -28.883 6.537 2.780 1.00 58.69 386 SER A CA 1
ATOM 2918 C C . SER A 1 386 ? -29.471 6.558 4.203 1.00 58.69 386 SER A C 1
ATOM 2920 O O . SER A 1 386 ? -30.222 5.652 4.560 1.00 58.69 386 SER A O 1
ATOM 2922 N N . THR A 1 387 ? -29.115 7.573 4.993 1.00 52.81 387 THR A N 1
ATOM 2923 C CA . THR A 1 387 ? -29.691 7.952 6.296 1.00 52.81 387 THR A CA 1
ATOM 2924 C C . THR A 1 387 ? -30.751 9.018 6.106 1.00 52.81 387 THR A C 1
ATOM 2926 O O . THR A 1 387 ? -31.838 8.880 6.706 1.00 52.81 387 THR A O 1
#

Radius of gyration: 29.39 Å; chains: 1; bounding box: 83×92×59 Å

Secondary structure (DSSP, 8-state):
-PPPP--PPPP------S-EEEEETTTTEEEEEEEPTTS-EE-TTT--S-EE--TT-GGGG-EEEEEEETTS-EEEEEE-TTSEEEEEETTS-EEEEEEEEEEEEETTEEEEEE---SSSEEEEEEEETTTEEEEEEEETTT--EEEEEEEEPPTTTS-HHHHHHHHHT-HHHHHHHHHHHHHHHHHHHHHHHHTS--------------------TTGGG---HHHHHHHHHHHHHHIIIIIS---HHHHHHHHHHHTTSHHHHHHHHHHTTS-GGGTSSSHHHHH-----------TTPPPPHHHHHHHHHHTEE--GGGS-TT---TTT------SEEEEEE-TTS-EEEEEEHHHHHHHHTT-SS-TTT--S-SS-HHHHT--

Organism: NCBI:txid73915

Sequence (387 aa):
MLAPPGAEAPSGGVPLRGSLRGFCHDCGLEIIARHLEDGNFECPTCGESCVECPYESFEHWQGTWDITLEDGSAGLLAIAEGGSAVLTWGSRGTTAARLLWAPDDHEGFTMRLEGHTHEPAQMHLRLDGDAGIAIRRERIQDGTVVTGRGHPSRAGSASADARATAAAANPEWARSMNSMFANIAAALATFDEDHSTDDEVLPSMTGTDGNAGAADYSALQQIDMSALQETLDQGLGHMATTILGLRPAEADHFRRLARSGPLLRAVAEHLRGLPIGMRDLHLEQLLGPLPVTLHLQQQDQAVPMEVVTGWLEAHGFETFDDLEPDWQCPICFDTEMKDLVATCQNSHGRLVHVFHRQCIASWLGKRNQCPTCRRAPVITEASAQST